Protein AF-A0A150GUZ5-F1 (afdb_monomer_lite)

Radius of gyration: 27.15 Å; chains: 1; bounding box: 63×67×81 Å

Structu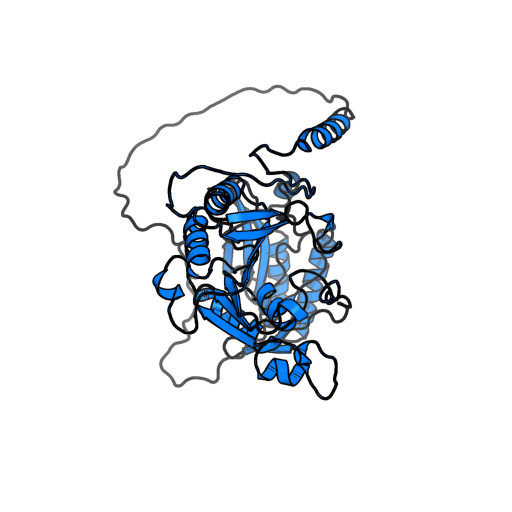re (mmCIF, N/CA/C/O backbone):
data_AF-A0A150GUZ5-F1
#
_entry.id   AF-A0A150GUZ5-F1
#
loop_
_atom_site.group_PDB
_atom_site.id
_atom_site.type_symbol
_atom_site.label_atom_id
_atom_site.label_alt_id
_atom_site.label_comp_id
_atom_site.label_asym_id
_atom_site.label_entity_id
_atom_site.label_seq_id
_atom_site.pdbx_PDB_ins_code
_atom_site.Cartn_x
_atom_site.Cartn_y
_atom_site.Cartn_z
_atom_site.occupancy
_atom_site.B_iso_or_equiv
_atom_site.auth_seq_id
_atom_site.auth_comp_id
_atom_site.auth_asym_id
_atom_site.auth_atom_id
_atom_site.pdbx_PDB_model_num
ATOM 1 N N . MET A 1 1 ? 10.601 -18.760 1.936 1.00 28.28 1 MET A N 1
ATOM 2 C CA . MET A 1 1 ? 10.039 -19.150 0.628 1.00 28.28 1 MET A CA 1
ATOM 3 C C . MET A 1 1 ? 8.544 -19.251 0.821 1.00 28.28 1 MET A C 1
ATOM 5 O O . MET A 1 1 ? 8.117 -20.077 1.618 1.00 28.28 1 MET A O 1
ATOM 9 N N . VAL A 1 2 ? 7.787 -18.348 0.206 1.00 25.48 2 VAL A N 1
ATOM 10 C CA . VAL A 1 2 ? 6.323 -18.377 0.243 1.00 25.48 2 VAL A CA 1
ATOM 11 C C . VAL A 1 2 ? 5.868 -18.626 -1.185 1.00 25.48 2 VAL A C 1
ATOM 13 O O . VAL A 1 2 ? 6.259 -17.900 -2.100 1.00 25.48 2 VAL A O 1
ATOM 16 N N . GLU A 1 3 ? 5.131 -19.712 -1.374 1.00 27.91 3 GLU A N 1
ATOM 17 C CA . GLU A 1 3 ? 4.505 -20.040 -2.648 1.00 27.91 3 GLU A CA 1
ATOM 18 C C . GLU A 1 3 ? 3.138 -19.379 -2.660 1.00 27.91 3 GLU A C 1
ATOM 20 O O . GLU A 1 3 ? 2.329 -19.624 -1.764 1.00 27.91 3 GLU A O 1
ATOM 25 N N . GLN A 1 4 ? 2.893 -18.525 -3.650 1.00 31.05 4 GLN A N 1
ATOM 26 C CA . GLN A 1 4 ? 1.595 -17.895 -3.791 1.00 31.05 4 GLN A CA 1
ATOM 27 C C . GLN A 1 4 ? 1.084 -18.013 -5.213 1.00 31.05 4 GLN A C 1
ATOM 29 O O . GLN A 1 4 ? 1.735 -17.606 -6.170 1.00 31.05 4 GLN A O 1
ATOM 34 N N . GLU A 1 5 ? -0.110 -18.573 -5.336 1.00 30.38 5 GLU A N 1
ATOM 35 C CA . GLU A 1 5 ? -0.827 -18.640 -6.595 1.00 30.38 5 GLU A CA 1
ATOM 36 C C . GLU A 1 5 ? -1.491 -17.291 -6.891 1.00 30.38 5 GLU A C 1
ATOM 38 O O . GLU A 1 5 ? -2.249 -16.765 -6.076 1.00 30.38 5 GLU A O 1
ATOM 43 N N . VAL A 1 6 ? -1.211 -16.735 -8.069 1.00 26.92 6 VAL A N 1
ATOM 44 C CA . VAL A 1 6 ? -1.850 -15.524 -8.585 1.00 26.92 6 VAL A CA 1
ATOM 45 C C . VAL A 1 6 ? -2.330 -15.823 -10.004 1.00 26.92 6 VAL A C 1
ATOM 47 O O . VAL A 1 6 ? -1.536 -16.168 -10.876 1.00 26.92 6 VAL A O 1
ATOM 50 N N . PHE A 1 7 ? -3.647 -15.749 -10.223 1.00 24.66 7 PHE A N 1
ATOM 51 C CA . PHE A 1 7 ? -4.310 -16.048 -11.504 1.00 24.66 7 PHE A CA 1
ATOM 52 C C . PHE A 1 7 ? -3.964 -17.431 -12.103 1.00 24.66 7 PHE A C 1
ATOM 54 O O . PHE A 1 7 ? -3.706 -17.546 -13.300 1.00 24.66 7 PHE A O 1
ATOM 61 N N . GLY A 1 8 ? -3.930 -18.493 -11.287 1.00 25.77 8 GLY A N 1
ATOM 62 C CA . GLY A 1 8 ? -3.620 -19.852 -11.760 1.00 25.77 8 GLY A CA 1
ATOM 63 C C . GLY A 1 8 ? -2.132 -20.130 -11.994 1.00 25.77 8 GLY A C 1
ATOM 64 O O . GLY A 1 8 ? -1.779 -21.201 -12.485 1.00 25.77 8 GLY A O 1
ATOM 65 N N . THR A 1 9 ? -1.251 -19.187 -11.649 1.00 27.88 9 THR A N 1
ATOM 66 C CA . THR A 1 9 ? 0.207 -19.314 -11.762 1.00 27.88 9 THR A CA 1
ATOM 67 C C . THR A 1 9 ? 0.839 -19.271 -10.376 1.00 27.88 9 THR A C 1
ATOM 69 O O . THR A 1 9 ? 0.601 -18.340 -9.610 1.00 27.88 9 THR A O 1
ATOM 72 N N . VAL A 1 10 ? 1.674 -20.261 -10.049 1.00 31.59 10 VAL A N 1
ATOM 73 C CA . VAL A 1 10 ? 2.436 -20.284 -8.791 1.00 31.59 10 VAL A CA 1
ATOM 74 C C . VAL A 1 10 ? 3.617 -19.322 -8.907 1.00 31.59 10 VAL A C 1
ATOM 76 O O . VAL A 1 10 ? 4.621 -19.625 -9.554 1.00 31.59 10 VAL A O 1
ATOM 79 N N . LEU A 1 11 ? 3.502 -18.158 -8.274 1.00 29.16 11 LEU A N 1
ATOM 80 C CA . LEU A 1 11 ? 4.593 -17.208 -8.115 1.00 29.16 11 LEU A CA 1
ATOM 81 C C . LEU A 1 11 ? 5.471 -17.631 -6.932 1.00 29.16 11 LEU A C 1
ATOM 83 O O . LEU A 1 11 ? 4.994 -17.922 -5.831 1.00 29.16 11 LEU A O 1
ATOM 87 N N . ARG A 1 12 ? 6.784 -17.673 -7.174 1.00 31.45 12 ARG A N 1
ATOM 88 C CA . ARG A 1 12 ? 7.801 -17.961 -6.159 1.00 31.45 12 ARG A CA 1
ATOM 89 C C . ARG A 1 12 ? 8.418 -16.651 -5.698 1.00 31.45 12 ARG A C 1
ATOM 91 O O . ARG A 1 12 ? 9.258 -16.089 -6.395 1.00 31.45 12 ARG A O 1
ATOM 98 N N . PHE A 1 13 ? 8.041 -16.190 -4.512 1.00 29.33 13 PHE A N 1
ATOM 99 C CA . PHE A 1 13 ? 8.669 -15.018 -3.913 1.00 29.33 13 PHE A CA 1
ATOM 100 C C . PHE A 1 13 ? 9.886 -15.444 -3.083 1.00 29.33 13 PHE A C 1
ATOM 102 O O . PHE A 1 13 ? 9.777 -16.178 -2.090 1.00 29.33 13 PHE A O 1
ATOM 109 N N . VAL A 1 14 ? 11.067 -14.986 -3.508 1.00 24.98 14 VAL A N 1
ATOM 110 C CA . VAL A 1 14 ? 12.305 -15.037 -2.724 1.00 24.98 14 VAL A CA 1
ATOM 111 C C . VAL A 1 14 ? 12.523 -13.643 -2.151 1.00 24.98 14 VAL A C 1
ATOM 113 O O . VAL A 1 14 ? 12.991 -12.744 -2.839 1.00 24.98 14 VAL A O 1
ATOM 116 N N . GLN A 1 15 ? 12.127 -13.463 -0.895 1.00 30.22 15 GLN A N 1
ATOM 117 C CA . GLN A 1 15 ? 12.499 -12.297 -0.103 1.00 30.22 15 GLN A CA 1
ATOM 118 C C . GLN A 1 15 ? 13.901 -12.531 0.471 1.00 30.22 15 GLN A C 1
ATOM 120 O O . GLN A 1 15 ? 14.211 -13.655 0.877 1.00 30.22 15 GLN A O 1
ATOM 125 N N . ASP A 1 16 ? 14.735 -11.491 0.464 1.00 28.30 16 ASP A N 1
ATOM 126 C CA . ASP A 1 16 ? 16.104 -11.507 0.983 1.00 28.30 16 ASP A CA 1
ATOM 127 C C . ASP A 1 16 ? 16.156 -12.136 2.396 1.00 28.30 16 ASP A C 1
ATOM 129 O O . ASP A 1 16 ? 15.540 -11.609 3.328 1.00 28.30 16 ASP A O 1
ATOM 133 N N . PRO A 1 17 ? 16.864 -13.268 2.580 1.00 30.55 17 PRO A N 1
ATOM 134 C CA . PRO A 1 17 ? 16.972 -13.948 3.868 1.00 30.55 17 PRO A CA 1
ATOM 135 C C . PRO A 1 17 ? 17.802 -13.181 4.915 1.00 30.55 17 PRO A C 1
ATOM 137 O O . PRO A 1 17 ? 17.941 -13.678 6.029 1.00 30.55 17 PRO A O 1
ATOM 140 N N . SER A 1 18 ? 18.344 -11.998 4.594 1.00 28.28 18 SER A N 1
ATOM 141 C CA . SER A 1 18 ? 19.150 -11.172 5.507 1.00 28.28 18 SER A CA 1
ATOM 142 C C . SER A 1 18 ? 18.377 -10.092 6.285 1.00 28.28 18 SER A C 1
ATOM 144 O O . SER A 1 18 ? 18.977 -9.335 7.048 1.00 28.28 18 SER A O 1
ATOM 146 N N . SER A 1 19 ? 17.045 -10.023 6.172 1.00 32.25 19 SER A N 1
ATOM 147 C CA . SER A 1 19 ? 16.241 -9.104 6.993 1.00 32.25 19 SER A CA 1
ATOM 148 C C . SER A 1 19 ? 16.113 -9.610 8.442 1.00 32.25 19 SER A C 1
ATOM 150 O O . SER A 1 19 ? 15.153 -10.281 8.811 1.00 32.25 19 SER A O 1
ATOM 152 N N . GLU A 1 20 ? 17.095 -9.295 9.291 1.00 28.70 20 GLU A N 1
ATOM 153 C CA . GLU A 1 20 ? 17.092 -9.649 10.724 1.00 28.70 20 GLU A CA 1
ATOM 154 C C . GLU A 1 20 ? 16.217 -8.721 11.601 1.00 28.70 20 GLU A C 1
ATOM 156 O O . GLU A 1 20 ? 16.169 -8.886 12.817 1.00 28.70 20 GLU A O 1
ATOM 161 N N . HIS A 1 21 ? 15.512 -7.741 11.023 1.00 32.00 21 HIS A N 1
ATOM 162 C CA . HIS A 1 21 ? 14.820 -6.682 11.777 1.00 32.00 21 HIS A CA 1
ATOM 163 C C . HIS A 1 21 ? 13.318 -6.609 11.459 1.00 32.00 21 HIS A C 1
ATOM 165 O O . HIS A 1 21 ? 12.811 -5.594 10.983 1.00 32.00 21 HIS A O 1
ATOM 171 N N . LEU A 1 22 ? 12.567 -7.671 11.770 1.00 34.22 22 LEU A N 1
ATOM 172 C CA . LEU A 1 22 ? 11.118 -7.537 11.956 1.00 34.22 22 LEU A CA 1
ATOM 173 C C . LEU A 1 22 ? 10.878 -6.758 13.259 1.00 34.22 22 LEU A C 1
ATOM 175 O O . LEU A 1 22 ? 11.145 -7.269 14.344 1.00 34.22 22 LEU A O 1
ATOM 179 N N . GLY A 1 23 ? 10.418 -5.509 13.135 1.00 33.41 23 GLY A N 1
ATOM 180 C CA . GLY A 1 23 ? 10.244 -4.535 14.218 1.00 33.41 23 GLY A CA 1
ATOM 181 C C . GLY A 1 23 ? 9.616 -5.103 15.496 1.00 33.41 23 GLY A C 1
ATOM 182 O O . GLY A 1 23 ? 8.405 -5.285 15.602 1.00 33.41 23 GLY A O 1
ATOM 183 N N . THR A 1 24 ? 10.454 -5.359 16.503 1.00 29.09 24 THR A N 1
ATOM 184 C CA . THR A 1 24 ? 10.050 -5.817 17.847 1.00 29.09 24 THR A CA 1
ATOM 185 C C . THR A 1 24 ? 9.850 -4.682 18.856 1.00 29.09 24 THR A C 1
ATOM 187 O O . THR A 1 24 ? 9.596 -4.924 20.041 1.00 29.09 24 THR A O 1
ATOM 190 N N . THR A 1 25 ? 9.969 -3.429 18.438 1.00 34.75 25 THR A N 1
ATOM 191 C CA . THR A 1 25 ? 10.050 -2.282 19.341 1.00 34.75 25 THR A CA 1
ATOM 192 C C . THR A 1 25 ? 8.653 -1.720 19.652 1.00 34.75 25 THR A C 1
ATOM 194 O O . THR A 1 25 ? 7.980 -1.155 18.805 1.00 34.75 25 THR A O 1
ATOM 197 N N . ASN A 1 26 ? 8.221 -1.876 20.914 1.00 41.25 26 ASN A N 1
ATOM 198 C CA . ASN A 1 26 ? 7.087 -1.205 21.589 1.00 41.25 26 ASN A CA 1
ATOM 199 C C . ASN A 1 26 ? 5.664 -1.812 21.640 1.00 41.25 26 ASN A C 1
ATOM 201 O O . ASN A 1 26 ? 4.745 -1.152 22.116 1.00 41.25 26 ASN A O 1
ATOM 205 N N . ILE A 1 27 ? 5.451 -3.109 21.393 1.00 49.72 27 ILE A N 1
ATOM 206 C CA . ILE A 1 27 ? 4.113 -3.736 21.612 1.00 49.72 27 ILE A CA 1
ATOM 207 C C . ILE A 1 27 ? 3.746 -3.889 23.119 1.00 49.72 27 ILE A C 1
ATOM 209 O O . ILE A 1 27 ? 2.623 -4.252 23.486 1.00 49.72 27 ILE A O 1
ATOM 213 N N . ARG A 1 28 ? 4.686 -3.612 24.037 1.00 42.12 28 ARG A N 1
ATOM 214 C CA . ARG A 1 28 ? 4.551 -3.902 25.481 1.00 42.12 28 ARG A CA 1
ATOM 215 C C . ARG A 1 28 ? 3.936 -2.773 26.324 1.00 42.12 28 ARG A C 1
ATOM 217 O O . ARG A 1 28 ? 3.439 -3.066 27.410 1.00 42.12 28 ARG A O 1
ATOM 224 N N . LYS A 1 29 ? 3.973 -1.509 25.882 1.00 52.75 29 LYS A N 1
ATOM 225 C CA . LYS A 1 29 ? 3.485 -0.330 26.637 1.00 52.75 29 LYS A CA 1
ATOM 226 C C . LYS A 1 29 ? 2.878 0.709 25.681 1.00 52.75 29 LYS A C 1
ATOM 228 O O . LYS A 1 29 ? 3.258 0.759 24.523 1.00 52.75 29 LYS A O 1
ATOM 233 N N . GLY A 1 30 ? 1.942 1.532 26.162 1.00 68.81 30 GLY A N 1
ATOM 234 C CA . GLY A 1 30 ? 1.260 2.564 25.357 1.00 68.81 30 GLY A CA 1
ATOM 235 C C . GLY A 1 30 ? -0.209 2.247 25.064 1.00 68.81 30 GLY A C 1
ATOM 236 O O . GLY A 1 30 ? -0.743 1.262 25.568 1.00 68.81 30 GLY A O 1
ATOM 237 N N . ASP A 1 31 ? -0.896 3.111 24.313 1.00 72.94 31 ASP A N 1
ATOM 238 C CA . ASP A 1 31 ? -2.334 2.976 23.993 1.00 72.94 31 ASP A CA 1
ATOM 239 C C . ASP A 1 31 ? -2.649 1.909 22.937 1.00 72.94 31 ASP A C 1
ATOM 241 O O . ASP A 1 31 ? -3.785 1.442 22.857 1.00 72.94 31 ASP A O 1
ATOM 245 N N . PHE A 1 32 ? -1.622 1.461 22.215 1.00 79.75 32 PHE A N 1
ATOM 246 C CA . PHE A 1 32 ? -1.685 0.399 21.207 1.00 79.75 32 PHE A CA 1
ATOM 247 C C . PHE A 1 32 ? -0.999 -0.899 21.664 1.00 79.75 32 PHE A C 1
ATOM 249 O O . PHE A 1 32 ? -0.771 -1.806 20.869 1.00 79.75 32 PHE A O 1
ATOM 256 N N . ALA A 1 33 ? -0.664 -1.007 22.955 1.00 77.44 33 ALA A N 1
ATOM 257 C CA . ALA A 1 33 ? -0.077 -2.221 23.511 1.00 77.44 33 ALA A CA 1
ATOM 258 C C . ALA A 1 33 ? -1.040 -3.411 23.391 1.00 77.44 33 ALA A C 1
ATOM 260 O O . ALA A 1 33 ? -2.256 -3.246 23.527 1.00 77.44 33 ALA A O 1
ATOM 261 N N . ARG A 1 34 ? -0.490 -4.627 23.256 1.00 77.81 34 ARG A N 1
ATOM 262 C CA . ARG A 1 34 ? -1.270 -5.874 23.106 1.00 77.81 34 ARG A CA 1
ATOM 263 C C . ARG A 1 34 ? -2.402 -6.006 24.133 1.00 77.81 34 ARG A C 1
ATOM 265 O O . ARG A 1 34 ? -3.511 -6.384 23.781 1.00 77.81 34 ARG A O 1
ATOM 272 N N . SER A 1 35 ? -2.160 -5.662 25.399 1.00 81.62 35 SER A N 1
ATOM 273 C CA . SER A 1 35 ? -3.175 -5.749 26.462 1.00 81.62 35 SER A CA 1
ATOM 274 C C . SER A 1 35 ? -4.379 -4.818 26.270 1.00 81.62 35 SER A C 1
ATOM 276 O O . SER A 1 35 ? -5.449 -5.119 26.791 1.00 81.62 35 SER A O 1
ATOM 278 N N . LYS A 1 36 ? -4.226 -3.710 25.536 1.00 85.38 36 LYS A N 1
ATOM 279 C CA . LYS A 1 36 ? -5.296 -2.738 25.265 1.00 85.38 36 LYS A CA 1
ATOM 280 C C . LYS A 1 36 ? -6.043 -3.017 23.963 1.00 85.38 36 LYS A C 1
ATOM 282 O O . LYS A 1 36 ? -7.240 -2.753 23.893 1.00 85.38 36 LYS A O 1
ATOM 287 N N . VAL A 1 37 ? -5.342 -3.539 22.955 1.00 88.19 37 VAL A N 1
ATOM 288 C CA . VAL A 1 37 ? -5.887 -3.774 21.603 1.00 88.19 37 VAL A CA 1
ATOM 289 C C . VAL A 1 37 ? -6.476 -5.171 21.421 1.00 88.19 37 VAL A C 1
ATOM 291 O O . VAL A 1 37 ? -7.260 -5.389 20.503 1.00 88.19 37 VAL A O 1
ATOM 294 N N . ARG A 1 38 ? -6.132 -6.133 22.287 1.00 91.56 38 ARG A N 1
ATOM 295 C CA . ARG A 1 38 ? -6.627 -7.507 22.168 1.00 91.56 38 ARG A CA 1
ATOM 296 C C . ARG A 1 38 ? -8.158 -7.563 22.183 1.00 91.56 38 ARG A C 1
ATOM 298 O O . ARG A 1 38 ? -8.784 -7.098 23.134 1.00 91.56 38 ARG A O 1
ATOM 305 N N . GLY A 1 39 ? -8.742 -8.170 21.148 1.00 93.19 39 GLY A N 1
ATOM 306 C CA . GLY A 1 39 ? -10.193 -8.299 20.962 1.00 93.19 39 GLY A CA 1
ATOM 307 C C . GLY A 1 39 ? -10.908 -6.986 20.626 1.00 93.19 39 GLY A C 1
ATOM 308 O O . GLY A 1 39 ? -12.136 -6.926 20.667 1.00 93.19 39 GLY A O 1
ATOM 309 N N . LYS A 1 40 ? -10.161 -5.911 20.343 1.00 97.00 40 LYS A N 1
ATOM 310 C CA . LYS A 1 40 ? -10.719 -4.651 19.852 1.00 97.00 40 LYS A CA 1
ATOM 311 C C . LYS A 1 40 ? -10.988 -4.748 18.368 1.00 97.00 40 LYS A C 1
ATOM 313 O O . LYS A 1 40 ? -10.195 -5.319 17.625 1.00 97.00 40 LYS A O 1
ATOM 318 N N . ARG A 1 41 ? -12.099 -4.157 17.939 1.00 97.88 41 ARG A N 1
ATOM 319 C CA . ARG A 1 41 ? -12.514 -4.176 16.539 1.00 97.88 41 ARG A CA 1
ATOM 320 C C . ARG A 1 41 ? -11.850 -3.025 15.806 1.00 97.88 41 ARG A C 1
ATOM 322 O O . ARG A 1 41 ? -12.005 -1.876 16.217 1.00 97.88 41 ARG A O 1
ATOM 329 N N . ALA A 1 42 ? -11.157 -3.321 14.719 1.00 98.19 42 ALA A N 1
ATOM 330 C CA . ALA A 1 42 ? -10.518 -2.318 13.886 1.00 98.19 42 ALA A CA 1
ATOM 331 C C . ALA A 1 42 ? -10.958 -2.432 12.427 1.00 98.19 42 ALA A C 1
ATOM 333 O O . ALA A 1 42 ? -11.341 -3.504 11.956 1.00 98.19 42 ALA A O 1
ATOM 334 N N . ILE A 1 43 ? -10.885 -1.315 11.721 1.00 98.62 43 ILE A N 1
ATOM 335 C CA . ILE A 1 43 ? -11.023 -1.249 10.271 1.00 98.62 43 ILE A CA 1
ATOM 336 C C . ILE A 1 43 ? -9.828 -0.483 9.711 1.00 98.62 43 ILE A C 1
ATOM 338 O O . ILE A 1 43 ? -9.446 0.547 10.264 1.00 98.62 43 ILE A O 1
ATOM 342 N N . GLU A 1 44 ? -9.224 -0.998 8.647 1.00 98.38 44 GLU A N 1
ATOM 343 C CA . GLU A 1 44 ? -8.227 -0.277 7.859 1.00 98.38 44 GLU A CA 1
ATOM 344 C C . GLU A 1 44 ? -8.889 0.226 6.576 1.00 98.38 44 GLU A C 1
ATOM 346 O O . GLU A 1 44 ? -9.485 -0.565 5.843 1.00 98.38 44 GLU A O 1
ATOM 351 N N . LEU A 1 45 ? -8.825 1.535 6.340 1.00 97.88 45 LEU A N 1
ATOM 352 C CA . LEU A 1 45 ? -9.383 2.205 5.168 1.00 97.88 45 LEU A CA 1
ATOM 353 C C . LEU A 1 45 ? -8.279 2.408 4.128 1.00 97.88 45 LEU A C 1
ATOM 355 O O . LEU A 1 45 ? -7.267 3.028 4.448 1.00 97.88 45 LEU A O 1
ATOM 359 N N . GLY A 1 46 ? -8.498 1.940 2.895 1.00 95.25 46 GLY A N 1
ATOM 360 C CA . GLY A 1 46 ? -7.497 2.049 1.828 1.00 95.25 46 GLY A CA 1
ATOM 361 C C . GLY A 1 46 ? -6.264 1.214 2.160 1.00 95.25 46 GLY A C 1
ATOM 362 O O . GLY A 1 46 ? -5.155 1.731 2.244 1.00 95.25 46 GLY A O 1
ATOM 363 N N . ALA A 1 47 ? -6.484 -0.064 2.464 1.00 92.00 47 ALA A N 1
ATOM 364 C CA . ALA A 1 47 ? -5.461 -0.950 2.997 1.00 92.00 47 ALA A CA 1
ATOM 365 C C . ALA A 1 47 ? -4.319 -1.223 2.003 1.00 92.00 47 ALA A C 1
ATOM 367 O O . ALA A 1 47 ? -3.212 -1.560 2.430 1.00 92.00 47 ALA A O 1
ATOM 368 N N . GLY A 1 48 ? -4.564 -1.127 0.691 1.00 87.19 48 GLY A N 1
ATOM 369 C CA . GLY A 1 48 ? -3.590 -1.463 -0.342 1.00 87.19 48 GLY A CA 1
ATOM 370 C C . GLY A 1 48 ? -3.106 -2.906 -0.190 1.00 87.19 48 GLY A C 1
ATOM 371 O O . GLY A 1 48 ? -3.815 -3.864 -0.488 1.00 87.19 48 GLY A O 1
ATOM 372 N N . MET A 1 49 ? -1.887 -3.067 0.329 1.00 81.31 49 MET A N 1
ATOM 373 C CA . MET A 1 49 ? -1.307 -4.377 0.641 1.00 81.31 49 MET A CA 1
ATOM 374 C C . MET A 1 49 ? -1.762 -4.971 1.987 1.00 81.31 49 MET A C 1
ATOM 376 O O . MET A 1 49 ? -1.546 -6.161 2.214 1.00 81.31 49 MET A O 1
ATOM 380 N N . GLY A 1 50 ? -2.359 -4.172 2.877 1.00 81.94 50 GLY A N 1
ATOM 381 C CA . GLY A 1 50 ? -2.885 -4.585 4.184 1.00 81.94 50 GLY A CA 1
ATOM 382 C C . GLY A 1 50 ? -1.869 -4.604 5.325 1.00 81.94 50 GLY A C 1
ATOM 383 O O . GLY A 1 50 ? -2.104 -5.256 6.341 1.00 81.94 50 GLY A O 1
ATOM 384 N N . LEU A 1 51 ? -0.714 -3.949 5.172 1.00 83.94 51 LEU A N 1
ATOM 385 C CA . LEU A 1 51 ? 0.390 -4.064 6.128 1.00 83.94 51 LEU A CA 1
ATOM 386 C C . LEU A 1 51 ? 0.017 -3.556 7.529 1.00 83.94 51 LEU A C 1
ATOM 388 O O . LEU A 1 51 ? 0.244 -4.271 8.508 1.00 83.94 51 LEU A O 1
ATOM 392 N N . ALA A 1 52 ? -0.557 -2.353 7.646 1.00 85.69 52 ALA A N 1
ATOM 393 C CA . ALA A 1 52 ? -0.823 -1.765 8.958 1.00 85.69 52 ALA A CA 1
ATOM 394 C C . ALA A 1 52 ? -1.963 -2.498 9.679 1.00 85.69 52 ALA A C 1
ATOM 396 O O . ALA A 1 52 ? -1.840 -2.806 10.868 1.00 85.69 52 ALA A O 1
ATOM 397 N N . GLY A 1 53 ? -3.031 -2.868 8.970 1.00 91.25 53 GLY A N 1
ATOM 398 C CA . GLY A 1 53 ? -4.119 -3.664 9.529 1.00 91.25 53 GLY A CA 1
ATOM 399 C C . GLY A 1 53 ? -3.689 -5.075 9.928 1.00 91.25 53 GLY A C 1
ATOM 400 O O . GLY A 1 53 ? -4.038 -5.528 11.020 1.00 91.25 53 GLY A O 1
ATOM 401 N N . MET A 1 54 ? -2.881 -5.767 9.117 1.00 88.75 54 MET A N 1
ATOM 402 C CA . MET A 1 54 ? -2.348 -7.082 9.496 1.00 88.75 54 MET A CA 1
ATOM 403 C C . MET A 1 54 ? -1.405 -6.984 10.700 1.00 88.75 54 MET A C 1
ATOM 405 O O . MET A 1 54 ? -1.541 -7.777 11.632 1.00 88.75 54 MET A O 1
ATOM 409 N N . ALA A 1 55 ? -0.522 -5.981 10.758 1.00 84.56 55 ALA A N 1
ATOM 410 C CA . ALA A 1 55 ? 0.311 -5.732 11.937 1.00 84.56 55 ALA A CA 1
ATOM 411 C C . ALA A 1 55 ? -0.545 -5.483 13.194 1.00 84.56 55 ALA A C 1
ATOM 413 O O . ALA A 1 55 ? -0.257 -6.011 14.273 1.00 84.56 55 ALA A O 1
ATOM 414 N N . PHE A 1 56 ? -1.654 -4.752 13.055 1.00 88.31 56 PHE A N 1
ATOM 415 C CA . PHE A 1 56 ? -2.591 -4.522 14.152 1.00 88.31 56 PHE A CA 1
ATOM 416 C C . PHE A 1 56 ? -3.323 -5.805 14.588 1.00 88.31 56 PHE A C 1
ATOM 418 O O . PHE A 1 56 ? -3.551 -6.040 15.779 1.00 88.31 56 PHE A O 1
ATOM 425 N N . ALA A 1 57 ? -3.623 -6.698 13.646 1.00 89.25 57 ALA A N 1
ATOM 426 C CA . ALA A 1 57 ? -4.167 -8.015 13.952 1.00 89.25 57 ALA A CA 1
ATOM 427 C C . ALA A 1 57 ? -3.145 -8.901 14.690 1.00 89.25 57 ALA A C 1
ATOM 429 O O . ALA A 1 57 ? -3.507 -9.573 15.657 1.00 89.25 57 ALA A O 1
ATOM 430 N N . MET A 1 58 ? -1.856 -8.859 14.330 1.00 84.62 58 MET A N 1
ATOM 431 C CA . MET A 1 58 ? -0.790 -9.615 15.017 1.00 84.62 58 MET A CA 1
ATOM 432 C C . MET A 1 58 ? -0.663 -9.247 16.506 1.00 84.62 58 MET A C 1
ATOM 434 O O . MET A 1 58 ? -0.358 -10.100 17.350 1.00 84.62 58 MET A O 1
ATOM 438 N N . VAL A 1 59 ? -0.959 -7.993 16.864 1.00 81.62 59 VAL A N 1
ATOM 439 C CA . VAL A 1 59 ? -0.970 -7.544 18.266 1.00 81.62 59 VAL A CA 1
ATOM 440 C C . VAL A 1 59 ? -2.270 -7.863 19.010 1.00 81.62 59 VAL A C 1
ATOM 442 O O . VAL A 1 59 ? -2.320 -7.673 20.225 1.00 81.62 59 VAL A O 1
ATOM 445 N N . GLY A 1 60 ? -3.276 -8.433 18.340 1.00 86.38 60 GLY A N 1
ATOM 446 C CA . GLY A 1 60 ? -4.457 -9.028 18.973 1.00 86.38 60 GLY A CA 1
ATOM 447 C C . GLY A 1 60 ? -5.805 -8.435 18.566 1.00 86.38 60 GLY A C 1
ATOM 448 O O . GLY A 1 60 ? -6.817 -8.866 19.123 1.00 86.38 60 GLY A O 1
ATOM 449 N N . ALA A 1 61 ? -5.840 -7.444 17.673 1.00 93.19 61 ALA A N 1
ATOM 450 C CA . ALA A 1 61 ? -7.085 -6.821 17.227 1.00 93.19 61 ALA A CA 1
ATOM 451 C C . ALA A 1 61 ? -7.847 -7.695 16.215 1.00 93.19 61 ALA A C 1
ATOM 453 O O . ALA A 1 61 ? -7.254 -8.508 15.509 1.00 93.19 61 ALA A O 1
ATOM 454 N N . ASP A 1 62 ? -9.160 -7.489 16.129 1.00 97.38 62 ASP A N 1
ATOM 455 C CA . ASP A 1 62 ? -10.033 -8.077 15.114 1.00 97.38 62 ASP A CA 1
ATOM 456 C C . ASP A 1 62 ? -10.237 -7.065 13.986 1.00 97.38 62 ASP A C 1
ATOM 458 O O . ASP A 1 62 ? -10.989 -6.096 14.135 1.00 97.38 62 ASP A O 1
ATOM 462 N N . VAL A 1 63 ? -9.524 -7.262 12.879 1.00 97.44 63 VAL A N 1
ATOM 463 C CA . VAL A 1 63 ? -9.333 -6.246 11.838 1.00 97.44 63 VAL A CA 1
ATOM 464 C C . VAL A 1 63 ? -10.117 -6.576 10.573 1.00 97.44 63 VAL A C 1
ATOM 466 O O . VAL A 1 63 ? -10.113 -7.707 10.090 1.00 97.44 63 VAL A O 1
ATOM 469 N N . VAL A 1 64 ? -10.757 -5.562 9.997 1.00 98.44 64 VAL A N 1
ATOM 470 C CA . VAL A 1 64 ? -11.301 -5.612 8.638 1.00 98.44 64 VAL A CA 1
ATOM 471 C C . VAL A 1 64 ? -10.416 -4.771 7.727 1.00 98.44 64 VAL A C 1
ATOM 473 O O . VAL A 1 64 ? -10.358 -3.556 7.893 1.00 98.44 64 VAL A O 1
ATOM 476 N N . LEU A 1 65 ? -9.721 -5.415 6.793 1.00 98.12 65 LEU A N 1
ATOM 477 C CA . LEU A 1 65 ? -8.937 -4.748 5.756 1.00 98.12 65 LEU A CA 1
ATOM 478 C C . LEU A 1 65 ? -9.889 -4.341 4.635 1.00 98.12 65 LEU A C 1
ATOM 480 O O . LEU A 1 65 ? -10.614 -5.202 4.122 1.00 98.12 65 LEU A O 1
ATOM 484 N N . THR A 1 66 ? -9.913 -3.057 4.275 1.00 98.50 66 THR A N 1
ATOM 485 C CA . THR A 1 66 ? -10.832 -2.560 3.248 1.00 98.50 66 THR A CA 1
ATOM 486 C C . THR A 1 66 ? -10.146 -1.763 2.160 1.00 98.50 66 THR A C 1
ATOM 488 O O . THR A 1 66 ? -9.243 -0.974 2.431 1.00 98.50 66 THR A O 1
ATOM 491 N N . ASP A 1 67 ? -10.600 -1.978 0.929 1.00 96.12 67 ASP A N 1
ATOM 492 C CA . ASP A 1 67 ? -10.175 -1.226 -0.247 1.00 96.12 67 ASP A CA 1
ATOM 493 C C . ASP A 1 67 ? -11.243 -1.305 -1.355 1.00 96.12 67 ASP A C 1
ATOM 495 O O . ASP A 1 67 ? -12.270 -1.980 -1.214 1.00 96.12 67 ASP A O 1
ATOM 499 N N . THR A 1 68 ? -10.991 -0.620 -2.462 1.00 92.62 68 THR A N 1
ATOM 500 C CA . THR A 1 68 ? -11.759 -0.684 -3.708 1.00 92.62 68 THR A CA 1
ATOM 501 C C . THR A 1 68 ? -11.677 -2.067 -4.359 1.00 92.62 68 THR A C 1
ATOM 503 O O . THR A 1 68 ? -10.730 -2.826 -4.138 1.00 92.62 68 THR A O 1
ATOM 506 N N . ALA A 1 69 ? -12.674 -2.400 -5.187 1.00 89.50 69 ALA A N 1
ATOM 507 C CA . ALA A 1 69 ? -12.804 -3.714 -5.825 1.00 89.50 69 ALA A CA 1
ATOM 508 C C . ALA A 1 69 ? -11.537 -4.152 -6.587 1.00 89.50 69 ALA A C 1
ATOM 510 O O . ALA A 1 69 ? -11.149 -5.320 -6.505 1.00 89.50 69 ALA A O 1
ATOM 511 N N . ASP A 1 70 ? -10.869 -3.208 -7.255 1.00 80.25 70 ASP A N 1
ATOM 512 C CA . ASP A 1 70 ? -9.682 -3.459 -8.079 1.00 80.25 70 ASP A CA 1
ATOM 513 C C . ASP A 1 70 ? -8.461 -3.896 -7.250 1.00 80.25 70 ASP A C 1
ATOM 515 O O . ASP A 1 70 ? -7.621 -4.663 -7.721 1.00 80.25 70 ASP A O 1
ATOM 519 N N . VAL A 1 71 ? -8.383 -3.474 -5.985 1.00 81.75 71 VAL A N 1
ATOM 520 C CA . VAL A 1 71 ? -7.272 -3.797 -5.074 1.00 81.75 71 VAL A CA 1
ATOM 521 C C . VAL A 1 71 ? -7.506 -5.114 -4.325 1.00 81.75 71 VAL A C 1
ATOM 523 O O . VAL A 1 71 ? -6.553 -5.774 -3.896 1.00 81.75 71 VAL A O 1
ATOM 526 N N . LEU A 1 72 ? -8.762 -5.565 -4.201 1.00 82.38 72 LEU A N 1
ATOM 527 C CA . LEU A 1 72 ? -9.118 -6.725 -3.371 1.00 82.38 72 LEU A CA 1
ATOM 528 C C . LEU A 1 72 ? -8.402 -8.016 -3.764 1.00 82.38 72 LEU A C 1
ATOM 530 O O . LEU A 1 72 ? -8.168 -8.854 -2.894 1.00 82.38 72 LEU A O 1
ATOM 534 N N . GLY A 1 73 ? -8.068 -8.200 -5.044 1.00 73.62 73 GLY A N 1
ATOM 535 C CA . GLY A 1 73 ? -7.302 -9.362 -5.496 1.00 73.62 73 GLY A CA 1
ATOM 536 C C . GLY A 1 73 ? -5.945 -9.452 -4.793 1.00 73.62 73 GLY A C 1
ATOM 537 O O . GLY A 1 73 ? -5.650 -10.457 -4.146 1.00 73.62 73 GLY A O 1
ATOM 538 N N . LEU A 1 74 ? -5.163 -8.369 -4.849 1.00 77.00 74 LEU A N 1
ATOM 539 C CA . LEU A 1 74 ? -3.847 -8.267 -4.211 1.00 77.00 74 LEU A CA 1
ATOM 540 C C . LEU A 1 74 ? -3.946 -8.322 -2.681 1.00 77.00 74 LEU A C 1
ATOM 542 O O . LEU A 1 74 ? -3.169 -9.013 -2.022 1.00 77.00 74 LEU A O 1
ATOM 546 N N . LEU A 1 75 ? -4.927 -7.627 -2.107 1.00 82.25 75 LEU A N 1
ATOM 547 C CA . LEU A 1 75 ? -5.126 -7.609 -0.661 1.00 82.25 75 LEU A CA 1
ATOM 548 C C . LEU A 1 75 ? -5.474 -9.002 -0.110 1.00 82.25 75 LEU A C 1
ATOM 550 O O . LEU A 1 75 ? -4.948 -9.398 0.930 1.00 82.25 75 LEU A O 1
ATOM 554 N N . ARG A 1 76 ? -6.320 -9.773 -0.812 1.00 88.50 76 ARG A N 1
ATOM 555 C CA . ARG A 1 76 ? -6.666 -11.158 -0.431 1.00 88.50 76 ARG A CA 1
ATOM 556 C C . ARG A 1 76 ? -5.467 -12.089 -0.497 1.00 88.50 76 ARG A C 1
ATOM 558 O O . ARG A 1 76 ? -5.275 -12.868 0.422 1.00 88.50 76 ARG A O 1
ATOM 565 N N . ILE A 1 77 ? -4.641 -11.952 -1.525 1.00 78.12 77 ILE A N 1
ATOM 566 C CA . ILE A 1 77 ? -3.361 -12.650 -1.666 1.00 78.12 77 ILE A CA 1
ATOM 567 C C . ILE A 1 77 ? -2.486 -12.399 -0.421 1.00 78.12 77 ILE A C 1
ATOM 569 O O . ILE A 1 77 ? -2.103 -13.337 0.284 1.00 78.12 77 ILE A O 1
ATOM 573 N N . ASN A 1 78 ? -2.245 -11.140 -0.057 1.00 75.69 78 ASN A N 1
ATOM 574 C CA . ASN A 1 78 ? -1.439 -10.827 1.127 1.00 75.69 78 ASN A CA 1
ATOM 575 C C . ASN A 1 78 ? -2.072 -11.344 2.425 1.00 75.69 78 ASN A C 1
ATOM 577 O O . ASN A 1 78 ? -1.377 -11.905 3.275 1.00 75.69 78 ASN A O 1
ATOM 581 N N . TYR A 1 79 ? -3.389 -11.215 2.561 1.00 87.88 79 TYR A N 1
ATOM 582 C CA . TYR A 1 79 ? -4.136 -11.791 3.672 1.00 87.88 79 TYR A CA 1
ATOM 583 C C . TYR A 1 79 ? -3.970 -13.316 3.754 1.00 87.88 79 TYR A C 1
ATOM 585 O O . TYR A 1 79 ? -3.673 -13.839 4.829 1.00 87.88 79 TYR A O 1
ATOM 593 N N . ASP A 1 80 ? -4.116 -14.035 2.641 1.00 83.25 80 ASP A N 1
ATOM 594 C CA . ASP A 1 80 ? -4.114 -15.495 2.614 1.00 83.25 80 ASP A CA 1
ATOM 595 C C . ASP A 1 80 ? -2.776 -16.076 3.066 1.00 83.25 80 ASP A C 1
ATOM 597 O O . ASP A 1 80 ? -2.755 -17.048 3.827 1.00 83.25 80 ASP A O 1
ATOM 601 N N . ASN A 1 81 ? -1.680 -15.412 2.697 1.00 78.50 81 ASN A N 1
ATOM 602 C CA . ASN A 1 81 ? -0.327 -15.787 3.094 1.00 78.50 81 ASN A CA 1
ATOM 603 C C . ASN A 1 81 ? 0.010 -15.501 4.555 1.00 78.50 81 ASN A C 1
ATOM 605 O O . ASN A 1 81 ? 0.837 -16.204 5.133 1.00 78.50 81 ASN A O 1
ATOM 609 N N . ASN A 1 82 ? -0.566 -14.448 5.135 1.00 77.25 82 ASN A N 1
ATOM 610 C CA . ASN A 1 82 ? -0.077 -13.907 6.403 1.00 77.25 82 ASN A CA 1
ATOM 611 C C . ASN A 1 82 ? -1.078 -14.071 7.547 1.00 77.25 82 ASN A C 1
ATOM 613 O O . ASN A 1 82 ? -0.683 -14.372 8.669 1.00 77.25 82 ASN A O 1
ATOM 617 N N . MET A 1 83 ? -2.370 -13.886 7.281 1.00 85.75 83 MET A N 1
ATOM 618 C CA . MET A 1 83 ? -3.396 -13.718 8.313 1.00 85.75 83 MET A CA 1
ATOM 619 C C . MET A 1 83 ? -4.634 -14.603 8.131 1.00 85.75 83 MET A C 1
ATOM 621 O O . MET A 1 83 ? -5.520 -14.577 8.992 1.00 85.75 83 MET A O 1
ATOM 625 N N . SER A 1 84 ? -4.703 -15.429 7.081 1.00 89.12 84 SER A N 1
ATOM 626 C CA . SER A 1 84 ? -5.756 -16.444 6.977 1.00 89.12 84 SER A CA 1
ATOM 627 C C . SER A 1 84 ? -5.717 -17.415 8.161 1.00 89.12 84 SER A C 1
ATOM 629 O O . SER A 1 84 ? -4.654 -17.670 8.740 1.00 89.12 84 SER A O 1
ATOM 631 N N . PRO A 1 85 ? -6.848 -18.062 8.505 1.00 90.38 85 PRO A N 1
ATOM 632 C CA . PRO A 1 85 ? -6.851 -19.102 9.526 1.00 90.38 85 PRO A CA 1
ATOM 633 C C . PRO A 1 85 ? -5.824 -20.213 9.262 1.00 90.38 85 PRO A C 1
ATOM 635 O O . PRO A 1 85 ? -5.324 -20.812 10.211 1.00 90.38 85 PRO A O 1
ATOM 638 N N . ALA A 1 86 ? -5.511 -20.508 7.996 1.00 84.38 86 ALA A N 1
ATOM 639 C CA . ALA A 1 86 ? -4.484 -21.478 7.628 1.00 84.38 86 ALA A CA 1
ATOM 640 C C . ALA A 1 86 ? -3.067 -20.938 7.872 1.00 84.38 86 ALA A C 1
ATOM 642 O O . ALA A 1 86 ? -2.289 -21.617 8.544 1.00 84.38 86 ALA A O 1
ATOM 643 N N . ALA A 1 87 ? -2.763 -19.718 7.419 1.00 79.06 87 ALA A N 1
ATOM 644 C CA . ALA A 1 87 ? -1.471 -19.068 7.636 1.00 79.06 87 ALA A CA 1
ATOM 645 C C . ALA A 1 87 ? -1.154 -18.899 9.126 1.00 79.06 87 ALA A C 1
ATOM 647 O O . ALA A 1 87 ? -0.084 -19.297 9.581 1.00 79.06 87 ALA A O 1
ATOM 648 N N . VAL A 1 88 ? -2.116 -18.422 9.922 1.00 81.06 88 VAL A N 1
ATOM 649 C CA . VAL A 1 88 ? -1.948 -18.273 11.377 1.00 81.06 88 VAL A CA 1
ATOM 650 C C . VAL A 1 88 ? -1.714 -19.631 12.049 1.00 81.06 88 VAL A C 1
ATOM 652 O O . VAL A 1 88 ? -0.879 -19.735 12.945 1.00 81.06 88 VAL A O 1
ATOM 655 N N . ARG A 1 89 ? -2.405 -20.703 11.624 1.00 84.81 89 ARG A N 1
ATOM 656 C CA . ARG A 1 89 ? -2.146 -22.063 12.138 1.00 84.81 89 ARG A CA 1
ATOM 657 C C . ARG A 1 89 ? -0.749 -22.562 11.771 1.00 84.81 89 ARG A C 1
ATOM 659 O O . ARG A 1 89 ? -0.097 -23.162 12.619 1.00 84.81 89 ARG A O 1
ATOM 666 N N . LEU A 1 90 ? -0.293 -22.310 10.545 1.00 76.69 90 LEU A N 1
ATOM 667 C CA . LEU A 1 90 ? 1.048 -22.688 10.102 1.00 76.69 90 LEU A CA 1
ATOM 668 C C . LEU A 1 90 ? 2.127 -21.924 10.883 1.00 76.69 90 LEU A C 1
ATOM 670 O O . LEU A 1 90 ? 3.088 -22.533 11.343 1.00 76.69 90 LEU A O 1
ATOM 674 N N . ALA A 1 91 ? 1.922 -20.623 11.105 1.00 72.56 91 ALA A N 1
ATOM 675 C CA . ALA A 1 91 ? 2.827 -19.762 11.861 1.00 72.56 91 ALA A CA 1
ATOM 676 C C . ALA A 1 91 ? 2.930 -20.142 13.348 1.00 72.56 91 ALA A C 1
ATOM 678 O O . ALA A 1 91 ? 3.992 -19.976 13.943 1.00 72.56 91 ALA A O 1
ATOM 679 N N . LYS A 1 92 ? 1.861 -20.689 13.950 1.00 72.00 92 LYS A N 1
ATOM 680 C CA . LYS A 1 92 ? 1.928 -21.278 15.301 1.00 72.00 92 LYS A CA 1
ATOM 681 C C . LYS A 1 92 ? 2.864 -22.486 15.352 1.00 72.00 92 LYS A C 1
ATOM 683 O O . LYS A 1 92 ? 3.559 -22.684 16.344 1.00 72.00 92 LYS A O 1
ATOM 688 N N . GLY A 1 93 ? 2.893 -23.293 14.289 1.00 68.12 93 GLY A N 1
ATOM 689 C CA . GLY A 1 93 ? 3.677 -24.526 14.243 1.00 68.12 93 GLY A CA 1
ATOM 690 C C . GLY A 1 93 ? 3.445 -25.414 15.476 1.00 68.12 93 GLY A C 1
ATOM 691 O O . GLY A 1 93 ? 2.327 -25.523 15.978 1.00 68.12 93 GLY A O 1
ATOM 692 N N . HIS A 1 94 ? 4.523 -26.031 15.971 1.00 56.44 94 HIS A N 1
ATOM 693 C CA . HIS A 1 94 ? 4.552 -26.775 17.244 1.00 56.44 94 HIS A CA 1
ATOM 694 C C . HIS A 1 94 ? 5.242 -25.991 18.380 1.00 56.44 94 HIS A C 1
ATOM 696 O O . HIS A 1 94 ? 5.432 -26.530 19.469 1.00 56.44 94 HIS A O 1
ATOM 702 N N . ALA A 1 95 ? 5.667 -24.748 18.130 1.00 55.19 95 ALA A N 1
ATOM 703 C CA . ALA A 1 95 ? 6.461 -23.952 19.061 1.00 55.19 95 ALA A CA 1
ATOM 704 C C . ALA A 1 95 ? 5.602 -22.858 19.709 1.00 55.19 95 ALA A C 1
ATOM 706 O O . ALA A 1 95 ? 4.940 -22.084 19.026 1.00 55.19 95 ALA A O 1
ATOM 707 N N . HIS A 1 96 ? 5.641 -22.773 21.037 1.00 58.91 96 HIS A N 1
ATOM 708 C CA . HIS A 1 96 ? 4.970 -21.712 21.787 1.00 58.91 96 HIS A CA 1
ATOM 709 C C . HIS A 1 96 ? 5.773 -20.403 21.766 1.00 58.91 96 HIS A C 1
ATOM 711 O O . HIS A 1 96 ? 7.002 -20.419 21.763 1.00 58.91 96 HIS A O 1
ATOM 717 N N . GLY A 1 97 ? 5.073 -19.269 21.833 1.00 60.81 97 GLY A N 1
ATOM 718 C CA . GLY A 1 97 ? 5.650 -17.928 21.955 1.00 60.81 97 GLY A CA 1
ATOM 719 C C . GLY A 1 97 ? 5.723 -17.133 20.649 1.00 60.81 97 GLY A C 1
ATOM 720 O O . GLY A 1 97 ? 6.383 -16.095 20.619 1.00 60.81 97 GLY A O 1
ATOM 721 N N . THR A 1 98 ? 5.060 -17.579 19.580 1.00 68.06 98 THR A N 1
ATOM 722 C CA . THR A 1 98 ? 5.036 -16.850 18.300 1.00 68.06 98 THR A CA 1
ATOM 723 C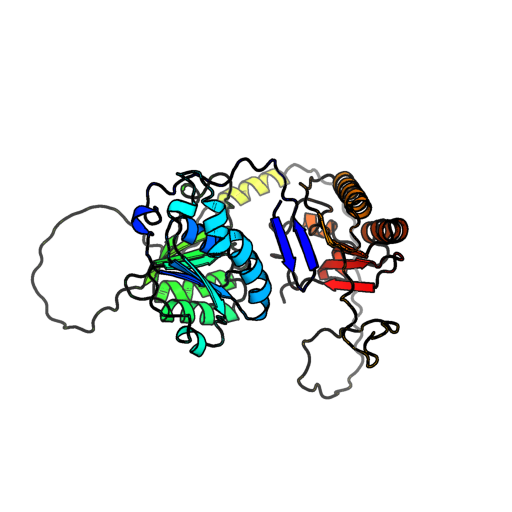 C . THR A 1 98 ? 4.039 -15.687 18.342 1.00 68.06 98 THR A C 1
ATOM 725 O O . THR A 1 98 ? 3.147 -15.627 19.194 1.00 68.06 98 THR A O 1
ATOM 728 N N . TRP A 1 99 ? 4.145 -14.742 17.400 1.00 69.38 99 TRP A N 1
ATOM 729 C CA . TRP A 1 99 ? 3.153 -13.666 17.259 1.00 69.38 99 TRP A CA 1
ATOM 730 C C . TRP A 1 99 ? 1.732 -14.234 17.083 1.00 69.38 99 TRP A C 1
ATOM 732 O O . TRP A 1 99 ? 0.778 -13.705 17.662 1.00 69.38 99 TRP A O 1
ATOM 742 N N . ALA A 1 100 ? 1.623 -15.368 16.380 1.00 75.06 100 ALA A N 1
ATOM 743 C CA . ALA A 1 100 ? 0.381 -16.043 16.028 1.00 75.06 100 ALA A CA 1
ATOM 744 C C . ALA A 1 100 ? -0.394 -16.576 17.246 1.00 75.06 100 ALA A C 1
ATOM 746 O O . ALA A 1 100 ? -1.619 -16.701 17.189 1.00 75.06 100 ALA A O 1
ATOM 747 N N . ASP A 1 101 ? 0.274 -16.835 18.376 1.00 72.81 101 ASP A N 1
ATOM 748 C CA . ASP A 1 101 ? -0.375 -17.299 19.612 1.00 72.81 101 ASP A CA 1
ATOM 749 C C . ASP A 1 101 ? -1.337 -16.277 20.211 1.00 72.81 101 ASP A C 1
ATOM 751 O O . ASP A 1 101 ? -2.245 -16.628 20.966 1.00 72.81 101 ASP A O 1
ATOM 755 N N . SER A 1 102 ? -1.142 -14.997 19.908 1.00 77.25 102 SER A N 1
ATOM 756 C CA . SER A 1 102 ? -2.049 -13.951 20.383 1.00 77.25 102 SER A CA 1
ATOM 757 C C . SER A 1 102 ? -2.380 -12.906 19.324 1.00 77.25 102 SER A C 1
ATOM 759 O O . SER A 1 102 ? -2.737 -11.777 19.663 1.00 77.25 102 SER A O 1
ATOM 761 N N . ALA A 1 103 ? -2.286 -13.305 18.056 1.00 83.94 103 ALA A N 1
ATOM 762 C CA . ALA A 1 103 ? -2.947 -12.607 16.968 1.00 83.94 103 ALA A CA 1
ATOM 763 C C . ALA A 1 103 ? -4.469 -12.643 17.187 1.00 83.94 103 ALA A C 1
ATOM 765 O O . ALA A 1 103 ? -5.008 -13.613 17.730 1.00 83.94 103 ALA A O 1
ATOM 766 N N . GLY A 1 104 ? -5.146 -11.566 16.800 1.00 90.88 104 GLY A N 1
ATOM 767 C CA . GLY A 1 104 ? -6.598 -11.531 16.700 1.00 90.88 104 GLY A CA 1
ATOM 768 C C . GLY A 1 104 ? -7.048 -12.137 15.375 1.00 90.88 104 GLY A C 1
ATOM 769 O O . GLY A 1 104 ? -6.405 -13.045 14.841 1.00 90.88 104 GLY A O 1
ATOM 770 N N . SER A 1 105 ? -8.159 -11.644 14.844 1.00 94.38 105 SER A N 1
ATOM 771 C CA . SER A 1 105 ? -8.672 -12.055 13.539 1.00 94.38 105 SER A CA 1
ATOM 772 C C . SER A 1 105 ? -8.460 -10.991 12.467 1.00 94.38 105 SER A C 1
ATOM 774 O O . SER A 1 105 ? -8.250 -9.812 12.745 1.00 94.38 105 SER A O 1
ATOM 776 N N . CYS A 1 106 ? -8.512 -11.425 11.213 1.00 93.25 106 CYS A N 1
ATOM 777 C CA . CYS A 1 106 ? -8.442 -10.542 10.067 1.00 93.25 106 CYS A CA 1
ATOM 778 C C . CYS A 1 106 ? -9.410 -11.041 8.986 1.00 93.25 106 CYS A C 1
ATOM 780 O O . CYS A 1 106 ? -9.588 -12.253 8.814 1.00 93.25 106 CYS A O 1
ATOM 782 N N . GLN A 1 107 ? -10.052 -10.115 8.283 1.00 96.56 107 GLN A N 1
ATOM 783 C CA . GLN A 1 107 ? -10.905 -10.391 7.130 1.00 96.56 107 GLN A CA 1
ATOM 784 C C . GLN A 1 107 ? -10.766 -9.267 6.101 1.00 96.56 107 GLN A C 1
ATOM 786 O O . GLN A 1 107 ? -10.457 -8.134 6.465 1.00 96.56 107 GLN A O 1
ATOM 791 N N . VAL A 1 108 ? -11.037 -9.573 4.833 1.00 97.56 108 VAL A N 1
ATOM 792 C CA . VAL A 1 108 ? -10.971 -8.612 3.723 1.00 97.56 108 VAL A CA 1
ATOM 793 C C . VAL A 1 108 ? -12.381 -8.272 3.247 1.00 97.56 108 VAL A C 1
ATOM 795 O O . VAL A 1 108 ? -13.206 -9.174 3.077 1.00 97.56 108 VAL A O 1
ATOM 798 N N . ALA A 1 109 ? -12.660 -6.992 3.010 1.00 98.00 109 ALA A N 1
ATOM 799 C CA . ALA A 1 109 ? -13.942 -6.520 2.494 1.00 98.00 109 ALA A CA 1
ATOM 800 C C . ALA A 1 109 ? -13.766 -5.370 1.496 1.00 98.00 109 ALA A C 1
ATOM 802 O O . ALA A 1 109 ? -12.804 -4.616 1.574 1.00 98.00 109 ALA A O 1
ATOM 803 N N . GLU A 1 110 ? -14.717 -5.231 0.576 1.00 97.62 110 GLU A N 1
ATOM 804 C CA . GLU A 1 110 ? -14.806 -4.045 -0.277 1.00 97.62 110 GLU A CA 1
ATOM 805 C C . GLU A 1 110 ? -15.297 -2.851 0.544 1.00 97.62 110 GLU A C 1
ATOM 807 O O . GLU A 1 110 ? -16.259 -2.982 1.307 1.00 97.62 110 GLU A O 1
ATOM 812 N N . LEU A 1 111 ? -14.655 -1.698 0.375 1.00 97.75 111 LEU A N 1
ATOM 813 C CA . LEU A 1 111 ? -15.196 -0.415 0.799 1.00 97.75 111 LEU A CA 1
ATOM 814 C C . LEU A 1 111 ? -14.660 0.696 -0.099 1.00 97.75 111 LEU A C 1
ATOM 816 O O . LEU A 1 111 ? -13.512 1.117 0.011 1.00 97.75 111 LEU A O 1
ATOM 820 N N . ASP A 1 112 ? -15.535 1.200 -0.950 1.00 95.62 112 ASP A N 1
ATOM 821 C CA . ASP A 1 112 ? -15.315 2.389 -1.751 1.00 95.62 112 ASP A CA 1
ATOM 822 C C . ASP A 1 112 ? -15.989 3.579 -1.069 1.00 95.62 112 ASP A C 1
ATOM 824 O O . ASP A 1 112 ? -17.212 3.637 -0.927 1.00 95.62 112 ASP A O 1
ATOM 828 N N . TRP A 1 113 ? -15.189 4.550 -0.634 1.00 95.69 113 TRP A N 1
ATOM 829 C CA . TRP A 1 113 ? -15.676 5.691 0.142 1.00 95.69 113 TRP A CA 1
ATOM 830 C C . TRP A 1 113 ? -16.662 6.571 -0.631 1.00 95.69 113 TRP A C 1
ATOM 832 O O . TRP A 1 113 ? -17.436 7.313 -0.016 1.00 95.69 113 TRP A O 1
ATOM 842 N N . THR A 1 114 ? -16.661 6.497 -1.966 1.00 94.50 114 THR A N 1
ATOM 843 C CA . THR A 1 114 ? -17.616 7.217 -2.818 1.00 94.50 114 THR A CA 1
ATOM 844 C C . THR A 1 114 ? -19.024 6.611 -2.752 1.00 94.50 114 THR A C 1
ATOM 846 O O . THR A 1 114 ? -19.994 7.314 -3.038 1.00 94.50 114 THR A O 1
ATOM 849 N N . ARG A 1 115 ? -19.145 5.363 -2.275 1.00 95.31 115 ARG A N 1
ATOM 850 C CA . ARG A 1 115 ? -20.378 4.573 -2.134 1.00 95.31 115 ARG A CA 1
ATOM 851 C C . ARG A 1 115 ? -20.764 4.380 -0.656 1.00 95.31 115 ARG A C 1
ATOM 853 O O . ARG A 1 115 ? -20.511 3.322 -0.072 1.00 95.31 115 ARG A O 1
ATOM 860 N N . PRO A 1 116 ? -21.359 5.397 0.002 1.00 92.88 116 PRO A N 1
ATOM 861 C CA . PRO A 1 116 ? -21.615 5.389 1.448 1.00 92.88 116 PRO A CA 1
ATOM 862 C C . PRO A 1 116 ? -22.521 4.243 1.921 1.00 92.88 116 PRO A C 1
ATOM 864 O O . PRO A 1 116 ? -22.421 3.806 3.066 1.00 92.88 116 PRO A O 1
ATOM 867 N N . GLU A 1 117 ? -23.377 3.707 1.053 1.00 92.81 117 GLU A N 1
ATOM 868 C CA . GLU A 1 117 ? -24.228 2.555 1.344 1.00 92.81 117 GLU A CA 1
ATOM 869 C C . GLU A 1 117 ? -23.438 1.288 1.712 1.00 92.81 117 GLU A C 1
ATOM 871 O O . GLU A 1 117 ? -23.960 0.425 2.423 1.00 92.81 117 GLU A O 1
ATOM 876 N N . GLN A 1 118 ? -22.173 1.180 1.287 1.00 94.56 118 GLN A N 1
ATOM 877 C CA . GLN A 1 118 ? -21.328 0.023 1.581 1.00 94.56 118 GLN A CA 1
ATOM 878 C C . GLN A 1 118 ? -20.923 -0.065 3.054 1.00 94.56 118 GLN A C 1
ATOM 880 O O . GLN A 1 118 ? -20.749 -1.169 3.561 1.00 94.56 118 GLN A O 1
ATOM 885 N N . VAL A 1 119 ? -20.835 1.060 3.775 1.00 94.62 119 VAL A N 1
ATOM 886 C CA . VAL A 1 119 ? -20.344 1.118 5.169 1.00 94.62 119 VAL A CA 1
ATOM 887 C C . VAL A 1 119 ? -21.150 0.222 6.125 1.00 94.62 119 VAL A C 1
ATOM 889 O O . VAL A 1 119 ? -20.624 -0.280 7.123 1.00 94.62 119 VAL A O 1
ATOM 892 N N . HIS A 1 120 ? -22.426 -0.007 5.816 1.00 91.38 120 HIS A N 1
ATOM 893 C CA . HIS A 1 120 ? -23.331 -0.841 6.610 1.00 91.38 120 HIS A CA 1
ATOM 894 C C . HIS A 1 120 ? -23.603 -2.219 5.989 1.00 91.38 120 HIS A C 1
ATOM 896 O O . HIS A 1 120 ? -24.355 -3.012 6.563 1.00 91.38 120 HIS A O 1
ATOM 902 N N . ALA A 1 121 ? -23.005 -2.519 4.835 1.00 91.06 121 ALA A N 1
ATOM 903 C CA . ALA A 1 121 ? -23.148 -3.804 4.173 1.00 91.06 121 ALA A CA 1
ATOM 904 C C . ALA A 1 121 ? -22.239 -4.862 4.830 1.00 91.06 121 ALA A C 1
ATOM 906 O O . ALA A 1 121 ? -21.082 -4.581 5.152 1.00 91.06 121 ALA A O 1
ATOM 907 N N . PRO A 1 122 ? -22.709 -6.110 5.018 1.00 92.06 122 PRO A N 1
ATOM 908 C CA . PRO A 1 122 ? -21.847 -7.192 5.478 1.00 92.06 122 PRO A CA 1
ATOM 909 C C . PRO A 1 122 ? -20.615 -7.372 4.565 1.00 92.06 122 PRO A C 1
ATOM 911 O O . PRO A 1 122 ? -20.761 -7.314 3.347 1.00 92.06 122 PRO A O 1
ATOM 914 N N . PRO A 1 123 ? -19.420 -7.649 5.122 1.00 92.06 123 PRO A N 1
ATOM 915 C CA . PRO A 1 123 ? -19.161 -7.990 6.520 1.00 92.06 123 PRO A CA 1
ATOM 916 C C . PRO A 1 123 ? -18.871 -6.778 7.428 1.00 92.06 123 PRO A C 1
ATOM 918 O O . PRO A 1 123 ? -18.513 -6.985 8.593 1.00 92.06 123 PRO A O 1
ATOM 921 N N . LEU A 1 124 ? -19.019 -5.541 6.939 1.00 96.50 124 LEU A N 1
ATOM 922 C CA . LEU A 1 124 ? -18.807 -4.331 7.731 1.00 96.50 124 LEU A CA 1
ATOM 923 C C . LEU A 1 124 ? -19.896 -4.189 8.795 1.00 96.50 124 LEU A C 1
ATOM 925 O O . LEU A 1 124 ? -21.076 -4.452 8.565 1.00 96.50 124 LEU A O 1
ATOM 929 N N . ARG A 1 125 ? -19.480 -3.841 10.015 1.00 93.81 125 ARG A N 1
ATOM 930 C CA . ARG A 1 125 ? -20.374 -3.741 11.179 1.00 93.81 125 ARG A CA 1
ATOM 931 C C . ARG A 1 125 ? -19.903 -2.616 12.097 1.00 93.81 125 ARG A C 1
ATOM 933 O O . ARG A 1 125 ? -19.377 -2.914 13.175 1.00 93.81 125 ARG A O 1
ATOM 940 N N . PRO A 1 126 ? -20.003 -1.347 11.686 1.00 95.81 126 PRO A N 1
ATOM 941 C CA . PRO A 1 126 ? -19.638 -0.238 12.558 1.00 95.81 126 PRO A CA 1
ATOM 942 C C . PRO A 1 126 ? -20.490 -0.231 13.848 1.00 95.81 126 PRO A C 1
ATOM 944 O O . PRO A 1 126 ? -21.573 -0.823 13.874 1.00 95.81 126 PRO A O 1
ATOM 947 N N . PRO A 1 127 ? -20.023 0.404 14.938 1.00 97.38 127 PRO A N 1
ATOM 948 C CA . PRO A 1 127 ? -18.774 1.158 15.039 1.00 97.38 127 PRO A CA 1
ATOM 949 C C . PRO A 1 127 ? -17.550 0.269 15.320 1.00 97.38 127 PRO A C 1
ATOM 951 O O . PRO A 1 127 ? -17.673 -0.835 15.860 1.00 97.38 127 PRO A O 1
ATOM 954 N N . TYR A 1 128 ? -16.367 0.789 14.997 1.00 98.12 128 TYR A N 1
ATOM 955 C CA . TYR A 1 128 ? -15.069 0.173 15.288 1.00 98.12 128 TYR A CA 1
ATOM 956 C C . TYR A 1 128 ? -14.362 0.897 16.442 1.00 98.12 128 TYR A C 1
ATOM 958 O O . TYR A 1 128 ? -14.474 2.114 16.584 1.00 98.12 128 TYR A O 1
ATOM 966 N N . ASP A 1 129 ? -13.631 0.162 17.284 1.00 97.81 129 ASP A N 1
ATOM 967 C CA . ASP A 1 129 ? -12.810 0.747 18.352 1.00 97.81 129 ASP A CA 1
ATOM 968 C C . ASP A 1 129 ? -11.619 1.526 17.769 1.00 97.81 129 ASP A C 1
ATOM 970 O O . ASP A 1 129 ? -11.224 2.555 18.323 1.00 97.81 129 ASP A O 1
ATOM 974 N N . TYR A 1 130 ? -11.070 1.043 16.650 1.00 98.31 130 TYR A N 1
ATOM 975 C CA . TYR A 1 130 ? -9.956 1.659 15.934 1.00 98.31 130 TYR A CA 1
ATOM 976 C C . TYR A 1 130 ? -10.252 1.804 14.440 1.00 98.31 130 TYR A C 1
ATOM 978 O O . TYR A 1 130 ? -10.822 0.908 13.820 1.00 98.31 130 TYR A O 1
ATOM 986 N N . VAL A 1 131 ? -9.820 2.918 13.861 1.00 98.38 131 VAL A N 1
ATOM 987 C CA . VAL A 1 131 ? -9.744 3.122 12.411 1.00 98.38 131 VAL A CA 1
ATOM 988 C C . VAL A 1 131 ? -8.291 3.402 12.070 1.00 98.38 131 VAL A C 1
ATOM 990 O O . VAL A 1 131 ? -7.682 4.263 12.702 1.00 98.38 131 VAL A O 1
ATOM 993 N N . LEU A 1 132 ? -7.746 2.669 11.109 1.00 97.75 132 LEU A N 1
ATOM 994 C CA . LEU A 1 132 ? -6.389 2.836 10.600 1.00 97.75 132 LEU A CA 1
ATOM 995 C C . LEU A 1 132 ? -6.462 3.326 9.156 1.00 97.75 132 LEU A C 1
ATOM 997 O O . LEU A 1 132 ? -7.319 2.873 8.399 1.00 97.75 132 LEU A O 1
ATOM 1001 N N . ALA A 1 133 ? -5.569 4.230 8.777 1.00 96.50 133 ALA A N 1
ATOM 1002 C CA . ALA A 1 133 ? -5.398 4.633 7.390 1.00 96.50 133 ALA A CA 1
ATOM 1003 C C . ALA A 1 133 ? -3.940 5.052 7.163 1.00 96.50 133 ALA A C 1
ATOM 1005 O O . ALA A 1 133 ? -3.405 5.844 7.944 1.00 96.50 133 ALA A O 1
ATOM 1006 N N . ALA A 1 134 ? -3.294 4.497 6.139 1.00 91.12 134 ALA A N 1
ATOM 1007 C CA . ALA A 1 134 ? -1.886 4.744 5.838 1.00 91.12 134 ALA A CA 1
ATOM 1008 C C . ALA A 1 134 ? -1.733 5.164 4.369 1.00 91.12 134 ALA A C 1
ATOM 1010 O O . ALA A 1 134 ? -2.155 4.425 3.488 1.00 91.12 134 ALA A O 1
ATOM 1011 N N . ASP A 1 135 ? -1.171 6.348 4.130 1.00 85.56 135 ASP A N 1
ATOM 1012 C CA . ASP A 1 135 ? -0.948 6.964 2.809 1.00 85.56 135 ASP A CA 1
ATOM 1013 C C . ASP A 1 135 ? -2.179 6.936 1.884 1.00 85.56 135 ASP A C 1
ATOM 1015 O O . ASP A 1 135 ? -2.126 6.615 0.700 1.00 85.56 135 ASP A O 1
ATOM 1019 N N . CYS A 1 136 ? -3.339 7.249 2.458 1.00 85.06 136 CYS A N 1
ATOM 1020 C CA . CYS A 1 136 ? -4.637 7.070 1.808 1.00 85.06 136 CYS A CA 1
ATOM 1021 C C . CYS A 1 136 ? -5.277 8.400 1.359 1.00 85.06 136 CYS A C 1
ATOM 1023 O O . CYS A 1 136 ? -6.349 8.415 0.753 1.00 85.06 136 CYS A O 1
ATOM 1025 N N . ILE A 1 137 ? -4.621 9.530 1.659 1.00 78.56 137 ILE A N 1
ATOM 1026 C CA . ILE A 1 137 ? -5.116 10.888 1.397 1.00 78.56 137 ILE A CA 1
ATOM 1027 C C . ILE A 1 137 ? -4.148 11.608 0.456 1.00 78.56 137 ILE A C 1
ATOM 1029 O O . ILE A 1 137 ? -3.268 12.345 0.890 1.00 78.56 137 ILE A O 1
ATOM 1033 N N . TYR A 1 138 ? -4.328 11.394 -0.845 1.00 78.50 138 TYR A N 1
ATOM 1034 C CA . TYR A 1 138 ? -3.477 11.974 -1.894 1.00 78.50 138 TYR A CA 1
ATOM 1035 C C . TYR A 1 138 ? -4.261 12.774 -2.946 1.00 78.50 138 TYR A C 1
ATOM 1037 O O . TYR A 1 138 ? -3.656 13.477 -3.751 1.00 78.50 138 TYR A O 1
ATOM 1045 N N . HIS A 1 139 ? -5.598 12.712 -2.933 1.00 77.75 139 HIS A N 1
ATOM 1046 C CA . HIS A 1 139 ? -6.455 13.417 -3.886 1.00 77.75 139 HIS A CA 1
ATOM 1047 C C . HIS A 1 139 ? -7.550 14.215 -3.170 1.00 77.75 139 HIS A C 1
ATOM 1049 O O . HIS A 1 139 ? -8.292 13.672 -2.352 1.00 77.75 139 HIS A O 1
ATOM 1055 N N . GLU A 1 140 ? -7.686 15.499 -3.505 1.00 76.38 140 GLU A N 1
ATOM 1056 C CA . GLU A 1 140 ? -8.555 16.443 -2.785 1.00 76.38 140 GLU A CA 1
ATOM 1057 C C . GLU A 1 140 ? -10.036 16.025 -2.787 1.00 76.38 140 GLU A C 1
ATOM 1059 O O . GLU A 1 140 ? -10.718 16.140 -1.769 1.00 76.38 140 GLU A O 1
ATOM 1064 N N . THR A 1 141 ? -10.519 15.450 -3.894 1.00 82.00 141 THR A N 1
ATOM 1065 C CA . THR A 1 141 ? -11.914 14.983 -4.016 1.00 82.00 141 THR A CA 1
ATOM 1066 C C . THR A 1 141 ? -12.238 13.778 -3.130 1.00 82.00 141 THR A C 1
ATOM 1068 O O . THR A 1 141 ? -13.402 13.550 -2.809 1.00 82.00 141 THR A O 1
ATOM 1071 N N . LEU A 1 142 ? -11.233 13.003 -2.708 1.00 87.31 142 LEU A N 1
ATOM 1072 C CA . LEU A 1 142 ? -11.438 11.838 -1.847 1.00 87.31 142 LEU A CA 1
ATOM 1073 C C . LEU A 1 142 ? -11.488 12.217 -0.365 1.00 87.31 142 LEU A C 1
ATOM 1075 O O . LEU A 1 142 ? -12.061 11.471 0.428 1.00 87.31 142 LEU A O 1
ATOM 1079 N N . THR A 1 143 ? -10.954 13.379 0.021 1.00 91.00 143 THR A N 1
ATOM 1080 C CA . THR A 1 143 ? -10.840 13.794 1.427 1.00 91.00 143 THR A CA 1
ATOM 1081 C C . THR A 1 143 ? -12.202 13.893 2.127 1.00 91.00 143 THR A C 1
ATOM 1083 O O . THR A 1 143 ? -12.339 13.474 3.277 1.00 91.00 143 THR A O 1
ATOM 1086 N N . GLU A 1 144 ? -13.238 14.384 1.440 1.00 93.81 144 GLU A N 1
ATOM 1087 C CA . GLU A 1 144 ? -14.602 14.453 1.989 1.00 93.81 144 GLU A CA 1
ATOM 1088 C C . GLU A 1 144 ? -15.244 13.071 2.141 1.00 93.81 144 GLU A C 1
ATOM 1090 O O . GLU A 1 144 ? -15.876 12.774 3.158 1.00 93.81 144 GLU A O 1
ATOM 1095 N N . HIS A 1 145 ? -15.063 12.203 1.143 1.00 96.06 145 HIS A N 1
ATOM 1096 C CA . HIS A 1 145 ? -15.549 10.826 1.182 1.00 96.06 145 HIS A CA 1
ATOM 1097 C C . HIS A 1 145 ? -14.873 10.026 2.298 1.00 96.06 145 HIS A C 1
ATOM 1099 O O . HIS A 1 145 ? -15.547 9.299 3.036 1.00 96.06 145 HIS A O 1
ATOM 1105 N N . PHE A 1 146 ? -13.565 10.218 2.473 1.00 96.38 146 PHE A N 1
ATOM 1106 C CA . PHE A 1 146 ? -12.791 9.653 3.568 1.00 96.38 146 PHE A CA 1
ATOM 1107 C C . PHE A 1 146 ? -13.301 10.149 4.927 1.00 96.38 146 PHE A C 1
ATOM 1109 O O . PHE A 1 146 ? -13.625 9.339 5.796 1.00 96.38 146 PHE A O 1
ATOM 1116 N N . HIS A 1 147 ? -13.455 11.467 5.104 1.00 96.94 147 HIS A N 1
ATOM 1117 C CA . HIS A 1 147 ? -13.971 12.060 6.343 1.00 96.94 147 HIS A CA 1
ATOM 1118 C C . HIS A 1 147 ? -15.354 11.519 6.720 1.00 96.94 147 HIS A C 1
ATOM 1120 O O . HIS A 1 147 ? -15.548 11.069 7.853 1.00 96.94 147 HIS A O 1
ATOM 1126 N N . ARG A 1 148 ? -16.293 11.490 5.767 1.00 96.75 148 ARG A N 1
ATOM 1127 C CA . ARG A 1 148 ? -17.628 10.906 5.962 1.00 96.75 148 ARG A CA 1
ATOM 1128 C C . ARG A 1 148 ? -17.537 9.445 6.395 1.00 96.75 148 ARG A C 1
ATOM 1130 O O . ARG A 1 148 ? -18.137 9.073 7.397 1.00 96.75 148 ARG A O 1
ATOM 1137 N N . THR A 1 149 ? -16.736 8.647 5.691 1.00 98.06 149 THR A N 1
ATOM 1138 C CA . THR A 1 149 ? -16.541 7.227 6.014 1.00 98.06 149 THR A CA 1
ATOM 1139 C C . THR A 1 149 ? -16.023 7.056 7.440 1.00 98.06 149 THR A C 1
ATOM 1141 O O . THR A 1 149 ? -16.586 6.268 8.195 1.00 98.06 149 THR A O 1
ATOM 1144 N N . VAL A 1 150 ? -15.019 7.839 7.858 1.00 97.75 150 VAL A N 1
ATOM 1145 C CA . VAL A 1 150 ? -14.516 7.830 9.242 1.00 97.75 150 VAL A CA 1
ATOM 1146 C C . VAL A 1 150 ? -15.629 8.166 10.239 1.00 97.75 150 VAL A C 1
ATOM 1148 O O . VAL A 1 150 ? -15.756 7.500 11.268 1.00 97.75 150 VAL A O 1
ATOM 1151 N N . MET A 1 151 ? -16.466 9.162 9.951 1.00 97.19 151 MET A N 1
ATOM 1152 C CA . MET A 1 151 ? -17.584 9.537 10.821 1.00 97.19 151 MET A CA 1
ATOM 1153 C C . MET A 1 151 ? -18.644 8.435 10.947 1.00 97.19 151 MET A C 1
ATOM 1155 O O . MET A 1 151 ? -19.189 8.266 12.041 1.00 97.19 151 MET A O 1
ATOM 1159 N N . ASP A 1 152 ? -18.895 7.682 9.874 1.00 97.31 152 ASP A N 1
ATOM 1160 C CA . ASP A 1 152 ? -19.888 6.601 9.823 1.00 97.31 152 ASP A CA 1
ATOM 1161 C C . ASP A 1 152 ? -19.388 5.307 10.486 1.00 97.31 152 ASP A C 1
ATOM 1163 O O . ASP A 1 152 ? -20.172 4.555 11.075 1.00 97.31 152 ASP A O 1
ATOM 1167 N N . VAL A 1 153 ? -18.074 5.048 10.449 1.00 97.81 153 VAL A N 1
ATOM 1168 C CA . VAL A 1 153 ? -17.480 3.846 11.059 1.00 97.81 153 VAL A CA 1
ATOM 1169 C C . VAL A 1 153 ? -17.089 4.019 12.530 1.00 97.81 153 VAL A C 1
ATOM 1171 O O . VAL A 1 153 ? -16.732 3.037 13.190 1.00 97.81 153 VAL A O 1
ATOM 1174 N N . THR A 1 154 ? -17.171 5.235 13.077 1.00 97.44 154 THR A N 1
ATOM 1175 C CA . THR A 1 154 ? -16.746 5.553 14.451 1.00 97.44 154 THR A CA 1
ATOM 1176 C C . THR A 1 154 ? -17.884 5.929 15.398 1.00 97.44 154 THR A C 1
ATOM 1178 O O . THR A 1 154 ? -18.981 6.330 15.017 1.00 97.44 154 THR A O 1
ATOM 1181 N N . ASN A 1 155 ? -17.600 5.825 16.695 1.00 95.50 155 ASN A N 1
ATOM 1182 C CA . ASN A 1 155 ? -18.389 6.401 17.777 1.00 95.50 155 ASN A CA 1
ATOM 1183 C C . ASN A 1 155 ? -17.500 7.276 18.683 1.00 95.50 155 ASN A C 1
ATOM 1185 O O . ASN A 1 155 ? -16.303 7.430 18.452 1.00 95.50 155 ASN A O 1
ATOM 1189 N N . ASP A 1 156 ? -18.074 7.817 19.757 1.00 95.31 156 ASP A N 1
ATOM 1190 C CA . ASP A 1 156 ? -17.385 8.737 20.676 1.00 95.31 156 ASP A CA 1
ATOM 1191 C C . ASP A 1 156 ? -16.218 8.098 21.461 1.00 95.31 156 ASP A C 1
ATOM 1193 O O . ASP A 1 156 ? -15.455 8.798 22.126 1.00 95.31 156 ASP A O 1
ATOM 1197 N N . LYS A 1 157 ? -16.070 6.767 21.415 1.00 95.31 157 LYS A N 1
ATOM 1198 C CA . LYS A 1 157 ? -14.969 6.025 22.049 1.00 95.31 157 LYS A CA 1
ATOM 1199 C C . LYS A 1 157 ? -13.886 5.603 21.056 1.00 95.31 157 LYS A C 1
ATOM 1201 O O . LYS A 1 157 ? -12.774 5.294 21.496 1.00 95.31 157 LYS A O 1
ATOM 1206 N N . SER A 1 158 ? -14.180 5.606 19.756 1.00 97.31 158 SER A N 1
ATOM 1207 C CA . SER A 1 158 ? -13.258 5.182 18.702 1.00 97.31 158 SER A CA 1
ATOM 1208 C C . SER A 1 158 ? -11.957 5.983 18.715 1.00 97.31 158 SER A C 1
ATOM 1210 O O . SER A 1 158 ? -11.916 7.138 19.140 1.00 97.31 158 SER A O 1
ATOM 1212 N N . THR A 1 159 ? -10.867 5.362 18.283 1.00 97.62 159 THR A N 1
ATOM 1213 C CA . THR A 1 159 ? -9.577 6.013 18.017 1.00 97.62 159 THR A CA 1
ATOM 1214 C C . THR A 1 159 ? -9.315 5.947 16.524 1.00 97.62 159 THR A C 1
ATOM 1216 O O . THR A 1 159 ? -9.321 4.857 15.965 1.00 97.62 159 THR A O 1
ATOM 1219 N N . VAL A 1 160 ? -9.059 7.079 15.882 1.00 98.00 160 VAL A N 1
ATOM 1220 C CA . VAL A 1 160 ? -8.657 7.099 14.471 1.00 98.00 160 VAL A CA 1
ATOM 1221 C C . VAL A 1 160 ? -7.162 7.376 14.411 1.00 98.00 160 VAL A C 1
ATOM 1223 O O . VAL A 1 160 ? -6.686 8.288 15.086 1.00 98.00 160 VAL A O 1
ATOM 1226 N N . VAL A 1 161 ? -6.427 6.579 13.646 1.00 96.75 161 VAL A N 1
ATOM 1227 C CA . VAL A 1 161 ? -4.991 6.735 13.418 1.00 96.75 161 VAL A CA 1
ATOM 1228 C C . VAL A 1 161 ? -4.770 6.890 11.925 1.00 96.75 161 VAL A C 1
ATOM 1230 O O . VAL A 1 161 ? -5.083 5.981 11.159 1.00 96.75 161 VAL A O 1
ATOM 1233 N N . VAL A 1 162 ? -4.246 8.043 11.527 1.00 95.88 162 VAL A N 1
ATOM 1234 C CA . VAL A 1 162 ? -3.912 8.338 10.132 1.00 95.88 162 VAL A CA 1
ATOM 1235 C C . VAL A 1 162 ? -2.420 8.597 10.047 1.00 95.88 162 VAL A C 1
ATOM 1237 O O . VAL A 1 162 ? -1.915 9.464 10.754 1.00 95.88 162 VAL A O 1
ATOM 1240 N N . CYS A 1 163 ? -1.728 7.842 9.204 1.00 92.62 163 CYS A N 1
ATOM 1241 C CA . CYS A 1 163 ? -0.332 8.067 8.851 1.00 92.62 163 CYS A CA 1
ATOM 1242 C C . CYS A 1 163 ? -0.285 8.508 7.390 1.00 92.62 163 CYS A C 1
ATOM 1244 O O . CYS A 1 163 ? -0.741 7.753 6.540 1.00 92.62 163 CYS A O 1
ATOM 1246 N N . ASN A 1 164 ? 0.228 9.696 7.084 1.00 86.50 164 ASN A N 1
ATOM 1247 C CA . ASN A 1 164 ? 0.350 10.163 5.701 1.00 86.50 164 ASN A CA 1
ATOM 1248 C C . ASN A 1 164 ? 1.672 10.891 5.490 1.00 86.50 164 ASN A C 1
ATOM 1250 O O . ASN A 1 164 ? 2.175 11.567 6.390 1.00 86.50 164 ASN A O 1
ATOM 1254 N N . GLU A 1 165 ? 2.178 10.796 4.266 1.00 83.31 165 GLU A N 1
ATOM 1255 C CA . GLU A 1 165 ? 3.246 11.651 3.774 1.00 83.31 165 GLU A CA 1
ATOM 1256 C C . GLU A 1 165 ? 2.664 12.987 3.285 1.00 83.31 165 GLU A C 1
ATOM 1258 O O . GLU A 1 165 ? 1.645 13.032 2.590 1.00 83.31 165 GLU A O 1
ATOM 1263 N N . LEU A 1 166 ? 3.297 14.099 3.651 1.00 80.56 166 LEU A N 1
ATOM 1264 C CA . LEU A 1 166 ? 2.971 15.416 3.124 1.00 80.56 166 LEU A CA 1
AT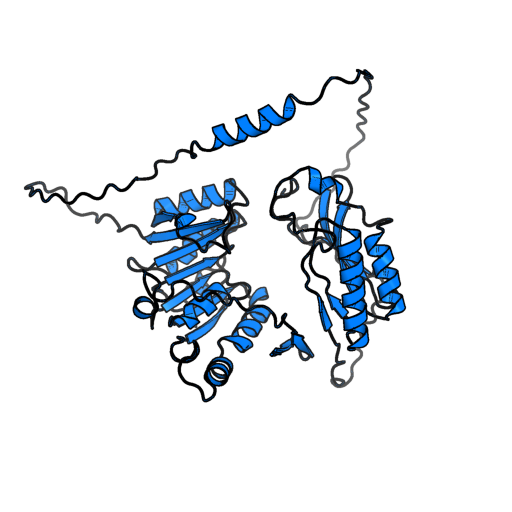OM 1265 C C . LEU A 1 166 ? 3.458 15.526 1.676 1.00 80.56 166 LEU A C 1
ATOM 1267 O O . LEU A 1 166 ? 4.620 15.829 1.428 1.00 80.56 166 LEU A O 1
ATOM 1271 N N . ARG A 1 167 ? 2.533 15.307 0.738 1.00 73.44 167 ARG A N 1
ATOM 1272 C CA . ARG A 1 167 ? 2.749 15.469 -0.714 1.00 73.44 167 ARG A CA 1
ATOM 1273 C C . ARG A 1 167 ? 2.136 16.756 -1.272 1.00 73.44 167 ARG A C 1
ATOM 1275 O O . ARG A 1 167 ? 2.625 17.368 -2.213 1.00 73.44 167 ARG A O 1
ATOM 1282 N N . SER A 1 168 ? 1.020 17.194 -0.688 1.00 79.06 168 SER A N 1
ATOM 1283 C CA . SER A 1 168 ? 0.308 18.393 -1.131 1.00 79.06 168 SER A CA 1
ATOM 1284 C C . SER A 1 168 ? -0.253 19.183 0.041 1.00 79.06 168 SER A C 1
ATOM 1286 O O . SER A 1 168 ? -1.069 18.685 0.821 1.00 79.06 168 SER A O 1
ATOM 1288 N N . HIS A 1 169 ? 0.132 20.457 0.100 1.00 81.50 169 HIS A N 1
ATOM 1289 C CA . HIS A 1 169 ? -0.378 21.410 1.078 1.00 81.50 169 HIS A CA 1
ATOM 1290 C C . HIS A 1 169 ? -1.890 21.635 0.936 1.00 81.50 169 HIS A C 1
ATOM 1292 O O . HIS A 1 169 ? -2.564 21.817 1.947 1.00 81.50 169 HIS A O 1
ATOM 1298 N N . SER A 1 170 ? -2.455 21.584 -0.281 1.00 80.06 170 SER A N 1
ATOM 1299 C CA . SER A 1 170 ? -3.905 21.753 -0.471 1.00 80.06 170 SER A CA 1
ATOM 1300 C C . SER A 1 170 ? -4.683 20.556 0.073 1.00 80.06 170 SER A C 1
ATOM 1302 O O . SER A 1 170 ? -5.643 20.727 0.825 1.00 80.06 170 SER A O 1
ATOM 1304 N N . VAL A 1 171 ? -4.218 19.338 -0.223 1.00 83.94 171 VAL A N 1
ATOM 1305 C CA . VAL A 1 171 ? -4.828 18.095 0.269 1.00 83.94 171 VAL A CA 1
ATOM 1306 C C . VAL A 1 171 ? -4.733 18.020 1.793 1.00 83.94 171 VAL A C 1
ATOM 1308 O O . VAL A 1 171 ? -5.734 17.743 2.459 1.00 83.94 171 VAL A O 1
ATOM 1311 N N . GLN A 1 172 ? -3.563 18.332 2.364 1.00 87.50 172 GLN A N 1
ATOM 1312 C CA . GLN A 1 172 ? -3.388 18.369 3.816 1.00 87.50 172 GLN A CA 1
ATOM 1313 C C . GLN A 1 172 ? -4.236 19.472 4.464 1.00 87.50 172 GLN A C 1
ATOM 1315 O O . GLN A 1 172 ? -4.863 19.230 5.495 1.00 87.50 172 GLN A O 1
ATOM 1320 N N . GLY A 1 173 ? -4.318 20.655 3.850 1.00 88.88 173 GLY A N 1
ATOM 1321 C CA . GLY A 1 173 ? -5.169 21.752 4.308 1.00 88.88 173 GLY A CA 1
ATOM 1322 C C . GLY A 1 173 ? -6.640 21.344 4.381 1.00 88.88 173 GLY A C 1
ATOM 1323 O O . GLY A 1 173 ? -7.269 21.501 5.430 1.00 88.88 173 GLY A O 1
ATOM 1324 N N . ARG A 1 174 ? -7.166 20.723 3.315 1.00 91.00 174 ARG A N 1
ATOM 1325 C CA . ARG A 1 174 ? -8.550 20.226 3.280 1.00 91.00 174 ARG A CA 1
ATOM 1326 C C . ARG A 1 174 ? -8.801 19.134 4.321 1.00 91.00 174 ARG A C 1
ATOM 1328 O O . ARG A 1 174 ? -9.848 19.128 4.971 1.00 91.00 174 ARG A O 1
ATOM 1335 N N . PHE A 1 175 ? -7.843 18.226 4.513 1.00 93.31 175 PHE A N 1
ATOM 1336 C CA . PHE A 1 175 ? -7.907 17.209 5.564 1.00 93.31 175 PHE A CA 1
ATOM 1337 C C . PHE A 1 175 ? -8.001 17.850 6.954 1.00 93.31 175 PHE A C 1
ATOM 1339 O O . PHE A 1 175 ? -8.904 17.523 7.729 1.00 93.31 175 PHE A O 1
ATOM 1346 N N . MET A 1 176 ? -7.113 18.799 7.258 1.00 93.81 176 MET A N 1
ATOM 1347 C CA . MET A 1 176 ? -7.090 19.471 8.555 1.00 93.81 176 MET A CA 1
ATOM 1348 C C . MET A 1 176 ? -8.370 20.270 8.804 1.00 93.81 176 MET A C 1
ATOM 1350 O O . MET A 1 176 ? -8.922 20.191 9.901 1.00 93.81 176 MET A O 1
ATOM 1354 N N . GLU A 1 177 ? -8.898 20.974 7.803 1.00 93.75 177 GLU A N 1
ATOM 1355 C CA . GLU A 1 177 ? -10.163 21.711 7.904 1.00 93.75 177 GLU A CA 1
ATOM 1356 C C . GLU A 1 177 ? -11.326 20.794 8.336 1.00 93.75 177 GLU A C 1
ATOM 1358 O O . GLU A 1 177 ? -12.003 21.053 9.335 1.00 93.75 177 GLU A O 1
ATOM 1363 N N . LEU A 1 178 ? -11.521 19.671 7.637 1.00 94.81 178 LEU A N 1
ATOM 1364 C CA . LEU A 1 178 ? -12.611 18.728 7.909 1.00 94.81 178 LEU A CA 1
ATOM 1365 C C . LEU A 1 178 ? -12.465 18.029 9.269 1.00 94.81 178 LEU A C 1
ATOM 1367 O O . LEU A 1 178 ? -13.426 17.907 10.046 1.00 94.81 178 LEU A O 1
ATOM 1371 N N . PHE A 1 179 ? -11.259 17.552 9.582 1.00 95.69 179 PHE A N 1
ATOM 1372 C CA . PHE A 1 179 ? -11.038 16.766 10.790 1.00 95.69 179 PHE A CA 1
ATOM 1373 C C . PHE A 1 179 ? -10.958 17.633 12.046 1.00 95.69 179 PHE A C 1
ATOM 1375 O O . PHE A 1 179 ? -11.504 17.224 13.067 1.00 95.69 179 PHE A O 1
ATOM 1382 N N . THR A 1 180 ? -10.405 18.849 12.006 1.00 96.38 180 THR A N 1
ATOM 1383 C CA . THR A 1 180 ? -10.399 19.739 13.187 1.00 96.38 180 THR A CA 1
ATOM 1384 C C . THR A 1 180 ? -11.802 20.215 13.564 1.00 96.38 180 THR A C 1
ATOM 1386 O O . THR A 1 180 ? -12.089 20.405 14.750 1.00 96.38 180 THR A O 1
ATOM 1389 N N . ALA A 1 181 ? -12.724 20.327 12.602 1.00 96.00 181 ALA A N 1
ATOM 1390 C CA . ALA A 1 181 ? -14.125 20.646 12.877 1.00 96.00 181 ALA A CA 1
ATOM 1391 C C . ALA A 1 181 ? -14.837 19.556 13.706 1.00 96.00 181 ALA A C 1
ATOM 1393 O O . ALA A 1 181 ? -15.746 19.847 14.483 1.00 96.00 181 ALA A O 1
ATOM 1394 N N . THR A 1 182 ? -14.412 18.296 13.582 1.00 96.62 182 THR A N 1
ATOM 1395 C CA . THR A 1 182 ? -15.144 17.125 14.104 1.00 96.62 182 THR A CA 1
ATOM 1396 C C . THR A 1 182 ? -14.371 16.308 15.142 1.00 96.62 182 THR A C 1
ATOM 1398 O O . THR A 1 182 ? -14.979 15.584 15.934 1.00 96.62 182 THR A O 1
ATOM 1401 N N . HIS A 1 183 ? -13.049 16.450 15.190 1.00 97.62 183 HIS A N 1
ATOM 1402 C CA . HIS A 1 183 ? -12.140 15.676 16.022 1.00 97.62 183 HIS A CA 1
ATOM 1403 C C . HIS A 1 183 ? -11.170 16.584 16.782 1.00 97.62 183 HIS A C 1
ATOM 1405 O O . HIS A 1 183 ? -10.796 17.665 16.333 1.00 97.62 183 HIS A O 1
ATOM 1411 N N . THR A 1 184 ? -10.736 16.130 17.953 1.00 97.06 184 THR A N 1
ATOM 1412 C CA . THR A 1 184 ? -9.465 16.561 18.532 1.00 97.06 184 THR A CA 1
ATOM 1413 C C . THR A 1 184 ? -8.358 15.772 17.845 1.00 97.06 184 THR A C 1
ATOM 1415 O O . THR A 1 184 ? -8.414 14.537 17.836 1.00 97.06 184 THR A O 1
ATOM 1418 N N . ILE A 1 185 ? -7.374 16.468 17.283 1.00 96.06 185 ILE A N 1
ATOM 1419 C CA . ILE A 1 185 ? -6.252 15.873 16.554 1.00 96.06 185 ILE A CA 1
ATOM 1420 C C . ILE A 1 185 ? -4.994 16.021 17.402 1.00 96.06 185 ILE A C 1
ATOM 1422 O O . ILE A 1 185 ? -4.689 17.111 17.878 1.00 96.06 185 ILE A O 1
ATOM 1426 N N . LYS A 1 186 ? -4.257 14.926 17.578 1.00 95.12 186 LYS A N 1
ATOM 1427 C CA . LYS A 1 186 ? -2.940 14.917 18.209 1.00 95.12 186 LYS A CA 1
ATOM 1428 C C . LYS A 1 186 ? -1.914 14.378 17.221 1.00 95.12 186 LYS A C 1
ATOM 1430 O O . LYS A 1 186 ? -2.007 13.216 16.833 1.00 95.12 186 LYS A O 1
ATOM 1435 N N . SER A 1 187 ? -0.931 15.198 16.859 1.00 93.69 187 SER A N 1
ATOM 1436 C CA . SER A 1 187 ? 0.239 14.733 16.108 1.00 93.69 187 SER A CA 1
ATOM 1437 C C . SER A 1 187 ? 1.162 13.918 17.020 1.00 93.69 187 SER A C 1
ATOM 1439 O O . SER A 1 187 ? 1.360 14.262 18.191 1.00 93.69 187 SER A O 1
ATOM 1441 N N . VAL A 1 188 ? 1.697 12.812 16.511 1.00 90.25 188 VAL A N 1
ATOM 1442 C CA . VAL A 1 188 ? 2.750 12.038 17.172 1.00 90.25 188 VAL A CA 1
ATOM 1443 C C . VAL A 1 188 ? 4.093 12.678 16.810 1.00 90.25 188 VAL A C 1
ATOM 1445 O O . VAL A 1 188 ? 4.419 12.733 15.629 1.00 90.25 188 VAL A O 1
ATOM 1448 N N . PRO A 1 189 ? 4.885 13.153 17.788 1.00 89.38 189 PRO A N 1
ATOM 1449 C CA . PRO A 1 189 ? 6.211 13.705 17.513 1.00 89.38 189 PRO A CA 1
ATOM 1450 C C . PRO A 1 189 ? 7.141 12.665 16.877 1.00 89.38 189 PRO A C 1
ATOM 1452 O O . PRO A 1 189 ? 7.096 11.503 17.284 1.00 89.38 189 PRO A O 1
ATOM 1455 N N . HIS A 1 190 ? 8.041 13.089 15.980 1.00 85.44 190 HIS A N 1
ATOM 1456 C CA . HIS A 1 190 ? 9.072 12.218 15.388 1.00 85.44 190 HIS A CA 1
ATOM 1457 C C . HIS A 1 190 ? 9.899 11.479 16.445 1.00 85.44 190 HIS A C 1
ATOM 1459 O O . HIS A 1 190 ? 10.126 10.285 16.329 1.00 85.44 190 HIS A O 1
ATOM 1465 N N . SER A 1 191 ? 10.206 12.125 17.574 1.00 86.25 191 SER A N 1
ATOM 1466 C CA . SER A 1 191 ? 10.898 11.494 18.712 1.00 86.25 191 SER A CA 1
ATOM 1467 C C . SER A 1 191 ? 10.149 10.325 19.372 1.00 86.25 191 SER A C 1
ATOM 1469 O O . SER A 1 191 ? 10.682 9.675 20.270 1.00 86.25 191 SER A O 1
ATOM 1471 N N . LYS A 1 192 ? 8.890 10.079 18.991 1.00 82.56 192 LYS A N 1
ATOM 1472 C CA . LYS A 1 192 ? 8.083 8.927 19.418 1.00 82.56 192 LYS A CA 1
ATOM 1473 C C . LYS A 1 192 ? 7.808 7.933 18.286 1.00 82.56 192 LYS A C 1
ATOM 1475 O O . LYS A 1 192 ? 7.112 6.947 18.535 1.00 82.56 192 LYS A O 1
ATOM 1480 N N . MET A 1 193 ? 8.288 8.209 17.076 1.00 82.06 193 MET A N 1
ATOM 1481 C CA . MET A 1 193 ? 8.264 7.279 15.951 1.00 82.06 193 MET A CA 1
ATOM 1482 C C . MET A 1 193 ? 9.449 6.310 16.052 1.00 82.06 193 MET A C 1
ATOM 1484 O O . MET A 1 193 ? 10.272 6.415 16.959 1.00 82.06 193 MET A O 1
ATOM 1488 N N . ASP A 1 194 ? 9.490 5.311 15.173 1.00 79.00 194 ASP A N 1
ATOM 1489 C CA . ASP A 1 194 ? 10.639 4.411 15.105 1.00 79.00 194 ASP A CA 1
ATOM 1490 C C . ASP A 1 194 ? 11.841 5.161 14.514 1.00 79.00 194 ASP A C 1
ATOM 1492 O O . ASP A 1 194 ? 11.716 5.799 13.470 1.00 79.00 194 ASP A O 1
ATOM 1496 N N . ASP A 1 195 ? 12.999 5.075 15.175 1.00 75.88 195 ASP A N 1
ATOM 1497 C CA . ASP A 1 195 ? 14.196 5.830 14.789 1.00 75.88 195 ASP A CA 1
ATOM 1498 C C . ASP A 1 195 ? 14.691 5.488 13.374 1.00 75.88 195 ASP A C 1
ATOM 1500 O O . ASP A 1 195 ? 15.332 6.320 12.732 1.00 75.88 195 ASP A O 1
ATOM 1504 N N . THR A 1 196 ? 14.383 4.280 12.886 1.00 70.94 196 THR A N 1
ATOM 1505 C CA . THR A 1 196 ? 14.760 3.802 11.547 1.00 70.94 196 THR A CA 1
ATOM 1506 C C . THR A 1 196 ? 13.677 4.101 10.514 1.00 70.94 196 THR A C 1
ATOM 1508 O O . THR A 1 196 ? 13.985 4.472 9.384 1.00 70.94 196 THR A O 1
ATOM 1511 N N . TYR A 1 197 ? 12.406 3.936 10.885 1.00 71.62 197 TYR A N 1
ATOM 1512 C CA . TYR A 1 197 ? 11.265 4.039 9.969 1.00 71.62 197 TYR A CA 1
ATOM 1513 C C . TYR A 1 197 ? 10.486 5.343 10.174 1.00 71.62 197 TYR A C 1
ATOM 1515 O O . TYR A 1 197 ? 9.308 5.336 10.539 1.00 71.62 197 TYR A O 1
ATOM 1523 N N . GLN A 1 198 ? 11.154 6.467 9.920 1.00 76.88 198 GLN A N 1
ATOM 1524 C CA . GLN A 1 198 ? 10.568 7.805 9.973 1.00 76.88 198 GLN A CA 1
ATOM 1525 C C . GLN A 1 198 ? 11.123 8.704 8.866 1.00 76.88 198 GLN A C 1
ATOM 1527 O O . GLN A 1 198 ? 12.218 8.486 8.353 1.00 76.88 198 GLN A O 1
ATOM 1532 N N . HIS A 1 199 ? 10.369 9.743 8.521 1.00 80.44 199 HIS A N 1
ATOM 1533 C CA . HIS A 1 199 ? 10.777 10.772 7.571 1.00 80.44 199 HIS A CA 1
ATOM 1534 C C . HIS A 1 199 ? 10.149 12.109 7.990 1.00 80.44 199 HIS A C 1
ATOM 1536 O O . HIS A 1 199 ? 9.005 12.072 8.444 1.00 80.44 199 HIS A O 1
ATOM 1542 N N . PRO A 1 200 ? 10.816 13.271 7.828 1.00 82.75 200 PRO A N 1
ATOM 1543 C CA . PRO A 1 200 ? 10.271 14.573 8.241 1.00 82.75 200 PRO A CA 1
ATOM 1544 C C . PRO A 1 200 ? 8.905 14.919 7.633 1.00 82.75 200 PRO A C 1
ATOM 1546 O O . PRO A 1 200 ? 8.120 15.637 8.240 1.00 82.75 200 PRO A O 1
ATOM 1549 N N . ASN A 1 201 ? 8.598 14.371 6.454 1.00 84.38 201 ASN A N 1
ATOM 1550 C CA . ASN A 1 201 ? 7.308 14.586 5.791 1.00 84.38 201 ASN A CA 1
ATOM 1551 C C . ASN A 1 201 ? 6.248 13.537 6.157 1.00 84.38 201 ASN A C 1
ATOM 1553 O O . ASN A 1 201 ? 5.124 13.639 5.679 1.00 84.38 201 ASN A O 1
ATOM 1557 N N . ILE A 1 202 ? 6.565 12.519 6.963 1.00 85.56 202 ILE A N 1
ATOM 1558 C CA . ILE A 1 202 ? 5.594 11.504 7.392 1.00 85.56 202 ILE A CA 1
ATOM 1559 C C . ILE A 1 202 ? 5.019 11.900 8.748 1.00 85.56 202 ILE A C 1
ATOM 1561 O O . ILE A 1 202 ? 5.718 11.927 9.759 1.00 85.56 202 ILE A O 1
ATOM 1565 N N . PHE A 1 203 ? 3.711 12.132 8.781 1.00 90.38 203 PHE A N 1
ATOM 1566 C CA . PHE A 1 203 ? 2.988 12.515 9.986 1.00 90.38 203 PHE A CA 1
ATOM 1567 C C . PHE A 1 203 ? 2.042 11.406 10.430 1.00 90.38 203 PHE A C 1
ATOM 1569 O O . PHE A 1 203 ? 1.310 10.835 9.621 1.00 90.38 203 PHE A O 1
ATOM 1576 N N . ILE A 1 204 ? 2.003 11.149 11.740 1.00 92.44 204 ILE A N 1
ATOM 1577 C CA . ILE A 1 204 ? 1.019 10.259 12.363 1.00 92.44 204 ILE A CA 1
ATOM 1578 C C . ILE A 1 204 ? 0.086 11.099 13.233 1.00 92.44 204 ILE A C 1
ATOM 1580 O O . ILE A 1 204 ? 0.514 11.736 14.195 1.00 92.44 204 ILE A O 1
ATOM 1584 N N . TYR A 1 205 ? -1.207 11.047 12.936 1.00 94.75 205 TYR A N 1
ATOM 1585 C CA . TYR A 1 205 ? -2.259 11.718 13.687 1.00 94.75 205 TYR A CA 1
ATOM 1586 C C . TYR A 1 205 ? -3.108 10.706 14.447 1.00 94.75 205 TYR A C 1
ATOM 1588 O O . TYR A 1 205 ? -3.654 9.768 13.869 1.00 94.75 205 TYR A O 1
ATOM 1596 N N . ILE A 1 206 ? -3.277 10.936 15.748 1.00 95.94 206 ILE A N 1
ATOM 1597 C CA . ILE A 1 206 ? -4.250 10.238 16.588 1.00 95.94 206 ILE A CA 1
ATOM 1598 C C . ILE A 1 206 ? -5.427 11.180 16.808 1.00 95.94 206 ILE A C 1
ATOM 1600 O O . ILE A 1 206 ? -5.271 12.270 17.360 1.00 95.94 206 ILE A O 1
ATOM 1604 N N . MET A 1 207 ? -6.616 10.755 16.397 1.00 96.88 207 MET A N 1
ATOM 1605 C CA . MET A 1 207 ? -7.815 11.584 16.406 1.00 96.88 207 MET A CA 1
ATOM 1606 C C . MET A 1 207 ? -8.930 10.952 17.239 1.00 96.88 207 MET A C 1
ATOM 1608 O O . MET A 1 207 ? -9.139 9.734 17.245 1.00 96.88 207 MET A O 1
ATOM 1612 N N . LYS A 1 208 ? -9.659 11.810 17.956 1.00 96.88 208 LYS A N 1
ATOM 1613 C CA . LYS A 1 208 ? -10.825 11.459 18.777 1.00 96.88 208 LYS A CA 1
ATOM 1614 C C . LYS A 1 208 ? -11.986 12.375 18.432 1.00 96.88 208 LYS A C 1
ATOM 1616 O O . LYS A 1 208 ? -11.802 13.584 18.342 1.00 96.88 208 LYS A O 1
ATOM 1621 N N . LYS A 1 209 ? -13.181 11.815 18.249 1.00 96.06 209 LYS A N 1
ATOM 1622 C CA . LYS A 1 209 ? -14.388 12.590 17.941 1.00 96.06 209 LYS A CA 1
ATOM 1623 C C . LYS A 1 209 ? -14.683 13.581 19.072 1.00 96.06 209 LYS A C 1
ATOM 1625 O O . LYS A 1 209 ? -14.654 13.210 20.247 1.00 96.06 209 LYS A O 1
ATOM 1630 N N . LYS A 1 210 ? -14.965 14.841 18.731 1.00 94.94 210 LYS A N 1
ATOM 1631 C CA . LYS A 1 210 ? -15.377 15.855 19.712 1.00 94.94 210 LYS A CA 1
ATOM 1632 C C . LYS A 1 210 ? -16.736 15.466 20.296 1.00 94.94 210 LYS A C 1
ATOM 1634 O O . LYS A 1 210 ? -17.649 15.086 19.562 1.00 94.94 210 LYS A O 1
ATOM 1639 N N . LYS A 1 211 ? -16.896 15.587 21.618 1.00 88.06 211 LYS A N 1
ATOM 1640 C CA . LYS A 1 211 ? -18.210 15.422 22.257 1.00 88.06 211 LYS A CA 1
ATOM 1641 C C . LYS A 1 211 ? -19.145 16.502 21.717 1.00 88.06 211 LYS A C 1
ATOM 1643 O O . LYS A 1 211 ? -18.782 17.677 21.716 1.00 88.06 211 LYS A O 1
ATOM 1648 N N . LYS A 1 212 ? -20.353 16.127 21.284 1.00 74.62 212 LYS A N 1
ATOM 1649 C CA . LYS A 1 212 ? -21.393 17.122 20.993 1.00 74.62 212 LYS A CA 1
ATOM 1650 C C . LYS A 1 212 ? -21.650 17.915 22.274 1.00 74.62 212 LYS A C 1
ATOM 1652 O O . LYS A 1 212 ? -22.035 17.326 23.283 1.00 74.62 212 LYS A O 1
ATOM 1657 N N . MET A 1 213 ? -21.437 19.230 22.234 1.00 57.97 213 MET A N 1
ATOM 1658 C CA . MET A 1 213 ? -21.937 20.137 23.267 1.00 57.97 213 MET A CA 1
ATOM 1659 C C . MET A 1 213 ? -23.450 19.924 23.334 1.00 57.97 213 MET A C 1
ATOM 1661 O O . MET A 1 213 ? -24.158 20.183 22.361 1.00 57.97 213 MET A O 1
ATOM 1665 N N . GLY A 1 214 ? -23.937 19.344 24.430 1.00 44.19 214 GLY A N 1
ATOM 1666 C CA . GLY A 1 214 ? -25.366 19.153 24.618 1.00 44.19 214 GLY A CA 1
ATOM 1667 C C . GLY A 1 214 ? -26.058 20.511 24.569 1.00 44.19 214 GLY A C 1
ATOM 1668 O O . GLY A 1 214 ? -25.653 21.435 25.270 1.00 44.19 214 GLY A O 1
ATOM 1669 N N . ALA A 1 215 ? -27.102 20.640 23.752 1.00 46.53 215 ALA A N 1
ATOM 1670 C CA . ALA A 1 215 ? -28.042 21.744 23.880 1.00 46.53 215 ALA A CA 1
ATOM 1671 C C . ALA A 1 215 ? -28.774 21.566 25.221 1.00 46.53 215 ALA A C 1
ATOM 1673 O O . ALA A 1 215 ? -29.746 20.820 25.313 1.00 46.53 215 ALA A O 1
ATOM 1674 N N . GLY A 1 216 ? -28.242 22.172 26.282 1.00 38.97 216 GLY A N 1
ATOM 1675 C CA . GLY A 1 216 ? -28.706 21.966 27.647 1.00 38.97 216 GLY A CA 1
ATOM 1676 C C . GLY A 1 216 ? -28.425 23.169 28.537 1.00 38.97 216 GLY A C 1
ATOM 1677 O O . GLY A 1 216 ? -27.345 23.283 29.095 1.00 38.97 216 GLY A O 1
ATOM 1678 N N . ALA A 1 217 ? -29.453 24.010 28.657 1.00 34.56 217 ALA A N 1
ATOM 1679 C CA . ALA A 1 217 ? -29.758 24.928 29.753 1.00 34.56 217 ALA A CA 1
ATOM 1680 C C . ALA A 1 217 ? -28.693 25.964 30.167 1.00 34.56 217 ALA A C 1
ATOM 1682 O O . ALA A 1 217 ? -27.787 25.706 30.954 1.00 34.56 217 ALA A O 1
ATOM 1683 N N . ALA A 1 218 ? -28.947 27.215 29.773 1.00 40.25 218 ALA A N 1
ATOM 1684 C CA . ALA A 1 218 ? -28.563 28.367 30.574 1.00 40.25 218 ALA A CA 1
ATOM 1685 C C . ALA A 1 218 ? -29.188 28.230 31.977 1.00 40.25 218 ALA A C 1
ATOM 1687 O O . ALA A 1 218 ? -30.393 28.397 32.158 1.00 40.25 218 ALA A O 1
ATOM 1688 N N . GLY A 1 219 ? -28.361 27.894 32.961 1.00 33.53 219 GLY A N 1
ATOM 1689 C CA . GLY A 1 219 ? -28.730 27.812 34.368 1.00 33.53 219 GLY A CA 1
ATOM 1690 C C . GLY A 1 219 ? -27.469 27.913 35.209 1.00 33.53 219 GLY A C 1
ATOM 1691 O O . GLY A 1 219 ? -26.802 26.917 35.457 1.00 33.53 219 GLY A O 1
ATOM 1692 N N . GLY A 1 220 ? -27.098 29.135 35.589 1.00 34.06 220 GLY A N 1
ATOM 1693 C CA . GLY A 1 220 ? -25.932 29.369 36.432 1.00 34.06 220 GLY A CA 1
ATOM 1694 C C . GLY A 1 220 ? -26.145 28.897 37.870 1.00 34.06 220 GLY A C 1
ATOM 1695 O O . GLY A 1 220 ? -27.220 29.106 38.429 1.00 34.06 220 GLY A O 1
ATOM 1696 N N . LYS A 1 221 ? -25.092 28.333 38.474 1.00 32.44 221 LYS A N 1
ATOM 1697 C CA . LYS A 1 221 ? -24.459 28.775 39.735 1.00 32.44 221 LYS A CA 1
ATOM 1698 C C . LYS A 1 221 ? -23.530 27.693 40.293 1.00 32.44 221 LYS A C 1
ATOM 1700 O O . LYS A 1 221 ? -23.911 26.532 40.340 1.00 32.44 221 LYS A O 1
ATOM 1705 N N . GLY A 1 222 ? -22.421 28.158 40.870 1.00 29.27 222 GLY A N 1
ATOM 1706 C CA . GLY A 1 222 ? -21.712 27.493 41.967 1.00 29.27 222 GLY A CA 1
ATOM 1707 C C . GLY A 1 222 ? -20.490 26.706 41.524 1.00 29.27 222 GLY A C 1
ATOM 1708 O O . GLY A 1 222 ? -20.636 25.654 40.917 1.00 29.27 222 GLY A O 1
ATOM 1709 N N . GLY A 1 223 ? -19.311 27.256 41.810 1.00 31.81 223 GLY A N 1
ATOM 1710 C CA . GLY A 1 223 ? -18.029 26.618 41.549 1.00 31.81 223 GLY A CA 1
ATOM 1711 C C . GLY A 1 223 ? -17.688 25.507 42.536 1.00 31.81 223 GLY A C 1
ATOM 1712 O O . GLY A 1 223 ? -18.336 25.364 43.567 1.00 31.81 223 GLY A O 1
ATOM 1713 N N . ASP A 1 224 ? -16.647 24.770 42.181 1.00 29.81 224 ASP A N 1
ATOM 1714 C CA . ASP A 1 224 ? -15.558 24.410 43.080 1.00 29.81 224 ASP A CA 1
ATOM 1715 C C . ASP A 1 224 ? -14.305 24.237 42.213 1.00 29.81 224 ASP A C 1
ATOM 1717 O O . ASP A 1 224 ? -14.350 23.647 41.129 1.00 29.81 224 ASP A O 1
ATOM 1721 N N . GLU A 1 225 ? -13.225 24.863 42.666 1.00 33.03 225 GLU A N 1
ATOM 1722 C CA . GLU A 1 225 ? -11.875 24.749 42.131 1.00 33.03 225 GLU A CA 1
ATOM 1723 C C . GLU A 1 225 ? -11.314 23.375 42.520 1.00 33.03 225 GLU A C 1
ATOM 1725 O O . GLU A 1 225 ? -11.401 22.980 43.681 1.00 33.03 225 GLU A O 1
ATOM 1730 N N . ASP A 1 226 ? -10.710 22.663 41.569 1.00 27.41 226 ASP A N 1
ATOM 1731 C CA . ASP A 1 226 ? -9.643 21.719 41.895 1.00 27.41 226 ASP A CA 1
ATOM 1732 C C . ASP A 1 226 ? -8.584 21.782 40.790 1.00 27.41 226 ASP A C 1
ATOM 1734 O O . ASP A 1 226 ? -8.862 21.582 39.601 1.00 27.41 226 ASP A O 1
ATOM 1738 N N . GLU A 1 227 ? -7.385 22.176 41.203 1.00 30.86 227 GLU A N 1
ATOM 1739 C CA . GLU A 1 227 ? -6.211 22.413 40.377 1.00 30.86 227 GLU A CA 1
ATOM 1740 C C . GLU A 1 227 ? -5.541 21.085 40.000 1.00 30.86 227 GLU A C 1
ATOM 1742 O O . GLU A 1 227 ? -5.365 20.182 40.817 1.00 30.86 227 GLU A O 1
ATOM 1747 N N . GLY A 1 228 ? -5.110 20.974 38.745 1.00 27.41 228 GLY A N 1
ATOM 1748 C CA . GLY A 1 228 ? -4.347 19.834 38.247 1.00 27.41 228 GLY A CA 1
ATOM 1749 C C . GLY A 1 228 ? -3.650 20.186 36.943 1.00 27.41 228 GLY A C 1
ATOM 1750 O O . GLY A 1 228 ? -4.174 19.935 35.860 1.00 27.41 228 GLY A O 1
ATOM 1751 N N . GLU A 1 229 ? -2.483 20.815 37.072 1.00 28.89 229 GLU A N 1
ATOM 1752 C CA . GLU A 1 229 ? -1.610 21.267 35.992 1.00 28.89 229 GLU A CA 1
ATOM 1753 C C . GLU A 1 229 ? -1.170 20.143 35.040 1.00 28.89 229 GLU A C 1
ATOM 1755 O O . GLU A 1 229 ? -0.775 19.045 35.434 1.00 28.89 229 GLU A O 1
ATOM 1760 N N . GLY A 1 230 ? -1.165 20.483 33.753 1.00 25.48 230 GLY A N 1
ATOM 1761 C CA . GLY A 1 230 ? -0.587 19.712 32.662 1.00 25.48 230 GLY A CA 1
ATOM 1762 C C . GLY A 1 230 ? -0.828 20.464 31.361 1.00 25.48 230 GLY A C 1
ATOM 1763 O O . GLY A 1 230 ? -1.738 20.116 30.614 1.00 25.48 230 GLY A O 1
ATOM 1764 N N . ALA A 1 231 ? -0.076 21.549 31.152 1.00 26.95 231 ALA A N 1
ATOM 1765 C CA . ALA A 1 231 ? -0.229 22.473 30.031 1.00 26.95 231 ALA A CA 1
ATOM 1766 C C . ALA A 1 231 ? -0.263 21.730 28.683 1.00 26.95 231 ALA A C 1
ATOM 1768 O O . ALA A 1 231 ? 0.705 21.087 28.274 1.00 26.95 231 ALA A O 1
ATOM 1769 N N . ALA A 1 232 ? -1.411 21.810 28.015 1.00 29.61 232 ALA A N 1
ATOM 1770 C CA . ALA A 1 232 ? -1.611 21.389 26.642 1.00 29.61 232 ALA A CA 1
ATOM 1771 C C . ALA A 1 232 ? -1.450 22.623 25.750 1.00 29.61 232 ALA A C 1
ATOM 1773 O O . ALA A 1 232 ? -2.166 23.604 25.936 1.00 29.61 232 ALA A O 1
ATOM 1774 N N . GLU A 1 233 ? -0.531 22.580 24.787 1.00 31.34 233 GLU A N 1
ATOM 1775 C CA . GLU A 1 233 ? -0.538 23.554 23.697 1.00 31.34 233 GLU A CA 1
ATOM 1776 C C . GLU A 1 233 ? -1.686 23.215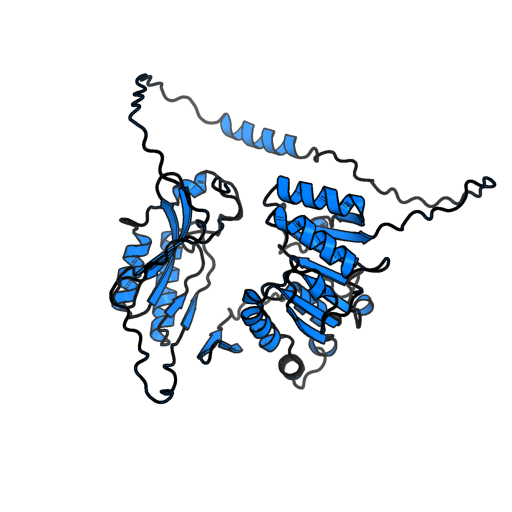 22.743 1.00 31.34 233 GLU A C 1
ATOM 1778 O O . GLU A 1 233 ? -1.693 22.198 22.045 1.00 31.34 233 GLU A O 1
ATOM 1783 N N . GLU A 1 234 ? -2.700 24.071 22.767 1.00 27.70 234 GLU A N 1
ATOM 1784 C CA . GLU A 1 234 ? -3.757 24.137 21.774 1.00 27.70 234 GLU A CA 1
ATOM 1785 C C . GLU A 1 234 ? -3.163 24.776 20.508 1.00 27.70 234 GLU A C 1
ATOM 1787 O O . GLU A 1 234 ? -2.803 25.951 20.500 1.00 27.70 234 GLU A O 1
ATOM 1792 N N . LEU A 1 235 ? -2.998 23.986 19.443 1.00 33.53 235 LEU A N 1
ATOM 1793 C CA . LEU A 1 235 ? -2.490 24.473 18.158 1.00 33.53 235 LEU A CA 1
ATOM 1794 C C . LEU A 1 235 ? -3.518 25.415 17.513 1.00 33.53 235 LEU A C 1
ATOM 1796 O O . LEU A 1 235 ? -4.465 24.976 16.857 1.00 33.53 235 LEU A O 1
ATOM 1800 N N . THR A 1 236 ? -3.314 26.721 17.679 1.00 28.11 236 THR A N 1
ATOM 1801 C CA . THR A 1 236 ? -3.840 27.735 16.761 1.00 28.11 236 THR A CA 1
ATOM 1802 C C . THR A 1 236 ? -3.078 27.640 15.444 1.00 28.11 236 THR A C 1
ATOM 1804 O O . THR A 1 236 ? -1.858 27.502 15.457 1.00 28.11 236 THR A O 1
ATOM 1807 N N . ALA A 1 237 ? -3.787 27.718 14.318 1.00 31.86 237 ALA A N 1
ATOM 1808 C CA . ALA A 1 237 ? -3.207 27.689 12.979 1.00 31.86 237 ALA A CA 1
ATOM 1809 C C . ALA A 1 237 ? -2.129 28.777 12.800 1.00 31.86 237 ALA A C 1
ATOM 1811 O O . ALA A 1 237 ? -2.437 29.931 12.516 1.00 31.86 237 ALA A O 1
ATOM 1812 N N . ALA A 1 238 ? -0.867 28.392 12.962 1.00 27.45 238 ALA A N 1
ATOM 1813 C CA . ALA A 1 238 ? 0.304 29.136 12.535 1.00 27.45 238 ALA A CA 1
ATOM 1814 C C . ALA A 1 238 ? 1.356 28.109 12.097 1.00 27.45 238 ALA A C 1
ATOM 1816 O O . ALA A 1 238 ? 1.611 27.139 12.812 1.00 27.45 238 ALA A O 1
ATOM 1817 N N . ALA A 1 239 ? 1.900 28.289 10.893 1.00 29.05 239 ALA A N 1
ATOM 1818 C CA . ALA A 1 239 ? 2.997 27.480 10.371 1.00 29.05 239 ALA A CA 1
ATOM 1819 C C . ALA A 1 239 ? 4.209 27.539 11.329 1.00 29.05 239 ALA A C 1
ATOM 1821 O O . ALA A 1 239 ? 4.436 28.589 11.940 1.00 29.05 239 ALA A O 1
ATOM 1822 N N . PRO A 1 240 ? 4.962 26.440 11.519 1.00 33.12 240 PRO A N 1
ATOM 1823 C CA . PRO A 1 240 ? 6.058 26.413 12.479 1.00 33.12 240 PRO A CA 1
ATOM 1824 C C . PRO A 1 240 ? 7.257 27.239 11.994 1.00 33.12 240 PRO A C 1
ATOM 1826 O O . PRO A 1 240 ? 7.667 27.169 10.841 1.00 33.12 240 PRO A O 1
ATOM 1829 N N . ALA A 1 241 ? 7.846 27.995 12.921 1.00 31.66 241 ALA A N 1
ATOM 1830 C CA . ALA A 1 241 ? 8.960 28.924 12.726 1.00 31.66 241 ALA A CA 1
ATOM 1831 C C . ALA A 1 241 ? 10.336 28.266 12.446 1.00 31.66 241 ALA A C 1
ATOM 1833 O O . ALA A 1 241 ? 11.361 28.927 12.588 1.00 31.66 241 ALA A O 1
ATOM 1834 N N . GLU A 1 242 ? 10.383 26.992 12.043 1.00 33.19 242 GLU A N 1
ATOM 1835 C CA . GLU A 1 242 ? 11.631 26.294 11.669 1.00 33.19 242 GLU A CA 1
ATOM 1836 C C . GLU A 1 242 ? 12.125 26.657 10.252 1.00 33.19 242 GLU A C 1
ATOM 1838 O O . GLU A 1 242 ? 13.248 26.326 9.878 1.00 33.19 242 GLU A O 1
ATOM 1843 N N . GLU A 1 243 ? 11.331 27.396 9.470 1.00 40.22 243 GLU A N 1
ATOM 1844 C CA . GLU A 1 243 ? 11.659 27.792 8.090 1.00 40.22 243 GLU A CA 1
ATOM 1845 C C . GLU A 1 243 ? 12.853 28.767 7.983 1.00 40.22 243 GLU A C 1
ATOM 1847 O O . GLU A 1 243 ? 13.531 28.793 6.957 1.00 40.22 243 GLU A O 1
ATOM 1852 N N . ALA A 1 244 ? 13.169 29.534 9.035 1.00 31.92 244 ALA A N 1
ATOM 1853 C CA . ALA A 1 244 ? 14.205 30.573 8.973 1.00 31.92 244 ALA A CA 1
ATOM 1854 C C . ALA A 1 244 ? 15.648 30.034 9.078 1.00 31.92 244 ALA A C 1
ATOM 1856 O O . ALA A 1 244 ? 16.561 30.604 8.481 1.00 31.92 244 ALA A O 1
ATOM 1857 N N . GLU A 1 245 ? 15.874 28.928 9.793 1.00 30.30 245 GLU A N 1
ATOM 1858 C CA . GLU A 1 245 ? 17.232 28.393 10.006 1.00 30.30 245 GLU A CA 1
ATOM 1859 C C . GLU A 1 245 ? 17.741 27.574 8.805 1.00 30.30 245 GLU A C 1
ATOM 1861 O O . GLU A 1 245 ? 18.947 27.498 8.555 1.00 30.30 245 GLU A O 1
ATOM 1866 N N . VAL A 1 246 ? 16.832 27.012 8.000 1.00 38.72 246 VAL A N 1
ATOM 1867 C CA . VAL A 1 246 ? 17.179 26.248 6.787 1.00 38.72 246 VAL A CA 1
ATOM 1868 C C . VAL A 1 246 ? 17.565 27.180 5.630 1.00 38.72 246 VAL A C 1
ATOM 1870 O O . VAL A 1 246 ? 18.454 26.861 4.834 1.00 38.72 246 VAL A O 1
ATOM 1873 N N . GLU A 1 247 ? 16.954 28.366 5.557 1.00 31.52 247 GLU A N 1
ATOM 1874 C CA . GLU A 1 247 ? 17.228 29.349 4.504 1.00 31.52 247 GLU A CA 1
ATOM 1875 C C . GLU A 1 247 ? 18.597 30.039 4.690 1.00 31.52 247 GLU A C 1
ATOM 1877 O O . GLU A 1 247 ? 19.318 30.280 3.716 1.00 31.52 247 GLU A O 1
ATOM 1882 N N . GLU A 1 248 ? 19.023 30.266 5.939 1.00 31.70 248 GLU A N 1
ATOM 1883 C CA . GLU A 1 248 ? 20.317 30.887 6.262 1.00 31.70 248 GLU A CA 1
ATOM 1884 C C . GLU A 1 248 ? 21.508 29.956 5.946 1.00 31.70 248 GLU A C 1
ATOM 1886 O O . GLU A 1 248 ? 22.533 30.396 5.410 1.00 31.70 248 GLU A O 1
ATOM 1891 N N . ALA A 1 249 ? 21.343 28.642 6.147 1.00 34.53 249 ALA A N 1
ATOM 1892 C CA . ALA A 1 249 ? 22.336 27.636 5.764 1.00 34.53 249 ALA A CA 1
ATOM 1893 C C . ALA A 1 249 ? 22.487 27.504 4.232 1.00 34.53 249 ALA A C 1
ATOM 1895 O O . ALA A 1 249 ? 23.603 27.361 3.721 1.00 34.53 249 ALA A O 1
ATOM 1896 N N . ALA A 1 250 ? 21.384 27.614 3.481 1.00 34.12 250 ALA A N 1
ATOM 1897 C CA . ALA A 1 250 ? 21.394 27.577 2.018 1.00 34.12 250 ALA A CA 1
ATOM 1898 C C . ALA A 1 250 ? 21.976 28.862 1.391 1.00 34.12 250 ALA A C 1
ATOM 1900 O O . ALA A 1 250 ? 22.604 28.808 0.328 1.00 34.12 250 ALA A O 1
ATOM 1901 N N . ALA A 1 251 ? 21.818 30.015 2.049 1.00 35.56 251 ALA A N 1
ATOM 1902 C CA . ALA A 1 251 ? 22.384 31.289 1.607 1.00 35.56 251 ALA A CA 1
ATOM 1903 C C . ALA A 1 251 ? 23.912 31.363 1.791 1.00 35.56 251 ALA A C 1
ATOM 1905 O O . ALA A 1 251 ? 24.609 31.895 0.921 1.00 35.56 251 ALA A O 1
ATOM 1906 N N . ALA A 1 252 ? 24.452 30.773 2.864 1.00 36.16 252 ALA A N 1
ATOM 1907 C CA . ALA A 1 252 ? 25.896 30.714 3.109 1.00 36.16 252 ALA A CA 1
ATOM 1908 C C . ALA A 1 252 ? 26.650 29.882 2.048 1.00 36.16 252 ALA A C 1
ATOM 1910 O O . ALA A 1 252 ? 27.775 30.219 1.678 1.00 36.16 252 ALA A O 1
ATOM 1911 N N . ALA A 1 253 ? 26.009 28.853 1.482 1.00 37.72 253 ALA A N 1
ATOM 1912 C CA . ALA A 1 253 ? 26.585 28.030 0.414 1.00 37.72 253 ALA A CA 1
ATOM 1913 C C . ALA A 1 253 ? 26.679 28.757 -0.946 1.00 37.72 253 ALA A C 1
ATOM 1915 O O . ALA A 1 253 ? 27.501 28.396 -1.789 1.00 37.72 253 ALA A O 1
ATOM 1916 N N . ARG A 1 254 ? 25.880 29.813 -1.168 1.00 38.78 254 ARG A N 1
ATOM 1917 C CA . ARG A 1 254 ? 25.834 30.559 -2.442 1.00 38.78 254 ARG A CA 1
ATOM 1918 C C . ARG A 1 254 ? 26.914 31.637 -2.579 1.00 38.78 254 ARG A C 1
ATOM 1920 O O . ARG A 1 254 ? 27.159 32.102 -3.686 1.00 38.78 254 ARG A O 1
ATOM 1927 N N . GLN A 1 255 ? 27.587 32.019 -1.493 1.00 36.91 255 GLN A N 1
ATOM 1928 C CA . GLN A 1 255 ? 28.610 33.080 -1.509 1.00 36.91 255 GLN A CA 1
ATOM 1929 C C . GLN A 1 255 ? 30.032 32.578 -1.844 1.00 36.91 255 GLN A C 1
ATOM 1931 O O . GLN A 1 255 ? 30.977 33.363 -1.840 1.00 36.91 255 GLN A O 1
ATOM 1936 N N . GLY A 1 256 ? 30.202 31.287 -2.162 1.00 33.66 256 GLY A N 1
ATOM 1937 C CA . GLY A 1 256 ? 31.509 30.665 -2.421 1.00 33.66 256 GLY A CA 1
ATOM 1938 C C . GLY A 1 256 ? 31.985 30.624 -3.881 1.00 33.66 256 GLY A C 1
ATOM 1939 O O . GLY A 1 256 ? 33.099 30.165 -4.124 1.00 33.66 256 GLY A O 1
ATOM 1940 N N . ALA A 1 257 ? 31.194 31.076 -4.859 1.00 35.78 257 ALA A N 1
ATOM 1941 C CA . ALA A 1 257 ? 31.551 30.991 -6.280 1.00 35.78 257 ALA A CA 1
ATOM 1942 C C . ALA A 1 257 ? 31.765 32.387 -6.896 1.00 35.78 257 ALA A C 1
ATOM 1944 O O . ALA A 1 257 ? 30.838 33.187 -6.998 1.00 35.78 257 ALA A O 1
ATOM 1945 N N . GLY A 1 258 ? 33.012 32.683 -7.280 1.00 30.73 258 GLY A N 1
ATOM 1946 C CA . GLY A 1 258 ? 33.412 33.935 -7.937 1.00 30.73 258 GLY A CA 1
ATOM 1947 C C . GLY A 1 258 ? 32.889 34.079 -9.379 1.00 30.73 258 GLY A C 1
ATOM 1948 O O . GLY A 1 258 ? 32.435 33.098 -9.970 1.00 30.73 258 GLY A O 1
ATOM 1949 N N . PRO A 1 259 ? 32.942 35.293 -9.963 1.00 33.28 259 PRO A N 1
ATOM 1950 C CA . PRO A 1 259 ? 32.182 35.625 -11.163 1.00 33.28 259 PRO A CA 1
ATOM 1951 C C . PRO A 1 259 ? 32.906 35.201 -12.449 1.00 33.28 259 PRO A C 1
ATOM 1953 O O . PRO A 1 259 ? 34.090 35.482 -12.629 1.00 33.28 259 PRO A O 1
ATOM 1956 N N . GLY A 1 260 ? 32.161 34.570 -13.358 1.00 29.62 260 GLY A N 1
ATOM 1957 C CA . GLY A 1 260 ? 32.524 34.336 -14.756 1.00 29.62 260 GLY A CA 1
ATOM 1958 C C . GLY A 1 260 ? 31.537 35.050 -15.684 1.00 29.62 260 GLY A C 1
ATOM 1959 O O . GLY A 1 260 ? 30.363 35.192 -15.362 1.00 29.62 260 GLY A O 1
ATOM 1960 N N . GLU A 1 261 ? 32.062 35.560 -16.789 1.00 29.75 261 GLU A N 1
ATOM 1961 C CA . GLU A 1 261 ? 31.589 36.713 -17.555 1.00 29.75 261 GLU A CA 1
ATOM 1962 C C . GLU A 1 261 ? 30.259 36.579 -18.320 1.00 29.75 261 GLU A C 1
ATOM 1964 O O . GLU A 1 261 ? 29.809 35.514 -18.735 1.00 29.75 261 GLU A O 1
ATOM 1969 N N . SER A 1 262 ? 29.677 37.759 -18.537 1.00 28.94 262 SER A N 1
ATOM 1970 C CA . SER A 1 262 ? 28.472 38.108 -19.285 1.00 28.94 262 SER A CA 1
ATOM 1971 C C . SER A 1 262 ? 28.540 37.835 -20.793 1.00 28.94 262 SER A C 1
ATOM 1973 O O . SER A 1 262 ? 29.504 38.225 -21.451 1.00 28.94 262 SER A O 1
ATOM 1975 N N . GLY A 1 263 ? 27.434 37.349 -21.362 1.00 26.95 263 GLY A N 1
ATOM 1976 C CA . GLY A 1 263 ? 27.152 37.391 -22.799 1.00 26.95 263 GLY A CA 1
ATOM 1977 C C . GLY A 1 263 ? 25.673 37.683 -23.055 1.00 26.95 263 GLY A C 1
ATOM 1978 O O . GLY A 1 263 ? 24.830 36.803 -22.929 1.00 26.95 263 GLY A O 1
ATOM 1979 N N . THR A 1 264 ? 25.356 38.936 -23.375 1.00 27.45 264 THR A N 1
ATOM 1980 C CA . THR A 1 264 ? 24.018 39.421 -23.744 1.00 27.45 264 THR A CA 1
ATOM 1981 C C . THR A 1 264 ? 23.661 39.051 -25.185 1.00 27.45 264 THR A C 1
ATOM 1983 O O . THR A 1 264 ? 24.436 39.346 -26.093 1.00 27.45 264 THR A O 1
ATOM 1986 N N . GLY A 1 265 ? 22.458 38.520 -25.405 1.00 26.11 265 GLY A N 1
ATOM 1987 C CA . GLY A 1 265 ? 21.831 38.401 -26.724 1.00 26.11 265 GLY A CA 1
ATOM 1988 C C . GLY A 1 265 ? 20.309 38.438 -26.589 1.00 26.11 265 GLY A C 1
ATOM 1989 O O . GLY A 1 265 ? 19.719 37.519 -26.031 1.00 26.11 265 GLY A O 1
ATOM 1990 N N . GLN A 1 266 ? 19.704 39.542 -27.028 1.00 24.22 266 GLN A N 1
ATOM 1991 C CA . GLN A 1 266 ? 18.257 39.741 -27.153 1.00 24.22 266 GLN A CA 1
ATOM 1992 C C . GLN A 1 266 ? 17.735 39.214 -28.504 1.00 24.22 266 GLN A C 1
ATOM 1994 O O . GLN A 1 266 ? 18.522 38.997 -29.420 1.00 24.22 266 GLN A O 1
ATOM 1999 N N . GLU A 1 267 ? 16.396 39.156 -28.586 1.00 26.36 267 GLU A N 1
ATOM 2000 C CA . GLU A 1 267 ? 15.519 39.036 -29.772 1.00 26.36 267 GLU A CA 1
ATOM 2001 C C . GLU A 1 267 ? 15.265 37.595 -30.269 1.00 26.36 267 GLU A C 1
ATOM 2003 O O . GLU A 1 267 ? 16.167 36.777 -30.343 1.00 26.36 267 GLU A O 1
ATOM 2008 N N . GLU A 1 268 ? 14.037 37.157 -30.576 1.00 23.69 268 GLU A N 1
ATOM 2009 C CA . GLU A 1 268 ? 12.844 37.888 -31.018 1.00 23.69 268 GLU A CA 1
ATOM 2010 C C . GLU A 1 268 ? 11.583 37.007 -30.843 1.00 23.69 268 GLU A C 1
ATOM 2012 O O . GLU A 1 268 ? 11.618 35.790 -31.034 1.00 23.69 268 GLU A O 1
ATOM 2017 N N . ALA A 1 269 ? 10.453 37.620 -30.480 1.00 26.45 269 ALA A N 1
ATOM 2018 C CA . ALA A 1 269 ? 9.155 36.961 -30.355 1.00 26.45 269 ALA A CA 1
ATOM 2019 C C . ALA A 1 269 ? 8.417 36.968 -31.704 1.00 26.45 269 ALA A C 1
ATOM 2021 O O . ALA A 1 269 ? 8.027 38.028 -32.190 1.00 26.45 269 ALA A O 1
ATOM 2022 N N . ALA A 1 270 ? 8.158 35.791 -32.277 1.00 24.11 270 ALA A N 1
ATOM 2023 C CA . ALA A 1 270 ? 7.299 35.639 -33.448 1.00 24.11 270 ALA A CA 1
ATOM 2024 C C . ALA A 1 270 ? 5.948 35.032 -33.042 1.00 24.11 270 ALA A C 1
ATOM 2026 O O . ALA A 1 270 ? 5.812 33.827 -32.828 1.00 24.11 270 ALA A O 1
ATOM 2027 N N . ALA A 1 271 ? 4.937 35.894 -32.939 1.00 26.03 271 ALA A N 1
ATOM 2028 C CA . ALA A 1 271 ? 3.536 35.506 -32.870 1.00 26.03 271 ALA A CA 1
ATOM 2029 C C . ALA A 1 271 ? 3.022 35.188 -34.283 1.00 26.03 271 ALA A C 1
ATOM 2031 O O . ALA A 1 271 ? 3.082 36.036 -35.171 1.00 26.03 271 ALA A O 1
ATOM 2032 N N . ALA A 1 272 ? 2.464 33.993 -34.480 1.00 25.84 272 ALA A N 1
ATOM 2033 C CA . ALA A 1 272 ? 1.700 33.649 -35.675 1.00 25.84 272 ALA A CA 1
ATOM 2034 C C . ALA A 1 272 ? 0.307 33.141 -35.273 1.00 25.84 272 ALA A C 1
ATOM 2036 O O . ALA A 1 272 ? 0.146 32.031 -34.770 1.00 25.84 272 ALA A O 1
ATOM 2037 N N . GLN A 1 273 ? -0.701 33.989 -35.494 1.00 23.78 273 GLN A N 1
ATOM 2038 C CA . GLN A 1 273 ? -2.120 33.635 -35.516 1.00 23.78 273 GLN A CA 1
ATOM 2039 C C . GLN A 1 273 ? -2.500 33.094 -36.898 1.00 23.78 273 GLN A C 1
ATOM 2041 O O . GLN A 1 273 ? -2.403 33.826 -37.877 1.00 23.78 273 GLN A O 1
ATOM 2046 N N . VAL A 1 274 ? -3.036 31.874 -36.954 1.00 25.36 274 VAL A N 1
ATOM 2047 C CA . VAL A 1 274 ? -3.980 31.356 -37.967 1.00 25.36 274 VAL A CA 1
ATOM 2048 C C . VAL A 1 274 ? -4.706 30.204 -37.259 1.00 25.36 274 VAL A C 1
ATOM 2050 O O . VAL A 1 274 ? -4.051 29.409 -36.603 1.00 25.36 274 VAL A O 1
ATOM 2053 N N . GLY A 1 275 ? -6.012 29.978 -37.260 1.00 23.77 275 GLY A N 1
ATOM 2054 C CA . GLY A 1 275 ? -7.185 30.489 -37.957 1.00 23.77 275 GLY A CA 1
ATOM 2055 C C . GLY A 1 275 ? -8.264 29.430 -37.670 1.00 23.77 275 GLY A C 1
ATOM 2056 O O . GLY A 1 275 ? -7.982 28.234 -37.726 1.00 23.77 275 GLY A O 1
ATOM 2057 N N . GLY A 1 276 ? -9.453 29.848 -37.239 1.00 23.66 276 GLY A N 1
ATOM 2058 C CA . GLY A 1 276 ? -10.425 28.966 -36.588 1.00 23.66 276 GLY A CA 1
ATOM 2059 C C . GLY A 1 276 ? -11.029 27.860 -37.460 1.00 23.66 276 GLY A C 1
ATOM 2060 O O . GLY A 1 276 ? -11.265 28.035 -38.653 1.00 23.66 276 GLY A O 1
ATOM 2061 N N . ARG A 1 277 ? -11.387 26.754 -36.799 1.00 24.66 277 ARG A N 1
ATOM 2062 C CA . ARG A 1 277 ? -12.530 25.892 -37.132 1.00 24.66 277 ARG A CA 1
ATOM 2063 C C . ARG A 1 277 ? -13.114 25.349 -35.831 1.00 24.66 277 ARG A C 1
ATOM 2065 O O . ARG A 1 277 ? -12.514 24.518 -35.162 1.00 24.66 277 ARG A O 1
ATOM 2072 N N . THR A 1 278 ? -14.285 25.859 -35.477 1.00 31.17 278 THR A N 1
ATOM 2073 C CA . THR A 1 278 ? -15.152 25.339 -34.421 1.00 31.17 278 THR A CA 1
ATOM 2074 C C . THR A 1 278 ? -15.720 23.994 -34.870 1.00 31.17 278 THR A C 1
ATOM 2076 O O . THR A 1 278 ? -16.576 23.949 -35.755 1.00 31.17 278 THR A O 1
ATOM 2079 N N . GLY A 1 279 ? -15.219 22.909 -34.289 1.00 25.41 279 GLY A N 1
ATOM 2080 C CA . GLY A 1 279 ? -15.825 21.582 -34.343 1.00 25.41 279 GLY A CA 1
ATOM 2081 C C . GLY A 1 279 ? -16.272 21.192 -32.938 1.00 25.41 279 GLY A C 1
ATOM 2082 O O . GLY A 1 279 ? -15.491 21.312 -32.000 1.00 25.41 279 GLY A O 1
ATOM 2083 N N . ASN A 1 280 ? -17.536 20.790 -32.802 1.00 25.97 280 ASN A N 1
ATOM 2084 C CA . ASN A 1 280 ? -18.153 20.322 -31.560 1.00 25.97 280 ASN A CA 1
ATOM 2085 C C . ASN A 1 280 ? -17.266 19.307 -30.824 1.00 25.97 280 ASN A C 1
ATOM 2087 O O . ASN A 1 280 ? -16.945 18.257 -31.378 1.00 25.97 280 ASN A O 1
ATOM 2091 N N . VAL A 1 281 ? -16.937 19.596 -29.565 1.00 25.02 281 VAL A N 1
ATOM 2092 C CA . VAL A 1 281 ? -16.354 18.622 -28.639 1.00 25.02 281 VAL A CA 1
ATOM 2093 C C . VAL A 1 281 ? -17.517 17.892 -27.975 1.00 25.02 281 VAL A C 1
ATOM 2095 O O . VAL A 1 281 ? -18.261 18.482 -27.195 1.00 25.02 281 VAL A O 1
ATOM 2098 N N . SER A 1 282 ? -17.720 16.628 -28.338 1.00 27.92 282 SER A N 1
ATOM 2099 C CA . SER A 1 282 ? -18.585 15.713 -27.597 1.00 27.92 282 SER A CA 1
ATOM 2100 C C . SER A 1 282 ? -17.907 15.315 -26.284 1.00 27.92 282 SER A C 1
ATOM 2102 O O . SER A 1 282 ? -16.724 14.974 -26.275 1.00 27.92 282 SER A O 1
ATOM 2104 N N . GLU A 1 283 ? -18.668 15.339 -25.192 1.00 31.75 283 GLU A N 1
ATOM 2105 C CA . GLU A 1 283 ? -18.292 14.852 -23.863 1.00 31.75 283 GLU A CA 1
ATOM 2106 C C . GLU A 1 283 ? -17.998 13.340 -23.881 1.00 31.75 283 GLU A C 1
ATOM 2108 O O . GLU A 1 283 ? -18.884 12.517 -23.679 1.00 31.75 283 GLU A O 1
ATOM 2113 N N . SER A 1 284 ? -16.746 12.965 -24.139 1.00 33.06 284 SER A N 1
ATOM 2114 C CA . SER A 1 284 ? -16.167 11.661 -23.779 1.00 33.06 284 SER A CA 1
ATOM 2115 C C . SER A 1 284 ? -14.658 11.709 -24.039 1.00 33.06 284 SER A C 1
ATOM 2117 O O . SER A 1 284 ? -14.213 11.487 -25.164 1.00 33.06 284 SER A O 1
ATOM 2119 N N . GLY A 1 285 ? -13.851 12.054 -23.036 1.00 29.28 285 GLY A N 1
ATOM 2120 C CA . GLY A 1 285 ? -12.419 12.259 -23.261 1.00 29.28 285 GLY A CA 1
ATOM 2121 C C . GLY A 1 285 ? -11.580 12.290 -21.993 1.00 29.28 285 GLY A C 1
ATOM 2122 O O . GLY A 1 285 ? -11.016 13.327 -21.674 1.00 29.28 285 GLY A O 1
ATOM 2123 N N . PHE A 1 286 ? -11.486 11.157 -21.291 1.00 25.06 286 PHE A N 1
ATOM 2124 C CA . PHE A 1 286 ? -10.348 10.849 -20.414 1.00 25.06 286 PHE A CA 1
ATOM 2125 C C . PHE A 1 286 ? -10.194 9.326 -20.244 1.00 25.06 286 PHE A C 1
ATOM 2127 O O . PHE A 1 286 ? -10.313 8.771 -19.159 1.00 25.06 286 PHE A O 1
ATOM 2134 N N . MET A 1 287 ? -9.972 8.624 -21.354 1.00 22.64 287 MET A N 1
ATOM 2135 C CA . MET A 1 287 ? -9.331 7.308 -21.338 1.00 22.64 287 MET A CA 1
ATOM 2136 C C . MET A 1 287 ? -8.211 7.349 -22.380 1.00 22.64 287 MET A C 1
ATOM 2138 O O . MET A 1 287 ? -8.496 7.710 -23.524 1.00 22.64 287 MET A O 1
ATOM 2142 N N . PRO A 1 288 ? -6.946 7.070 -22.021 1.00 30.06 288 PRO A N 1
ATOM 2143 C CA . PRO A 1 288 ? -5.878 7.015 -23.009 1.00 30.06 288 PRO A CA 1
ATOM 2144 C C . PRO A 1 288 ? -6.180 5.901 -24.022 1.00 30.06 288 PRO A C 1
ATOM 2146 O O . PRO A 1 288 ? -6.537 4.789 -23.640 1.00 30.06 288 PRO A O 1
ATOM 2149 N N . ASP A 1 289 ? -6.075 6.236 -25.310 1.00 27.12 289 ASP A N 1
ATOM 2150 C CA . ASP A 1 289 ? -6.255 5.346 -26.464 1.00 27.12 289 ASP A CA 1
ATOM 2151 C C . ASP A 1 289 ? -5.222 4.204 -26.391 1.00 27.12 289 ASP A C 1
ATOM 2153 O O . ASP A 1 289 ? -4.053 4.361 -26.748 1.00 27.12 289 ASP A O 1
ATOM 2157 N N . TRP A 1 290 ? -5.638 3.061 -25.849 1.00 28.66 290 TRP A N 1
ATOM 2158 C CA . TRP A 1 290 ? -4.872 1.821 -25.796 1.00 28.66 290 TRP A CA 1
ATOM 2159 C C . TRP A 1 290 ? -4.937 1.161 -27.172 1.00 28.66 290 TRP A C 1
ATOM 2161 O O . TRP A 1 290 ? -5.796 0.330 -27.451 1.00 28.66 290 TRP A O 1
ATOM 2171 N N . ARG A 1 291 ? -4.017 1.520 -28.068 1.00 28.83 291 ARG A N 1
ATOM 2172 C CA . ARG A 1 291 ? -3.842 0.766 -29.313 1.00 28.83 291 ARG A CA 1
ATOM 2173 C C . ARG A 1 291 ? -2.826 -0.339 -29.089 1.00 28.83 291 ARG A C 1
ATOM 2175 O O . ARG A 1 291 ? -1.624 -0.098 -29.111 1.00 28.83 291 ARG A O 1
ATOM 2182 N N . LEU A 1 292 ? -3.325 -1.555 -28.871 1.00 33.34 292 LEU A N 1
ATOM 2183 C CA . LEU A 1 292 ? -2.537 -2.761 -29.111 1.00 33.34 292 LEU A CA 1
ATOM 2184 C C . LEU A 1 292 ? -2.082 -2.726 -30.578 1.00 33.34 292 LEU A C 1
ATOM 2186 O O . LEU A 1 292 ? -2.894 -2.456 -31.462 1.00 33.34 292 LEU A O 1
ATOM 2190 N N . ALA A 1 293 ? -0.791 -2.940 -30.836 1.00 31.23 293 ALA A N 1
ATOM 2191 C CA . ALA A 1 293 ? -0.273 -2.988 -32.199 1.00 31.23 293 ALA A CA 1
ATOM 2192 C C . ALA A 1 293 ? -0.961 -4.106 -33.006 1.00 31.23 293 ALA A C 1
ATOM 2194 O O . ALA A 1 293 ? -1.256 -5.183 -32.476 1.00 31.23 293 ALA A O 1
ATOM 2195 N N . ASP A 1 294 ? -1.189 -3.855 -34.298 1.00 27.83 294 ASP A N 1
ATOM 2196 C CA . ASP A 1 294 ? -1.712 -4.853 -35.231 1.00 27.83 294 ASP A CA 1
ATOM 2197 C C . ASP A 1 294 ? -0.787 -6.083 -35.245 1.00 27.83 294 ASP A C 1
ATOM 2199 O O . ASP A 1 294 ? 0.365 -6.005 -35.669 1.00 27.83 294 ASP A O 1
ATOM 2203 N N . GLY A 1 295 ? -1.282 -7.231 -34.767 1.00 33.69 295 GLY A N 1
ATOM 2204 C CA . GLY A 1 295 ? -0.507 -8.478 -34.723 1.00 33.69 295 GLY A CA 1
ATOM 2205 C C . GLY A 1 295 ? -0.771 -9.385 -33.520 1.00 33.69 295 GLY A C 1
ATOM 2206 O O . GLY A 1 295 ? -0.389 -10.558 -33.564 1.00 33.69 295 GLY A O 1
ATOM 2207 N N . TRP A 1 296 ? -1.459 -8.903 -32.479 1.00 37.03 296 TRP A N 1
ATOM 2208 C CA . TRP A 1 296 ? -1.876 -9.755 -31.363 1.00 37.03 296 TRP A CA 1
ATOM 2209 C C . TRP A 1 296 ? -2.945 -10.750 -31.838 1.00 37.03 296 TRP A C 1
ATOM 2211 O O . TRP A 1 296 ? -4.067 -10.377 -32.180 1.00 37.03 296 TRP A O 1
ATOM 2221 N N . ARG A 1 297 ? -2.581 -12.034 -31.940 1.00 33.47 297 ARG A N 1
ATOM 2222 C CA . ARG A 1 297 ? -3.523 -13.100 -32.294 1.00 33.47 297 ARG A CA 1
ATOM 2223 C C . ARG A 1 297 ? -4.293 -13.495 -31.046 1.00 33.47 297 ARG A C 1
ATOM 2225 O O . ARG A 1 297 ? -3.751 -14.179 -30.183 1.00 33.47 297 ARG A O 1
ATOM 2232 N N . ASP A 1 298 ? -5.555 -13.093 -30.996 1.00 37.28 298 ASP A N 1
ATOM 2233 C CA . ASP A 1 298 ? -6.512 -13.587 -30.016 1.00 37.28 298 ASP A CA 1
ATOM 2234 C C . ASP A 1 298 ? -6.593 -15.118 -30.153 1.00 37.28 298 ASP A C 1
ATOM 2236 O O . ASP A 1 298 ? -7.043 -15.653 -31.169 1.00 37.28 298 ASP A O 1
ATOM 2240 N N . GLY A 1 299 ? -6.090 -15.844 -29.155 1.00 37.97 299 GLY A N 1
ATOM 2241 C CA . GLY A 1 299 ? -6.091 -17.311 -29.123 1.00 37.97 299 GLY A CA 1
ATOM 2242 C C . GLY A 1 299 ? -7.482 -17.924 -28.933 1.00 37.97 299 GLY A C 1
ATOM 2243 O O . GLY A 1 299 ? -7.601 -19.128 -28.729 1.00 37.97 299 GLY A O 1
ATOM 2244 N N . ALA A 1 300 ? -8.546 -17.124 -28.986 1.00 37.53 300 ALA A N 1
ATOM 2245 C CA . ALA A 1 300 ? -9.915 -17.564 -28.783 1.00 37.53 300 ALA A CA 1
ATOM 2246 C C . ALA A 1 300 ? -10.561 -18.022 -30.104 1.00 37.53 300 ALA A C 1
ATOM 2248 O O . ALA A 1 300 ? -11.495 -17.404 -30.610 1.00 37.53 300 ALA A O 1
ATOM 2249 N N . GLN A 1 301 ? -10.091 -19.142 -30.662 1.00 37.47 301 GLN A N 1
ATOM 2250 C CA . GLN A 1 301 ? -10.933 -19.954 -31.543 1.00 37.47 301 GLN A CA 1
ATOM 2251 C C . GLN A 1 301 ? -11.497 -21.134 -30.753 1.00 37.47 301 GLN A C 1
ATOM 2253 O O . GLN A 1 301 ? -10.767 -21.925 -30.168 1.00 37.47 301 GLN A O 1
ATOM 2258 N N . SER A 1 302 ? -12.828 -21.197 -30.742 1.00 45.97 302 SER A N 1
ATOM 2259 C CA . SER A 1 302 ? -13.699 -22.238 -30.192 1.00 45.97 302 SER A CA 1
ATOM 2260 C C . SER A 1 302 ? -13.052 -23.625 -30.049 1.00 45.97 302 SER A C 1
ATOM 2262 O O . SER A 1 302 ? -12.884 -24.350 -31.030 1.00 45.97 302 SER A O 1
ATOM 2264 N N . GLY A 1 303 ? -12.780 -24.020 -28.809 1.00 37.47 303 GLY A N 1
ATOM 2265 C CA . GLY A 1 303 ? -12.269 -25.332 -28.423 1.00 37.47 303 GLY A CA 1
ATOM 2266 C C . GLY A 1 303 ? -12.216 -25.417 -26.899 1.00 37.47 303 GLY A C 1
ATOM 2267 O O . GLY A 1 303 ? -12.226 -24.391 -26.231 1.00 37.47 303 GLY A O 1
ATOM 2268 N N . GLN A 1 304 ? -12.257 -26.621 -26.338 1.00 36.00 304 GLN A N 1
ATOM 2269 C CA . GLN A 1 304 ? -12.257 -26.880 -24.889 1.00 36.00 304 GLN A CA 1
ATOM 2270 C C . GLN A 1 304 ? -11.133 -26.135 -24.137 1.00 36.00 304 GLN A C 1
ATOM 2272 O O . GLN A 1 304 ? -10.132 -25.822 -24.775 1.00 36.00 304 GLN A O 1
ATOM 2277 N N . PRO A 1 305 ? -11.254 -25.863 -22.815 1.00 40.69 305 PRO A N 1
ATOM 2278 C CA . PRO A 1 305 ? -10.205 -25.167 -22.072 1.00 40.69 305 PRO A CA 1
ATOM 2279 C C . PRO A 1 305 ? -8.905 -25.970 -22.164 1.00 40.69 305 PRO A C 1
ATOM 2281 O O . PRO A 1 305 ? -8.760 -27.013 -21.525 1.00 40.69 305 PRO A O 1
ATOM 2284 N N . GLU A 1 306 ? -7.981 -25.512 -23.010 1.00 48.09 306 GLU A N 1
ATOM 2285 C CA . GLU A 1 306 ? -6.628 -26.042 -23.051 1.00 48.09 306 GLU A CA 1
ATOM 2286 C C . GLU A 1 306 ? -6.006 -25.848 -21.667 1.00 48.09 306 GLU A C 1
ATOM 2288 O O . GLU A 1 306 ? -6.235 -24.828 -21.010 1.00 48.09 306 GLU A O 1
ATOM 2293 N N . ALA A 1 307 ? -5.254 -26.848 -21.201 1.00 51.62 307 ALA A N 1
ATOM 2294 C CA . ALA A 1 307 ? -4.486 -26.752 -19.967 1.00 51.62 307 ALA A CA 1
ATOM 2295 C C . ALA A 1 307 ? -3.713 -25.425 -19.975 1.00 51.62 307 ALA A C 1
ATOM 2297 O O . ALA A 1 307 ? -2.897 -25.196 -20.869 1.00 51.62 307 ALA A O 1
ATOM 2298 N N . GLY A 1 308 ? -4.042 -24.534 -19.033 1.00 47.62 308 GLY A N 1
ATOM 2299 C CA . GLY A 1 308 ? -3.567 -23.154 -19.041 1.00 47.62 308 GLY A CA 1
ATOM 2300 C C . GLY A 1 308 ? -2.055 -23.091 -19.231 1.00 47.62 308 GLY A C 1
ATOM 2301 O O . GLY A 1 308 ? -1.300 -23.803 -18.566 1.00 47.62 308 GLY A O 1
ATOM 2302 N N . ARG A 1 309 ? -1.603 -22.259 -20.171 1.00 57.75 309 ARG A N 1
ATOM 2303 C CA . ARG A 1 309 ? -0.177 -22.035 -20.406 1.00 57.75 309 ARG A CA 1
ATOM 2304 C C . ARG A 1 309 ? 0.436 -21.431 -19.141 1.00 57.75 309 ARG A C 1
ATOM 2306 O O . ARG A 1 309 ? 0.184 -20.273 -18.830 1.00 57.75 309 ARG A O 1
ATOM 2313 N N . SER A 1 310 ? 1.244 -22.211 -18.428 1.00 63.06 310 SER A N 1
ATOM 2314 C CA . SER A 1 310 ? 2.007 -21.722 -17.277 1.00 63.06 310 SER A CA 1
ATOM 2315 C C . SER A 1 310 ? 3.081 -20.740 -17.750 1.00 63.06 310 SER A C 1
ATOM 2317 O O . SER A 1 310 ? 3.831 -21.051 -18.678 1.00 63.06 310 SER A O 1
ATOM 2319 N N . VAL A 1 311 ? 3.168 -19.574 -17.107 1.00 70.50 311 VAL A N 1
ATOM 2320 C CA . VAL A 1 311 ? 4.204 -18.560 -17.356 1.00 70.50 311 VAL A CA 1
ATOM 2321 C C . VAL A 1 311 ? 4.961 -18.310 -16.061 1.00 70.50 311 VAL A C 1
ATOM 2323 O O . VAL A 1 311 ? 4.352 -18.011 -15.042 1.00 70.50 311 VAL A O 1
ATOM 2326 N N . VAL A 1 312 ? 6.286 -18.427 -16.073 1.00 69.44 312 VAL A N 1
ATOM 2327 C CA . VAL A 1 312 ? 7.099 -18.137 -14.883 1.00 69.44 312 VAL A CA 1
ATOM 2328 C C . VAL A 1 312 ? 7.451 -16.652 -14.856 1.00 69.44 312 VAL A C 1
ATOM 2330 O O . VAL A 1 312 ? 8.007 -16.127 -15.820 1.00 69.44 312 VAL A O 1
ATOM 2333 N N . VAL A 1 313 ? 7.155 -15.975 -13.748 1.00 79.31 313 VAL A N 1
ATOM 2334 C CA . VAL A 1 313 ? 7.465 -14.553 -13.546 1.00 79.31 313 VAL A CA 1
ATOM 2335 C C . VAL A 1 313 ? 8.478 -14.403 -12.415 1.00 79.31 313 VAL A C 1
ATOM 2337 O O . VAL A 1 313 ? 8.393 -15.112 -11.413 1.00 79.31 313 VAL A O 1
ATOM 2340 N N . ALA A 1 314 ? 9.417 -13.472 -12.560 1.00 73.25 314 ALA A N 1
ATOM 2341 C CA . ALA A 1 314 ? 10.326 -13.062 -11.497 1.00 73.25 314 ALA A CA 1
ATOM 2342 C C . ALA A 1 314 ? 10.206 -11.561 -11.223 1.00 73.25 314 ALA A C 1
ATOM 2344 O O . ALA A 1 314 ? 9.897 -10.776 -12.116 1.00 73.25 314 ALA A O 1
ATOM 2345 N N . THR A 1 315 ? 10.492 -11.163 -9.988 1.00 81.44 315 THR A N 1
ATOM 2346 C CA . THR A 1 315 ? 10.593 -9.762 -9.569 1.00 81.44 315 THR A CA 1
ATOM 2347 C C . THR A 1 315 ? 11.981 -9.535 -8.994 1.00 81.44 315 THR A C 1
ATOM 2349 O O . THR A 1 315 ? 12.436 -10.334 -8.174 1.00 81.44 315 THR A O 1
ATOM 2352 N N . THR A 1 316 ? 12.657 -8.461 -9.386 1.00 81.94 316 THR A N 1
ATOM 2353 C CA . THR A 1 316 ? 13.976 -8.120 -8.837 1.00 81.94 316 THR A CA 1
ATOM 2354 C C . THR A 1 316 ? 13.857 -6.991 -7.823 1.00 81.94 316 THR A C 1
ATOM 2356 O O . THR A 1 316 ? 13.131 -6.032 -8.077 1.00 81.94 316 THR A O 1
ATOM 2359 N N . GLN A 1 317 ? 14.617 -7.062 -6.731 1.00 80.12 317 GLN A N 1
ATOM 2360 C CA . GLN A 1 317 ? 14.809 -5.946 -5.808 1.00 80.12 317 GLN A CA 1
ATOM 2361 C C . GLN A 1 317 ? 16.265 -5.913 -5.327 1.00 80.12 317 GLN A C 1
ATOM 2363 O O . GLN A 1 317 ? 16.856 -6.958 -5.053 1.00 80.12 317 GLN A O 1
ATOM 2368 N N . PHE A 1 318 ? 16.856 -4.725 -5.255 1.00 79.50 318 PHE A N 1
ATOM 2369 C CA . PHE A 1 318 ? 18.214 -4.478 -4.794 1.00 79.50 318 PHE A CA 1
ATOM 2370 C C . PHE A 1 318 ? 18.390 -3.022 -4.343 1.00 79.50 318 PHE A C 1
ATOM 2372 O O . PHE A 1 318 ? 17.683 -2.110 -4.773 1.00 79.50 318 PHE A O 1
ATOM 2379 N N . HIS A 1 319 ? 19.372 -2.805 -3.470 1.00 83.25 319 HIS A N 1
ATOM 2380 C CA . HIS A 1 319 ? 19.739 -1.475 -3.002 1.00 83.25 319 HIS A CA 1
ATOM 2381 C C . HIS A 1 319 ? 20.398 -0.663 -4.129 1.00 83.25 319 HIS A C 1
ATOM 2383 O O . HIS A 1 319 ? 21.498 -0.999 -4.577 1.00 83.25 319 HIS A O 1
ATOM 2389 N N . CYS A 1 320 ? 19.748 0.418 -4.564 1.00 86.50 320 CYS A N 1
ATOM 2390 C CA . CYS A 1 320 ? 20.331 1.369 -5.507 1.00 86.50 320 CYS A CA 1
ATOM 2391 C C . CYS A 1 320 ? 21.313 2.318 -4.817 1.00 86.50 320 CYS A C 1
ATOM 2393 O O . CYS A 1 320 ? 21.091 2.778 -3.702 1.00 86.50 320 CYS A O 1
ATOM 2395 N N . THR A 1 321 ? 22.376 2.676 -5.529 1.00 88.19 321 THR A N 1
ATOM 2396 C CA . THR A 1 321 ? 23.334 3.715 -5.124 1.00 88.19 321 THR A CA 1
ATOM 2397 C C . THR A 1 321 ? 23.276 4.893 -6.095 1.00 88.19 321 THR A C 1
ATOM 2399 O O . THR A 1 321 ? 22.601 4.822 -7.116 1.00 88.19 321 THR A O 1
ATOM 2402 N N . HIS A 1 322 ? 24.030 5.964 -5.853 1.00 87.12 322 HIS A N 1
ATOM 2403 C CA . HIS A 1 322 ? 24.170 7.049 -6.836 1.00 87.12 322 HIS A CA 1
ATOM 2404 C C . HIS A 1 322 ? 24.998 6.659 -8.081 1.00 87.12 322 HIS A C 1
ATOM 2406 O O . HIS A 1 322 ? 25.094 7.442 -9.023 1.00 87.12 322 HIS A O 1
ATOM 2412 N N . ASN A 1 323 ? 25.600 5.461 -8.125 1.00 92.88 323 ASN A N 1
ATOM 2413 C CA . ASN A 1 323 ? 26.323 4.983 -9.303 1.00 92.88 323 ASN A CA 1
ATOM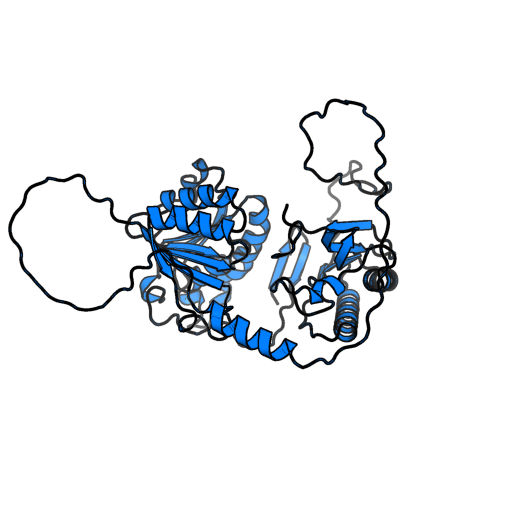 2414 C C . ASN A 1 323 ? 25.366 4.286 -10.285 1.00 92.88 323 ASN A C 1
ATOM 2416 O O . ASN A 1 323 ? 25.090 3.091 -10.158 1.00 92.88 323 ASN A O 1
ATOM 2420 N N . ARG A 1 324 ? 24.903 5.043 -11.288 1.00 92.19 324 ARG A N 1
ATOM 2421 C CA . ARG A 1 324 ? 23.940 4.585 -12.302 1.00 92.19 324 ARG A CA 1
ATOM 2422 C C . ARG A 1 324 ? 24.366 3.307 -13.015 1.00 92.19 324 ARG A C 1
ATOM 2424 O O . ARG A 1 324 ? 23.588 2.362 -13.088 1.00 92.19 324 ARG A O 1
ATOM 2431 N N . GLU A 1 325 ? 25.604 3.245 -13.497 1.00 95.81 325 GLU A N 1
ATOM 2432 C CA . GLU A 1 325 ? 26.089 2.072 -14.233 1.00 95.81 325 GLU A CA 1
ATOM 2433 C C . GLU A 1 325 ? 26.170 0.831 -13.335 1.00 95.81 325 GLU A C 1
ATOM 2435 O O . GLU A 1 325 ? 25.799 -0.259 -13.762 1.00 95.81 325 GLU A O 1
ATOM 2440 N N . ALA A 1 326 ? 26.578 0.987 -12.069 1.00 94.38 326 ALA A N 1
ATOM 2441 C CA . ALA A 1 326 ? 26.594 -0.127 -11.121 1.00 94.38 326 ALA A CA 1
ATOM 2442 C C . ALA A 1 326 ? 25.183 -0.679 -10.860 1.00 94.38 326 ALA A C 1
ATOM 2444 O O . ALA A 1 326 ? 25.001 -1.897 -10.806 1.00 94.38 326 ALA A O 1
ATOM 2445 N N . ASN A 1 327 ? 24.178 0.196 -10.751 1.00 95.31 327 ASN A N 1
ATOM 2446 C CA . ASN A 1 327 ? 22.791 -0.229 -10.580 1.00 95.31 327 ASN A CA 1
ATOM 2447 C C . ASN A 1 327 ? 22.263 -0.959 -11.826 1.00 95.31 327 ASN A C 1
ATOM 2449 O O . ASN A 1 327 ? 21.646 -2.017 -11.710 1.00 95.31 327 ASN A O 1
ATOM 2453 N N . ILE A 1 328 ? 22.547 -0.430 -13.022 1.00 97.12 328 ILE A N 1
ATOM 2454 C CA . ILE A 1 328 ? 22.159 -1.040 -14.301 1.00 97.12 328 ILE A CA 1
ATOM 2455 C C . ILE A 1 328 ? 22.805 -2.422 -14.462 1.00 97.12 328 ILE A C 1
ATOM 2457 O O . ILE A 1 328 ? 22.119 -3.388 -14.798 1.00 97.12 328 ILE A O 1
ATOM 2461 N N . ALA A 1 329 ? 24.106 -2.539 -14.183 1.00 96.75 329 ALA A N 1
ATOM 2462 C CA . ALA A 1 329 ? 24.822 -3.810 -14.235 1.00 96.75 329 ALA A CA 1
ATOM 2463 C C . ALA A 1 329 ? 24.245 -4.830 -13.240 1.00 96.75 329 ALA A C 1
ATOM 2465 O O . ALA A 1 329 ? 24.087 -6.003 -13.579 1.00 96.75 329 ALA A O 1
ATOM 2466 N N . ARG A 1 330 ? 23.869 -4.384 -12.033 1.00 94.69 330 ARG A N 1
ATOM 2467 C CA . ARG A 1 330 ? 23.223 -5.241 -11.033 1.00 94.69 330 ARG A CA 1
ATOM 2468 C C . ARG A 1 330 ? 21.841 -5.719 -11.482 1.00 94.69 330 ARG A C 1
ATOM 2470 O O . ARG A 1 330 ? 21.529 -6.897 -11.317 1.00 94.69 330 ARG A O 1
ATOM 2477 N N . ALA A 1 331 ? 21.031 -4.840 -12.067 1.00 95.44 331 ALA A N 1
ATOM 2478 C CA . ALA A 1 331 ? 19.740 -5.208 -12.643 1.00 95.44 331 ALA A CA 1
ATOM 2479 C C . ALA A 1 331 ? 19.897 -6.242 -13.772 1.00 95.44 331 ALA A C 1
ATOM 2481 O O . ALA A 1 331 ? 19.186 -7.246 -13.785 1.00 95.44 331 ALA A O 1
ATOM 2482 N N . GLU A 1 332 ? 20.863 -6.049 -14.676 1.00 97.88 332 GLU A N 1
ATOM 2483 C CA . GLU A 1 332 ? 21.177 -7.011 -15.739 1.00 97.88 332 GLU A CA 1
ATOM 2484 C C . GLU A 1 332 ? 21.597 -8.379 -15.173 1.00 97.88 332 GLU A C 1
ATOM 2486 O O . GLU A 1 332 ? 21.120 -9.417 -15.637 1.00 97.88 332 GLU A O 1
ATOM 2491 N N . GLU A 1 333 ? 22.442 -8.401 -14.140 1.00 93.88 333 GLU A N 1
ATOM 2492 C CA . GLU A 1 333 ? 22.849 -9.635 -13.461 1.00 93.88 333 GLU A CA 1
ATOM 2493 C C . GLU A 1 333 ? 21.641 -10.389 -12.882 1.00 93.88 333 GLU A C 1
ATOM 2495 O O . GLU A 1 333 ? 21.497 -11.594 -13.100 1.00 93.88 333 GLU A O 1
ATOM 2500 N N . LEU A 1 334 ? 20.742 -9.682 -12.190 1.00 87.94 334 LEU A N 1
ATOM 2501 C CA . LEU A 1 334 ? 19.529 -10.265 -11.612 1.00 87.94 334 LEU A CA 1
ATOM 2502 C C . LEU A 1 334 ? 18.570 -10.785 -12.689 1.00 87.94 334 LEU A C 1
ATOM 2504 O O . LEU A 1 334 ? 17.995 -11.860 -12.522 1.00 87.94 334 LEU A O 1
ATOM 2508 N N . VAL A 1 335 ? 18.437 -10.078 -13.815 1.00 93.56 335 VAL A N 1
ATOM 2509 C CA . VAL A 1 335 ? 17.656 -10.540 -14.972 1.00 93.56 335 VAL A CA 1
ATOM 2510 C C . VAL A 1 335 ? 18.236 -11.835 -15.539 1.00 93.56 335 VAL A C 1
ATOM 2512 O O . VAL A 1 335 ? 17.496 -12.792 -15.763 1.00 93.56 335 VAL A O 1
ATOM 2515 N N . ARG A 1 336 ? 19.561 -11.919 -15.710 1.00 96.31 336 ARG A N 1
ATOM 2516 C CA . ARG A 1 336 ? 20.230 -13.143 -16.185 1.00 96.31 336 ARG A CA 1
ATOM 2517 C C . ARG A 1 336 ? 20.022 -14.314 -15.224 1.00 96.31 336 ARG A C 1
ATOM 2519 O O . ARG A 1 336 ? 19.735 -15.422 -15.673 1.00 96.31 336 ARG A O 1
ATOM 2526 N N . GLN A 1 337 ? 20.118 -14.076 -13.916 1.00 83.38 337 GLN A N 1
ATOM 2527 C CA . GLN A 1 337 ? 19.852 -15.096 -12.894 1.00 83.38 337 GLN A CA 1
ATOM 2528 C C . GLN A 1 337 ? 18.395 -15.576 -12.930 1.00 83.38 337 GLN A C 1
ATOM 2530 O O . GLN A 1 337 ? 18.145 -16.781 -12.910 1.00 83.38 337 GLN A O 1
ATOM 2535 N N . ALA A 1 338 ? 17.437 -14.653 -13.033 1.00 79.12 338 ALA A N 1
ATOM 2536 C CA . ALA A 1 338 ? 16.018 -14.979 -13.122 1.00 79.12 338 ALA A CA 1
ATOM 2537 C C . ALA A 1 338 ? 15.684 -15.769 -14.399 1.00 79.12 338 ALA A C 1
ATOM 2539 O O . ALA A 1 338 ? 14.990 -16.784 -14.328 1.00 79.12 338 ALA A O 1
ATOM 2540 N N . ALA A 1 339 ? 16.230 -15.365 -15.549 1.00 82.19 339 ALA A N 1
ATOM 2541 C CA . ALA A 1 339 ? 16.076 -16.092 -16.808 1.00 82.19 339 ALA A CA 1
ATOM 2542 C C . ALA A 1 339 ? 16.681 -17.506 -16.724 1.00 82.19 339 ALA A C 1
ATOM 2544 O O . ALA A 1 339 ? 16.041 -18.478 -17.121 1.00 82.19 339 ALA A O 1
ATOM 2545 N N . ALA A 1 340 ? 17.871 -17.654 -16.126 1.00 77.19 340 ALA A N 1
ATOM 2546 C CA . ALA A 1 340 ? 18.496 -18.960 -15.893 1.00 77.19 340 ALA A CA 1
ATOM 2547 C C . ALA A 1 340 ? 17.674 -19.859 -14.946 1.00 77.19 340 ALA A C 1
ATOM 2549 O O . ALA A 1 340 ? 17.702 -21.082 -15.077 1.00 77.19 340 ALA A O 1
ATOM 2550 N N . ALA A 1 341 ? 16.908 -19.263 -14.026 1.00 69.94 341 ALA A N 1
ATOM 2551 C CA . ALA A 1 341 ? 15.953 -19.959 -13.165 1.00 69.94 341 ALA A CA 1
ATOM 2552 C C . ALA A 1 341 ? 14.613 -20.288 -13.861 1.00 69.94 341 ALA A C 1
ATOM 2554 O O . ALA A 1 341 ? 13.720 -20.861 -13.233 1.00 69.94 341 ALA A O 1
ATOM 2555 N N . GLY A 1 342 ? 14.473 -19.957 -15.149 1.00 75.44 342 GLY A N 1
ATOM 2556 C CA . GLY A 1 342 ? 13.315 -20.280 -15.979 1.00 75.44 342 GLY A CA 1
ATOM 2557 C C . GLY A 1 342 ? 12.251 -19.186 -16.057 1.00 75.44 342 GLY A C 1
ATOM 2558 O O . GLY A 1 342 ? 11.167 -19.465 -16.565 1.00 75.44 342 GLY A O 1
ATOM 2559 N N . ALA A 1 343 ? 12.518 -17.970 -15.567 1.00 76.69 343 ALA A N 1
ATOM 2560 C CA . ALA A 1 343 ? 11.584 -16.856 -15.703 1.00 76.69 343 ALA A CA 1
ATOM 2561 C C . ALA A 1 343 ? 11.409 -16.446 -17.173 1.00 76.69 343 ALA A C 1
ATOM 2563 O O . ALA A 1 343 ? 12.371 -16.365 -17.931 1.00 76.69 343 ALA A O 1
ATOM 2564 N N . GLN A 1 344 ? 10.167 -16.167 -17.553 1.00 82.81 344 GLN A N 1
ATOM 2565 C CA . GLN A 1 344 ? 9.752 -15.740 -18.891 1.00 82.81 344 GLN A CA 1
ATOM 2566 C C . GLN A 1 344 ? 9.351 -14.263 -18.918 1.00 82.81 344 GLN A C 1
ATOM 2568 O O . GLN A 1 344 ? 9.449 -13.625 -19.962 1.00 82.81 344 GLN A O 1
ATOM 2573 N N . ILE A 1 345 ? 8.911 -13.723 -17.778 1.00 88.62 345 ILE A N 1
ATOM 2574 C CA . ILE A 1 345 ? 8.669 -12.294 -17.563 1.00 88.62 345 ILE A CA 1
ATOM 2575 C C . ILE A 1 345 ? 9.456 -11.882 -16.321 1.00 88.62 345 ILE A C 1
ATOM 2577 O O . ILE A 1 345 ? 9.362 -12.552 -15.291 1.00 88.62 345 ILE A O 1
ATOM 2581 N N . ILE A 1 346 ? 10.239 -10.807 -16.393 1.00 89.56 346 ILE A N 1
ATOM 2582 C CA . ILE A 1 346 ? 11.060 -10.356 -15.262 1.00 89.56 346 ILE A CA 1
ATOM 2583 C C . ILE A 1 346 ? 10.775 -8.883 -14.992 1.00 89.56 346 ILE A C 1
ATOM 2585 O O . ILE A 1 346 ? 11.177 -8.013 -15.758 1.00 89.56 346 ILE A O 1
ATOM 2589 N N . LEU A 1 347 ? 10.072 -8.613 -13.893 1.00 89.44 347 LEU A N 1
ATOM 2590 C CA . LEU A 1 347 ? 9.722 -7.272 -13.447 1.00 89.44 347 LEU A CA 1
ATOM 2591 C C . LEU A 1 347 ? 10.892 -6.644 -12.685 1.00 89.44 347 LEU A C 1
ATOM 2593 O O . LEU A 1 347 ? 11.263 -7.094 -11.595 1.00 89.44 347 LEU A O 1
ATOM 2597 N N . LEU A 1 348 ? 11.446 -5.584 -13.265 1.00 89.94 348 LEU A N 1
ATOM 2598 C CA . LEU A 1 348 ? 12.478 -4.765 -12.643 1.00 89.94 348 LEU A CA 1
ATOM 2599 C C . LEU A 1 348 ? 11.875 -3.815 -11.604 1.00 89.94 348 LEU A C 1
ATOM 2601 O O . LEU A 1 348 ? 10.734 -3.367 -11.748 1.00 89.94 348 LEU A O 1
ATOM 2605 N N . GLN A 1 349 ? 12.650 -3.486 -10.566 1.00 86.81 349 GLN A N 1
ATOM 2606 C CA . GLN A 1 349 ? 12.235 -2.479 -9.589 1.00 86.81 349 GLN A CA 1
ATOM 2607 C C . GLN A 1 349 ? 12.091 -1.104 -10.247 1.00 86.81 349 GLN A C 1
ATOM 2609 O O . GLN A 1 349 ? 12.734 -0.790 -11.248 1.00 86.81 349 GLN A O 1
ATOM 2614 N N . GLU A 1 350 ? 11.245 -0.266 -9.672 1.00 88.88 350 GLU A N 1
ATOM 2615 C CA . GLU A 1 350 ? 10.977 1.069 -10.185 1.00 88.88 350 GLU A CA 1
ATOM 2616 C C . GLU A 1 350 ? 12.202 1.991 -10.095 1.00 88.88 350 GLU A C 1
ATOM 2618 O O . GLU A 1 350 ? 12.897 2.003 -9.082 1.00 88.88 350 GLU A O 1
ATOM 2623 N N . LEU A 1 351 ? 12.458 2.754 -11.169 1.00 88.50 351 LEU A N 1
ATOM 2624 C CA . LEU A 1 351 ? 13.543 3.742 -11.274 1.00 88.50 351 LEU A CA 1
ATOM 2625 C C . LEU A 1 351 ? 14.908 3.222 -10.785 1.00 88.50 351 LEU A C 1
ATOM 2627 O O . LEU A 1 351 ? 15.671 3.930 -10.133 1.00 88.50 351 LEU A O 1
ATOM 2631 N N . PHE A 1 352 ? 15.237 1.980 -11.148 1.00 91.75 352 PHE A N 1
ATOM 2632 C CA . PHE A 1 352 ? 16.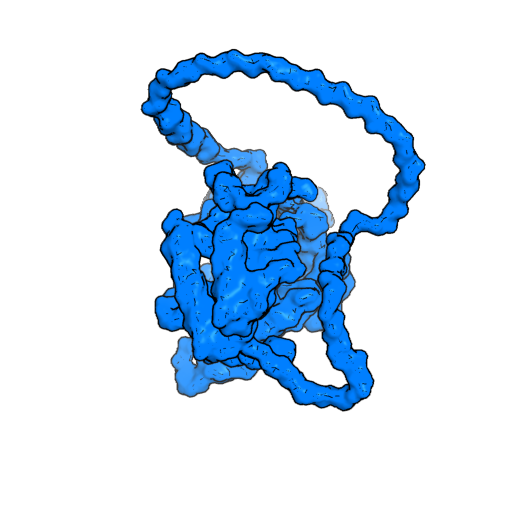427 1.264 -10.681 1.00 91.75 352 PHE A CA 1
ATOM 2633 C C . PHE A 1 352 ? 17.769 1.868 -11.126 1.00 91.75 352 PHE A C 1
ATOM 2635 O O . PHE A 1 352 ? 18.820 1.361 -10.758 1.00 91.75 352 PHE A O 1
ATOM 2642 N N . GLU A 1 353 ? 17.763 2.938 -11.918 1.00 91.62 353 GLU A N 1
ATOM 2643 C CA . GLU A 1 353 ? 18.968 3.644 -12.357 1.00 91.62 353 GLU A CA 1
ATOM 2644 C C . GLU A 1 353 ? 19.624 4.459 -11.233 1.00 91.62 353 GLU A C 1
ATOM 2646 O O . GLU A 1 353 ? 20.805 4.785 -11.327 1.00 91.62 353 GLU A O 1
ATOM 2651 N N . GLY A 1 354 ? 18.910 4.745 -10.143 1.00 87.69 354 GLY A N 1
ATOM 2652 C CA . GLY A 1 354 ? 19.424 5.497 -8.999 1.00 87.69 354 GLY A CA 1
ATOM 2653 C C . GLY A 1 354 ? 18.607 5.258 -7.729 1.00 87.69 354 GLY A C 1
ATOM 2654 O O . GLY A 1 354 ? 17.696 4.427 -7.730 1.00 87.69 354 GLY A O 1
ATOM 2655 N N . PRO A 1 355 ? 18.927 5.953 -6.623 1.00 84.38 355 PRO A N 1
ATOM 2656 C CA . PRO A 1 355 ? 18.067 5.977 -5.447 1.00 84.38 355 PRO A CA 1
ATOM 2657 C C . PRO A 1 355 ? 16.681 6.502 -5.829 1.00 84.38 355 PRO A C 1
ATOM 2659 O O . PRO A 1 355 ? 16.554 7.314 -6.750 1.00 84.38 355 PRO A O 1
ATOM 2662 N N . TYR A 1 356 ? 15.647 6.036 -5.130 1.00 76.06 356 TYR A N 1
ATOM 2663 C CA . TYR A 1 356 ? 14.269 6.428 -5.412 1.00 76.06 356 TYR A CA 1
ATOM 2664 C C . TYR A 1 356 ? 14.042 7.893 -5.009 1.00 76.06 356 TYR A C 1
ATOM 2666 O O . TYR A 1 356 ? 13.698 8.207 -3.875 1.00 76.06 356 TYR A O 1
ATOM 2674 N N . TRP A 1 357 ? 14.300 8.798 -5.952 1.00 69.94 357 TRP A N 1
ATOM 2675 C CA . TRP A 1 357 ? 14.336 10.241 -5.727 1.00 69.94 357 TRP A CA 1
ATOM 2676 C C . TRP A 1 357 ? 12.949 10.892 -5.709 1.00 69.94 357 TRP A C 1
ATOM 2678 O O . TRP A 1 357 ? 12.838 12.038 -5.290 1.00 69.94 357 TRP A O 1
ATOM 2688 N N . CYS A 1 358 ? 11.876 10.176 -6.069 1.00 61.75 358 CYS A N 1
ATOM 2689 C CA . CYS A 1 358 ? 10.493 10.679 -5.996 1.00 61.75 358 CYS A CA 1
ATOM 2690 C C . CYS A 1 358 ? 9.977 10.886 -4.551 1.00 61.75 358 CYS A C 1
ATOM 2692 O O . CYS A 1 358 ? 8.776 10.949 -4.325 1.00 61.75 358 CYS A O 1
ATOM 2694 N N . GLN A 1 359 ? 10.888 10.937 -3.577 1.00 53.28 359 GLN A N 1
ATOM 2695 C CA . GLN A 1 359 ? 10.678 11.348 -2.187 1.00 53.28 359 GLN A CA 1
ATOM 2696 C C . GLN A 1 359 ? 11.090 12.815 -1.954 1.00 53.28 359 GLN A C 1
ATOM 2698 O O . GLN A 1 359 ? 10.829 13.368 -0.888 1.00 53.28 359 GLN A O 1
ATOM 2703 N N . VAL A 1 360 ? 11.783 13.446 -2.914 1.00 57.47 360 VAL A N 1
ATOM 2704 C CA . VAL A 1 360 ? 12.342 14.799 -2.782 1.00 57.47 360 VAL A CA 1
ATOM 2705 C C . VAL A 1 360 ? 12.103 15.635 -4.045 1.00 57.47 360 VAL A C 1
ATOM 2707 O O . VAL A 1 360 ? 12.330 15.187 -5.167 1.00 57.47 360 VAL A O 1
ATOM 2710 N N . GLN A 1 361 ? 11.683 16.893 -3.877 1.00 56.00 361 GLN A N 1
ATOM 2711 C CA . GLN A 1 361 ? 11.470 17.841 -4.982 1.00 56.00 361 GLN A CA 1
ATOM 2712 C C . GLN A 1 361 ? 12.760 18.586 -5.359 1.00 56.00 361 GLN A C 1
ATOM 2714 O O . GLN A 1 361 ? 12.836 19.811 -5.270 1.00 56.00 361 GLN A O 1
ATOM 2719 N N . THR A 1 362 ? 13.811 17.868 -5.760 1.00 63.56 362 THR A N 1
ATOM 2720 C CA . THR A 1 362 ? 15.084 18.502 -6.150 1.00 63.56 362 THR A CA 1
ATOM 2721 C C . THR A 1 362 ? 15.195 18.611 -7.668 1.00 63.56 362 THR A C 1
ATOM 2723 O O . THR A 1 362 ? 15.093 17.614 -8.382 1.00 63.56 362 THR A O 1
ATOM 2726 N N . GLN A 1 363 ? 15.443 19.828 -8.169 1.00 64.88 363 GLN A N 1
ATOM 2727 C CA . GLN A 1 363 ? 15.543 20.113 -9.607 1.00 64.88 363 GLN A CA 1
ATOM 2728 C C . GLN A 1 363 ? 16.631 19.277 -10.310 1.00 64.88 363 GLN A C 1
ATOM 2730 O O . GLN A 1 363 ? 16.479 18.920 -11.474 1.00 64.88 363 GLN A O 1
ATOM 2735 N N . GLU A 1 364 ? 17.683 18.904 -9.583 1.00 72.44 364 GLU A N 1
ATOM 2736 C CA . GLU A 1 364 ? 18.810 18.100 -10.074 1.00 72.44 364 GLU A CA 1
ATOM 2737 C C . GLU A 1 364 ? 18.393 16.715 -10.600 1.00 72.44 364 GLU A C 1
ATOM 2739 O O . GLU A 1 364 ? 19.036 16.178 -11.500 1.00 72.44 364 GLU A O 1
ATOM 2744 N N . TYR A 1 365 ? 17.295 16.136 -10.098 1.00 76.19 365 TYR A N 1
ATOM 2745 C CA . TYR A 1 365 ? 16.831 14.828 -10.570 1.00 76.19 365 TYR A CA 1
ATOM 2746 C C . TYR A 1 365 ? 16.115 14.897 -11.921 1.00 76.19 365 TYR A C 1
ATOM 2748 O O . TYR A 1 365 ? 16.073 13.893 -12.627 1.00 76.19 365 TYR A O 1
ATOM 2756 N N . TYR A 1 366 ? 15.614 16.065 -12.344 1.00 78.50 366 TYR A N 1
ATOM 2757 C CA . TYR A 1 366 ? 14.984 16.233 -13.666 1.00 78.50 366 TYR A CA 1
ATOM 2758 C C . TYR A 1 366 ? 15.976 16.025 -14.809 1.00 78.50 366 TYR A C 1
ATOM 2760 O O . TYR A 1 366 ? 15.585 15.551 -15.878 1.00 78.50 366 TYR A O 1
ATOM 2768 N N . ASP A 1 367 ? 17.261 16.283 -14.562 1.00 83.56 367 ASP A N 1
ATOM 2769 C CA . ASP A 1 367 ? 18.340 16.009 -15.512 1.00 83.56 367 ASP A CA 1
ATOM 2770 C C . ASP A 1 367 ? 18.555 14.504 -15.739 1.00 83.56 367 ASP A C 1
ATOM 2772 O O . ASP A 1 367 ? 19.202 14.105 -16.709 1.00 83.56 367 ASP A O 1
ATOM 2776 N N . TRP A 1 368 ? 17.998 13.642 -14.880 1.00 86.00 368 TRP A N 1
ATOM 2777 C CA . TRP A 1 368 ? 18.068 12.191 -15.057 1.00 86.00 368 TRP A CA 1
ATOM 2778 C C . TRP A 1 368 ? 17.045 11.682 -16.074 1.00 86.00 368 TRP A C 1
ATOM 2780 O O . TRP A 1 368 ? 17.197 10.565 -16.577 1.00 86.00 368 TRP A O 1
ATOM 2790 N N . ALA A 1 369 ? 16.022 12.482 -16.390 1.00 88.69 369 ALA A N 1
ATOM 2791 C CA . ALA A 1 369 ? 14.986 12.100 -17.331 1.00 88.69 369 ALA A CA 1
ATOM 2792 C C . ALA A 1 369 ? 15.525 12.052 -18.764 1.00 88.69 369 ALA A C 1
ATOM 2794 O O . ALA A 1 369 ? 16.140 13.000 -19.260 1.00 88.69 369 ALA A O 1
ATOM 2795 N N . ALA A 1 370 ? 15.222 10.970 -19.471 1.00 90.88 370 ALA A N 1
ATOM 2796 C CA . ALA A 1 370 ? 15.598 10.788 -20.867 1.00 90.88 370 ALA A CA 1
ATOM 2797 C C . ALA A 1 370 ? 14.354 10.523 -21.728 1.00 90.88 370 ALA A C 1
ATOM 2799 O O . ALA A 1 370 ? 13.387 9.935 -21.242 1.00 90.88 370 ALA A O 1
ATOM 2800 N N . PRO A 1 371 ? 14.329 10.945 -23.004 1.00 94.38 371 PRO A N 1
ATOM 2801 C CA . PRO A 1 371 ? 13.266 10.530 -23.917 1.00 94.38 371 PRO A CA 1
ATOM 2802 C C . PRO A 1 371 ? 13.262 9.007 -24.089 1.00 94.38 371 PRO A C 1
ATOM 2804 O O . PRO A 1 371 ? 14.264 8.351 -23.812 1.00 94.38 371 PRO A O 1
ATOM 2807 N N . LEU A 1 372 ? 12.140 8.448 -24.551 1.00 93.50 372 LEU A N 1
ATOM 2808 C CA . LEU A 1 372 ? 12.081 7.048 -24.989 1.00 93.50 372 LEU A CA 1
ATOM 2809 C C . LEU A 1 372 ? 12.957 6.819 -26.231 1.00 93.50 372 LEU A C 1
ATOM 2811 O O . LEU A 1 372 ? 13.698 5.841 -26.299 1.00 93.50 372 LEU A O 1
ATOM 2815 N N . GLU A 1 373 ? 12.866 7.727 -27.205 1.00 93.00 373 GLU A N 1
ATOM 2816 C CA . GLU A 1 373 ? 13.629 7.659 -28.453 1.00 93.00 373 GLU A CA 1
ATOM 2817 C C . GLU A 1 373 ? 15.132 7.776 -28.156 1.00 93.00 373 GLU A C 1
ATOM 2819 O O . GLU A 1 373 ? 15.578 8.771 -27.580 1.00 93.00 373 GLU A O 1
ATOM 2824 N N . GLY A 1 374 ? 15.913 6.759 -28.532 1.00 93.00 374 GLY A N 1
ATOM 2825 C CA . GLY A 1 374 ? 17.357 6.705 -28.268 1.00 93.00 374 GLY A CA 1
ATOM 2826 C C . GLY A 1 374 ? 17.729 6.486 -26.796 1.00 93.00 374 GLY A C 1
ATOM 2827 O O . GLY A 1 374 ? 18.841 6.822 -26.381 1.00 93.00 374 GLY A O 1
ATOM 2828 N N . ASN A 1 375 ? 16.810 5.971 -25.972 1.00 96.38 375 ASN A N 1
ATOM 2829 C CA . ASN A 1 375 ? 17.088 5.715 -24.565 1.00 96.38 375 ASN A CA 1
ATOM 2830 C C . ASN A 1 375 ? 18.070 4.545 -24.387 1.00 96.38 375 ASN A C 1
ATOM 2832 O O . ASN A 1 375 ? 17.713 3.380 -24.576 1.00 96.38 375 ASN A O 1
ATOM 2836 N N . ALA A 1 376 ? 19.290 4.845 -23.939 1.00 96.00 376 ALA A N 1
ATOM 2837 C CA . ALA A 1 376 ? 20.343 3.845 -23.774 1.00 96.00 376 ALA A CA 1
ATOM 2838 C C . ALA A 1 376 ? 19.974 2.705 -22.803 1.00 96.00 376 ALA A C 1
ATOM 2840 O O . ALA A 1 376 ? 20.397 1.566 -23.016 1.00 96.00 376 ALA A O 1
ATOM 2841 N N . LEU A 1 377 ? 19.178 2.982 -21.760 1.00 96.69 377 LEU A N 1
ATOM 2842 C CA . LEU A 1 377 ? 18.701 1.952 -20.835 1.00 96.69 377 LEU A CA 1
ATOM 2843 C C . LEU A 1 377 ? 17.736 1.004 -21.549 1.00 96.69 377 LEU A C 1
ATOM 2845 O O . LEU A 1 377 ? 17.952 -0.207 -21.548 1.00 96.69 377 LEU A O 1
ATOM 2849 N N . VAL A 1 378 ? 16.697 1.549 -22.187 1.00 97.62 378 VAL A N 1
ATOM 2850 C CA . VAL A 1 378 ? 15.680 0.743 -22.880 1.00 97.62 378 VAL A CA 1
ATOM 2851 C C . VAL A 1 378 ? 16.323 -0.076 -23.995 1.00 97.62 378 VAL A C 1
ATOM 2853 O O . VAL A 1 378 ? 16.043 -1.265 -24.101 1.00 97.62 378 VAL A O 1
ATOM 2856 N N . GLU A 1 379 ? 17.250 0.492 -24.768 1.00 98.00 379 GLU A N 1
ATOM 2857 C CA . GLU A 1 379 ? 17.992 -0.245 -25.798 1.00 98.00 379 GLU A CA 1
ATOM 2858 C C . GLU A 1 379 ? 18.851 -1.377 -25.219 1.00 98.00 379 GLU A C 1
ATOM 2860 O O . GLU A 1 379 ? 18.910 -2.474 -25.784 1.00 98.00 379 GLU A O 1
ATOM 2865 N N . ARG A 1 380 ? 19.528 -1.133 -24.089 1.00 98.25 380 ARG A N 1
ATOM 2866 C CA . ARG A 1 380 ? 20.336 -2.154 -23.411 1.00 98.25 380 ARG A CA 1
ATOM 2867 C C . ARG A 1 380 ? 19.469 -3.321 -22.955 1.00 98.25 380 ARG A C 1
ATOM 2869 O O . ARG A 1 380 ? 19.807 -4.467 -23.247 1.00 98.25 380 ARG A O 1
ATOM 2876 N N . PHE A 1 381 ? 18.347 -3.040 -22.298 1.00 98.25 381 PHE A N 1
ATOM 2877 C CA . PHE A 1 381 ? 17.426 -4.079 -21.838 1.00 98.25 381 PHE A CA 1
ATOM 2878 C C . PHE A 1 381 ? 16.628 -4.715 -22.986 1.00 98.25 381 PHE A C 1
ATOM 2880 O O . PHE A 1 381 ? 16.289 -5.888 -22.889 1.00 98.25 381 PHE A O 1
ATOM 2887 N N . SER A 1 382 ? 16.438 -4.020 -24.110 1.00 98.44 382 SER A N 1
ATOM 2888 C CA . SER A 1 382 ? 15.894 -4.597 -25.351 1.00 98.44 382 SER A CA 1
ATOM 2889 C C . SER A 1 382 ? 16.798 -5.680 -25.926 1.00 98.44 382 SER A C 1
ATOM 2891 O O . SER A 1 382 ? 16.345 -6.785 -26.222 1.00 98.44 382 SER A O 1
ATOM 2893 N N . ARG A 1 383 ? 18.110 -5.418 -25.998 1.00 98.69 383 ARG A N 1
ATOM 2894 C CA . ARG A 1 383 ? 19.090 -6.440 -26.399 1.00 98.69 383 ARG A CA 1
ATOM 2895 C C . ARG A 1 383 ? 19.127 -7.612 -25.418 1.00 98.69 383 ARG A C 1
ATOM 2897 O O . ARG A 1 383 ? 19.181 -8.756 -25.856 1.00 98.69 383 ARG A O 1
ATOM 2904 N N . LEU A 1 384 ? 19.066 -7.331 -24.116 1.00 98.56 384 LEU A N 1
ATOM 2905 C CA . LEU A 1 384 ? 19.063 -8.358 -23.071 1.00 98.56 384 LEU A CA 1
ATOM 2906 C C . LEU A 1 384 ? 17.817 -9.257 -23.140 1.00 98.56 384 LEU A C 1
ATOM 2908 O O . LEU A 1 384 ? 17.938 -10.475 -23.032 1.00 98.56 384 LEU A O 1
ATOM 2912 N N . ALA A 1 385 ? 16.636 -8.670 -23.351 1.00 98.25 385 ALA A N 1
ATOM 2913 C CA . ALA A 1 385 ? 15.379 -9.393 -23.532 1.00 98.25 385 ALA A CA 1
ATOM 2914 C C . ALA A 1 385 ? 15.452 -10.354 -24.726 1.00 98.25 385 ALA A C 1
ATOM 2916 O O . ALA A 1 385 ? 15.152 -11.537 -24.570 1.00 98.25 385 ALA A O 1
ATOM 2917 N N . ALA A 1 386 ? 15.945 -9.873 -25.875 1.00 98.19 386 ALA A N 1
ATOM 2918 C CA . ALA A 1 386 ? 16.150 -10.682 -27.077 1.00 98.19 386 ALA A CA 1
ATOM 2919 C C . ALA A 1 386 ? 17.169 -11.814 -26.868 1.00 98.19 386 ALA A C 1
ATOM 2921 O O . ALA A 1 386 ? 16.961 -12.945 -27.313 1.00 98.19 386 ALA A O 1
ATOM 2922 N N . GLU A 1 387 ? 18.279 -11.516 -26.184 1.00 98.38 387 GLU A N 1
ATOM 2923 C CA . GLU A 1 387 ? 19.330 -12.486 -25.867 1.00 98.38 387 GLU A CA 1
ATOM 2924 C C . GLU A 1 387 ? 18.784 -13.635 -25.008 1.00 98.38 387 GLU A C 1
ATOM 2926 O O . GLU A 1 387 ? 19.023 -14.809 -25.299 1.00 98.38 387 GLU A O 1
ATOM 2931 N N . LEU A 1 388 ? 18.031 -13.294 -23.960 1.00 96.94 388 LEU A N 1
ATOM 2932 C CA . LEU A 1 388 ? 17.528 -14.246 -22.970 1.00 96.94 388 LEU A CA 1
ATOM 2933 C C . LEU A 1 388 ? 16.163 -14.845 -23.334 1.00 96.94 388 LEU A C 1
ATOM 2935 O O . LEU A 1 388 ? 15.750 -15.822 -22.711 1.00 96.94 388 LEU A O 1
ATOM 2939 N N . LYS A 1 389 ? 15.484 -14.298 -24.349 1.00 96.56 389 LYS A N 1
ATOM 2940 C CA . LYS A 1 389 ? 14.120 -14.651 -24.773 1.00 96.56 389 LYS A CA 1
ATOM 2941 C C . LYS A 1 389 ? 13.090 -14.489 -23.652 1.00 96.56 389 LYS A C 1
ATOM 2943 O O . LYS A 1 389 ? 12.279 -15.384 -23.406 1.00 96.56 389 LYS A O 1
ATOM 2948 N N . VAL A 1 390 ? 13.133 -13.341 -22.979 1.00 92.56 390 VAL A N 1
ATOM 2949 C CA . VAL A 1 390 ? 12.254 -12.988 -21.851 1.00 92.56 390 VAL A CA 1
ATOM 2950 C C . VAL A 1 390 ? 11.604 -11.627 -22.070 1.00 92.56 390 VAL A C 1
ATOM 2952 O O . VAL A 1 390 ? 12.204 -10.748 -22.676 1.00 92.56 390 VAL A O 1
ATOM 2955 N N . VAL A 1 391 ? 10.401 -11.435 -21.534 1.00 96.00 391 VAL A N 1
ATOM 2956 C CA . VAL A 1 391 ? 9.715 -10.136 -21.523 1.00 96.00 391 VAL A CA 1
ATOM 2957 C C . VAL A 1 391 ? 10.219 -9.305 -20.343 1.00 96.00 391 VAL A C 1
ATOM 2959 O O . VAL A 1 391 ? 10.232 -9.786 -19.205 1.00 96.00 391 VAL A O 1
ATOM 2962 N N . LEU A 1 392 ? 10.587 -8.049 -20.595 1.00 97.25 392 LEU A N 1
ATOM 2963 C CA . LEU A 1 392 ? 11.085 -7.113 -19.586 1.00 97.25 392 LEU A CA 1
ATOM 2964 C C . LEU A 1 392 ? 10.233 -5.837 -19.561 1.00 97.25 392 LEU A C 1
ATOM 2966 O O . LEU A 1 392 ? 10.324 -5.011 -20.469 1.00 97.25 392 LEU A O 1
ATOM 2970 N N . PRO A 1 393 ? 9.435 -5.610 -18.509 1.00 95.75 393 PRO A N 1
ATOM 2971 C CA . PRO A 1 393 ? 8.998 -4.271 -18.147 1.00 95.75 393 PRO A CA 1
ATOM 2972 C C . PRO A 1 393 ? 10.210 -3.497 -17.608 1.00 95.75 393 PRO A C 1
ATOM 2974 O O . PRO A 1 393 ? 10.782 -3.879 -16.586 1.00 95.75 393 PRO A O 1
ATOM 2977 N N . VAL A 1 394 ? 10.614 -2.427 -18.296 1.00 96.69 394 VAL A N 1
ATOM 2978 C CA . VAL A 1 394 ? 11.795 -1.605 -17.985 1.00 96.69 394 VAL A CA 1
ATOM 2979 C C . VAL A 1 394 ? 11.344 -0.234 -17.475 1.00 96.69 394 VAL A C 1
ATOM 2981 O O . VAL A 1 394 ? 10.983 0.629 -18.281 1.00 96.69 394 VAL A O 1
ATOM 2984 N N . PRO A 1 395 ? 11.314 -0.009 -16.147 1.00 93.75 395 PRO A N 1
ATOM 2985 C CA . PRO A 1 395 ? 11.043 1.302 -15.577 1.00 93.75 395 PRO A CA 1
ATOM 2986 C C . PRO A 1 395 ? 12.178 2.286 -15.873 1.00 93.75 395 PRO A C 1
ATOM 2988 O O . PRO A 1 395 ? 13.344 1.949 -15.683 1.00 93.75 395 PRO A O 1
ATOM 2991 N N . PHE A 1 396 ? 11.843 3.505 -16.286 1.00 92.94 396 PHE A N 1
ATOM 2992 C CA . PHE A 1 396 ? 12.799 4.586 -16.521 1.00 92.94 396 PHE A CA 1
ATOM 2993 C C . PHE A 1 396 ? 12.144 5.947 -16.279 1.00 92.94 396 PHE A C 1
ATOM 2995 O O . PHE A 1 396 ? 10.918 6.086 -16.334 1.00 92.94 396 PHE A O 1
ATOM 3002 N N . PHE A 1 397 ? 12.966 6.961 -16.009 1.00 91.31 397 PHE A N 1
ATOM 3003 C CA . PHE A 1 397 ? 12.473 8.325 -15.887 1.00 91.31 397 PHE A CA 1
ATOM 3004 C C . PHE A 1 397 ? 12.391 8.969 -17.275 1.00 91.31 397 PHE A C 1
ATOM 3006 O O . PHE A 1 397 ? 13.410 9.221 -17.920 1.00 91.31 397 PHE A O 1
ATOM 3013 N N . GLU A 1 398 ? 11.172 9.189 -17.762 1.00 91.31 398 GLU A N 1
ATOM 3014 C CA . GLU A 1 398 ? 10.914 9.671 -19.115 1.00 91.31 398 GLU A CA 1
ATOM 3015 C C . GLU A 1 398 ? 10.801 11.196 -19.156 1.00 91.31 398 GLU A C 1
ATOM 3017 O O . GLU A 1 398 ? 10.050 11.795 -18.387 1.00 91.31 398 GLU A O 1
ATOM 3022 N N . ARG A 1 399 ? 11.465 11.818 -20.136 1.00 89.94 399 ARG A N 1
ATOM 3023 C CA . ARG A 1 399 ? 11.168 13.184 -20.587 1.00 89.94 399 ARG A CA 1
ATOM 3024 C C . ARG A 1 399 ? 10.461 13.138 -21.935 1.00 89.94 399 ARG A C 1
ATOM 3026 O O . ARG A 1 399 ? 11.080 12.818 -22.948 1.00 89.94 399 ARG A O 1
ATOM 3033 N N . ALA A 1 400 ? 9.189 13.519 -21.966 1.00 86.44 400 ALA A N 1
ATOM 3034 C CA . ALA A 1 400 ? 8.421 13.645 -23.197 1.00 86.44 400 ALA A CA 1
ATOM 3035 C C . ALA A 1 400 ? 7.982 15.097 -23.390 1.00 86.44 400 ALA A C 1
ATOM 3037 O O . ALA A 1 400 ? 7.087 15.603 -22.710 1.00 86.44 400 ALA A O 1
ATOM 3038 N N . ASN A 1 401 ? 8.619 15.771 -24.351 1.00 85.62 401 ASN A N 1
ATOM 3039 C CA . ASN A 1 401 ? 8.516 17.218 -24.533 1.00 85.62 401 ASN A CA 1
ATOM 3040 C C . ASN A 1 401 ? 8.891 17.952 -23.230 1.00 85.62 401 ASN A C 1
ATOM 3042 O O . ASN A 1 401 ? 9.987 17.756 -22.713 1.00 85.62 401 ASN A O 1
ATOM 3046 N N . ASN A 1 402 ? 7.973 18.758 -22.692 1.00 80.44 402 ASN A N 1
ATOM 3047 C CA . ASN A 1 402 ? 8.159 19.525 -21.459 1.00 80.44 402 ASN A CA 1
ATOM 3048 C C . ASN A 1 402 ? 7.540 18.837 -20.228 1.00 80.44 402 ASN A C 1
ATOM 3050 O O . ASN A 1 402 ? 7.312 19.500 -19.220 1.00 80.44 402 ASN A O 1
ATOM 3054 N N . VAL A 1 403 ? 7.207 17.544 -20.321 1.00 80.69 403 VAL A N 1
ATOM 3055 C CA . VAL A 1 403 ? 6.577 16.776 -19.238 1.00 80.69 403 VAL A CA 1
ATOM 3056 C C . VAL A 1 403 ? 7.448 15.578 -18.877 1.00 80.69 403 VAL A C 1
ATOM 3058 O O . VAL A 1 403 ? 8.106 14.983 -19.735 1.00 80.69 403 VAL A O 1
ATOM 3061 N N . TYR A 1 404 ? 7.438 15.237 -17.594 1.00 83.06 404 TYR A N 1
ATOM 3062 C CA . TYR A 1 404 ? 8.227 14.165 -17.012 1.00 83.06 404 TYR A CA 1
ATOM 3063 C C . TYR A 1 404 ? 7.307 13.046 -16.527 1.00 83.06 404 TYR A C 1
ATOM 3065 O O . TYR A 1 404 ? 6.264 13.325 -15.937 1.00 83.06 404 TYR A O 1
ATOM 3073 N N . PHE A 1 405 ? 7.684 11.793 -16.769 1.00 83.38 405 PHE A N 1
ATOM 3074 C CA . PHE A 1 405 ? 6.877 10.631 -16.403 1.00 83.38 405 PHE A CA 1
ATOM 3075 C C . PHE A 1 405 ? 7.727 9.542 -15.758 1.00 83.38 405 PHE A C 1
ATOM 3077 O O . PHE A 1 405 ? 8.848 9.268 -16.177 1.00 83.38 405 PHE A O 1
ATOM 3084 N N . ASN A 1 406 ? 7.163 8.879 -14.754 1.00 87.25 406 ASN A N 1
ATOM 3085 C CA . ASN A 1 406 ? 7.654 7.586 -14.311 1.00 87.25 406 ASN A CA 1
ATOM 3086 C C . ASN A 1 406 ? 7.081 6.544 -15.267 1.00 87.25 406 ASN A C 1
ATOM 3088 O O . ASN A 1 406 ? 5.895 6.211 -15.211 1.00 87.25 406 ASN A O 1
ATOM 3092 N N . SER A 1 407 ? 7.915 6.092 -16.192 1.00 89.38 407 SER A N 1
ATOM 3093 C CA . SER A 1 407 ? 7.476 5.288 -17.322 1.00 89.38 407 SER A CA 1
ATOM 3094 C C . SER A 1 407 ? 8.010 3.876 -17.231 1.00 89.38 407 SER A C 1
ATOM 3096 O O . SER A 1 407 ? 9.028 3.609 -16.601 1.00 89.38 407 SER A O 1
ATOM 3098 N N . CYS A 1 408 ? 7.311 2.946 -17.865 1.00 93.56 408 CYS A N 1
ATOM 3099 C CA . CYS A 1 408 ? 7.743 1.570 -18.015 1.00 93.56 408 CYS A CA 1
ATOM 3100 C C . CYS A 1 408 ? 7.596 1.164 -19.479 1.00 93.56 408 CYS A C 1
ATOM 3102 O O . CYS A 1 408 ? 6.479 1.107 -19.996 1.00 93.56 408 CYS A O 1
ATOM 3104 N N . ALA A 1 409 ? 8.720 0.915 -20.149 1.00 95.06 409 ALA A N 1
ATOM 3105 C CA . ALA A 1 409 ? 8.728 0.349 -21.491 1.00 95.06 409 ALA A CA 1
ATOM 3106 C C . ALA A 1 409 ? 8.540 -1.168 -21.400 1.00 95.06 409 ALA A C 1
ATOM 3108 O O . ALA A 1 409 ? 9.276 -1.835 -20.676 1.00 95.06 409 ALA A O 1
ATOM 3109 N N . VAL A 1 410 ? 7.562 -1.720 -22.116 1.00 93.50 410 VAL A N 1
ATOM 3110 C CA . VAL A 1 410 ? 7.350 -3.171 -22.187 1.00 93.50 410 VAL A CA 1
ATOM 3111 C C . VAL A 1 410 ? 8.145 -3.709 -23.367 1.00 93.50 410 VAL A C 1
ATOM 3113 O O . VAL A 1 410 ? 7.799 -3.452 -24.518 1.00 93.50 410 VAL A O 1
ATOM 3116 N N . VAL A 1 411 ? 9.216 -4.435 -23.072 1.00 96.31 411 VAL A N 1
ATOM 3117 C CA . VAL A 1 411 ? 10.097 -5.062 -24.057 1.00 96.31 411 VAL A CA 1
ATOM 3118 C C . VAL A 1 411 ? 9.725 -6.537 -24.191 1.00 96.31 411 VAL A C 1
ATOM 3120 O O . VAL A 1 411 ? 9.730 -7.259 -23.194 1.00 96.31 411 VAL A O 1
ATOM 3123 N N . ASP A 1 412 ? 9.402 -6.989 -25.401 1.00 94.31 412 ASP A N 1
ATOM 3124 C CA . ASP A 1 412 ? 9.082 -8.390 -25.689 1.00 94.31 412 ASP A CA 1
ATOM 3125 C C . ASP A 1 412 ? 10.341 -9.272 -25.767 1.00 94.31 412 ASP A C 1
ATOM 3127 O O . ASP A 1 412 ? 11.473 -8.793 -25.841 1.00 94.31 412 ASP A O 1
ATOM 3131 N N . ALA A 1 413 ? 10.144 -10.589 -25.780 1.00 93.12 413 ALA A N 1
ATOM 3132 C CA . ALA A 1 413 ? 11.196 -11.600 -25.825 1.00 93.12 413 ALA A CA 1
ATOM 3133 C C . ALA A 1 413 ? 12.048 -11.588 -27.109 1.00 93.12 413 ALA A C 1
ATOM 3135 O O . ALA A 1 413 ? 13.071 -12.269 -27.160 1.00 93.12 413 ALA A O 1
ATOM 3136 N N . ASP A 1 414 ? 11.649 -10.852 -28.147 1.00 91.56 414 ASP A N 1
ATOM 3137 C CA . ASP A 1 414 ? 12.452 -10.601 -29.350 1.00 91.56 414 ASP A CA 1
ATOM 3138 C C . ASP A 1 414 ? 13.223 -9.265 -29.297 1.00 91.56 414 ASP A C 1
ATOM 3140 O O . ASP A 1 414 ? 13.981 -8.949 -30.216 1.00 91.56 414 ASP A O 1
ATOM 3144 N N . GLY A 1 415 ? 13.069 -8.507 -28.207 1.00 95.50 415 GLY A N 1
ATOM 3145 C CA . GLY A 1 415 ? 13.661 -7.191 -27.997 1.00 95.50 415 GLY A CA 1
ATOM 3146 C C . GLY A 1 415 ? 12.838 -6.028 -28.549 1.00 95.50 415 GLY A C 1
ATOM 3147 O O . GLY A 1 415 ? 13.285 -4.886 -28.440 1.00 95.50 415 GLY A O 1
ATOM 3148 N N . ALA A 1 416 ? 11.661 -6.265 -29.134 1.00 93.31 416 ALA A N 1
ATOM 3149 C CA . ALA A 1 416 ? 10.787 -5.190 -29.581 1.00 93.31 416 ALA A CA 1
ATOM 3150 C C . ALA A 1 416 ? 10.160 -4.458 -28.386 1.00 93.31 416 ALA A C 1
ATOM 3152 O O . ALA A 1 416 ? 9.631 -5.072 -27.460 1.00 93.31 416 ALA A O 1
ATOM 3153 N N . VAL A 1 417 ? 10.163 -3.125 -28.420 1.00 94.69 417 VAL A N 1
ATOM 3154 C CA . VAL A 1 417 ? 9.404 -2.313 -27.461 1.00 94.69 417 VAL A CA 1
ATOM 3155 C C . VAL A 1 417 ? 7.942 -2.294 -27.909 1.00 94.69 417 VAL A C 1
ATOM 3157 O O . VAL A 1 417 ? 7.604 -1.655 -28.903 1.00 94.69 417 VAL A O 1
ATOM 3160 N N . LEU A 1 418 ? 7.069 -2.992 -27.181 1.00 84.62 418 LEU A N 1
ATOM 3161 C CA . LEU A 1 418 ? 5.639 -3.105 -27.497 1.00 84.62 418 LEU A CA 1
ATOM 3162 C C . LEU A 1 418 ? 4.863 -1.824 -27.184 1.00 84.62 418 LEU A C 1
ATOM 3164 O O . LEU A 1 418 ? 3.834 -1.545 -27.796 1.00 84.62 418 LEU A O 1
ATOM 3168 N N . GLY A 1 419 ? 5.339 -1.056 -26.208 1.00 85.12 419 GLY A N 1
ATOM 3169 C CA . GLY A 1 419 ? 4.714 0.187 -25.784 1.00 85.12 419 GLY A CA 1
ATOM 3170 C C . GLY A 1 419 ? 5.320 0.729 -24.498 1.00 85.12 419 GLY A C 1
ATOM 3171 O O . GLY A 1 419 ? 6.174 0.096 -23.872 1.00 85.12 419 GLY A O 1
ATOM 3172 N N . VAL A 1 420 ? 4.858 1.913 -24.099 1.00 88.31 420 VAL A N 1
ATOM 3173 C CA . VAL A 1 420 ? 5.258 2.567 -22.851 1.00 88.31 420 VAL A CA 1
ATOM 3174 C C . VAL A 1 420 ? 4.027 2.874 -22.019 1.00 88.31 420 VAL A C 1
ATOM 3176 O O . VAL A 1 420 ? 3.103 3.543 -22.477 1.00 88.31 420 VAL A O 1
ATOM 3179 N N . TYR A 1 421 ? 4.044 2.409 -20.775 1.00 84.44 421 TYR A N 1
ATOM 3180 C CA . TYR A 1 421 ? 3.084 2.805 -19.761 1.00 84.44 421 TYR A CA 1
ATOM 3181 C C . TYR A 1 421 ? 3.653 3.967 -18.948 1.00 84.44 421 TYR A C 1
ATOM 3183 O O . TYR A 1 421 ? 4.675 3.815 -18.281 1.00 84.44 421 TYR A O 1
ATOM 3191 N N . ARG A 1 422 ? 2.986 5.123 -18.993 1.00 84.69 422 ARG A N 1
ATOM 3192 C CA . ARG A 1 422 ? 3.273 6.269 -18.122 1.00 84.69 422 ARG A CA 1
ATOM 3193 C C . ARG A 1 422 ? 2.451 6.110 -16.856 1.00 84.69 422 ARG A C 1
ATOM 3195 O O . ARG A 1 422 ? 1.226 6.216 -16.907 1.00 84.69 422 ARG A O 1
ATOM 3202 N N . LYS A 1 423 ? 3.113 5.815 -15.738 1.00 77.31 423 LYS A N 1
ATOM 3203 C CA . LYS A 1 423 ? 2.440 5.659 -14.447 1.00 77.31 423 LYS A CA 1
ATOM 3204 C C . LYS A 1 423 ? 1.806 6.989 -14.080 1.00 77.31 423 LYS A C 1
ATOM 3206 O O . LYS A 1 423 ? 2.420 8.039 -14.257 1.00 77.31 423 LYS A O 1
ATOM 3211 N N . SER A 1 424 ? 0.571 6.929 -13.592 1.00 54.94 424 SER A N 1
ATOM 3212 C CA . SER A 1 424 ? -0.268 8.110 -13.416 1.00 54.94 424 SER A CA 1
ATOM 3213 C C . SER A 1 424 ? 0.376 9.176 -12.530 1.00 54.94 424 SER A C 1
ATOM 3215 O O . SER A 1 424 ? 0.054 10.347 -12.711 1.00 54.94 424 SER A O 1
ATOM 3217 N N . HIS A 1 425 ? 1.272 8.816 -11.600 1.00 51.06 425 HIS A N 1
ATOM 3218 C CA . HIS A 1 425 ? 1.839 9.733 -10.609 1.00 51.06 425 HIS A CA 1
ATOM 3219 C C . HIS A 1 425 ? 3.359 9.527 -10.460 1.00 51.06 425 HIS A C 1
ATOM 3221 O O . HIS A 1 425 ? 3.821 8.427 -10.157 1.00 51.06 425 HIS A O 1
ATOM 3227 N N . ILE A 1 426 ? 4.136 10.598 -10.637 1.00 48.66 426 ILE A N 1
ATOM 3228 C CA . ILE A 1 426 ? 5.385 10.782 -9.889 1.00 48.66 426 ILE A CA 1
ATOM 3229 C C . ILE A 1 426 ? 4.947 11.500 -8.614 1.00 48.66 426 ILE A C 1
ATOM 3231 O O . ILE A 1 426 ? 4.414 12.607 -8.739 1.00 48.66 426 ILE A O 1
ATOM 3235 N N . PRO A 1 427 ? 5.093 10.906 -7.419 1.00 43.94 427 PRO A N 1
ATOM 3236 C CA . PRO A 1 427 ? 4.902 11.678 -6.207 1.00 43.94 427 PRO A CA 1
ATOM 3237 C C . PRO A 1 427 ? 5.825 12.902 -6.283 1.00 43.94 427 PRO A C 1
ATOM 3239 O O . PRO A 1 427 ? 7.025 12.765 -6.511 1.00 43.94 427 PRO A O 1
ATOM 3242 N N . ASP A 1 428 ? 5.220 14.090 -6.198 1.00 49.50 428 ASP A N 1
ATOM 3243 C CA . ASP A 1 428 ? 5.906 15.377 -6.055 1.00 49.50 428 ASP A CA 1
ATOM 3244 C C . ASP A 1 428 ? 6.590 16.001 -7.305 1.00 49.50 428 ASP A C 1
ATOM 3246 O O . ASP A 1 428 ? 7.533 16.781 -7.182 1.00 49.50 428 ASP A O 1
ATOM 3250 N N . GLY A 1 429 ? 6.091 15.759 -8.529 1.00 43.34 429 GLY A N 1
ATOM 3251 C CA . GLY A 1 429 ? 6.564 16.450 -9.752 1.00 43.34 429 GLY A CA 1
ATOM 3252 C C . GLY A 1 429 ? 5.763 17.710 -10.179 1.00 43.34 429 GLY A C 1
ATOM 3253 O O . GLY A 1 429 ? 4.528 17.693 -10.118 1.00 43.34 429 GLY A O 1
ATOM 3254 N N . PRO A 1 430 ? 6.391 18.797 -10.698 1.00 38.69 430 PRO A N 1
ATOM 3255 C CA . PRO A 1 430 ? 5.701 19.895 -11.363 1.00 38.69 430 PRO A CA 1
ATOM 3256 C C . PRO A 1 430 ? 5.179 19.377 -12.708 1.00 38.69 430 PRO A C 1
ATOM 3258 O O . PRO A 1 430 ? 5.903 19.214 -13.687 1.00 38.69 430 PRO A O 1
ATOM 3261 N N . GLY A 1 431 ? 3.898 19.041 -12.711 1.00 41.12 431 GLY A N 1
ATOM 3262 C CA . GLY A 1 431 ? 3.254 18.238 -13.749 1.00 41.12 431 GLY A CA 1
ATOM 3263 C C . GLY A 1 431 ? 1.908 17.680 -13.294 1.00 41.12 431 GLY A C 1
ATOM 3264 O O . GLY A 1 431 ? 1.103 17.301 -14.137 1.00 41.12 431 GLY A O 1
ATOM 3265 N N . ASN A 1 432 ? 1.637 17.730 -11.984 1.00 35.56 432 ASN A N 1
ATOM 3266 C CA . ASN A 1 432 ? 0.305 17.618 -11.396 1.00 35.56 432 ASN A CA 1
ATOM 3267 C C . ASN A 1 432 ? -0.587 18.774 -11.896 1.00 35.56 432 ASN A C 1
ATOM 3269 O O . ASN A 1 432 ? -0.658 19.832 -11.269 1.00 35.56 432 ASN A O 1
ATOM 3273 N N . ARG A 1 433 ? -1.212 18.605 -13.062 1.00 30.59 433 ARG A N 1
ATOM 3274 C CA . ARG A 1 433 ? -2.385 19.379 -13.477 1.00 30.59 433 ARG A CA 1
ATOM 3275 C C . ARG A 1 433 ? -3.588 18.470 -13.570 1.00 30.59 433 ARG A C 1
ATOM 3277 O O . ARG A 1 433 ? -3.417 17.356 -14.112 1.00 30.59 433 ARG A O 1
#

Foldseek 3Di:
DFFFDAPNFTADDDDPPPPPPPDPPDLCDDCLHLVNQAAFEEEEEQCQLVVVQLVSQLSHHAYEYEDAPVRQSNNVRSCVCPAPPVNLVVQCPVDPDGSSVRGHHYDYDYDDLVCLVCCVPPPHDAAGQEYEYEQNQDDQVCLVSVLVSNVSRHDQNHKYKYKHFCLDPNSVVSNCVSQVVFWDKDWDDPVRDDPVPDDPRIIIIIIGGDDPPDPDDPDDDDDDDDDDDDDDDDDDDDDDPPVVVVVVVVVVVVVPDDDDDDDDDDDDDDDDDDDDDDDDDDPDDDDPPDDQPPPDDDPDDDDDPDPDDHAHEEEDDDDFAQQQVVQLVVQLVVVVVCLVVVHQEYEYDFASSGPLCLSDQDPVCVVQAEAPVPPPSLQVVLVSLCVSLHWYFAFGWHDDPPDIFRKTFTAGSNSDGSDIDGDPDSRRDPHPD

InterPro domains:
  IPR003010 Carbon-nitrogen hydrolase [PF00795] (313-431)
  IPR003010 Carbon-nitrogen hydrolase [PS50263] (311-433)
  IPR019410 Lysine methyltransferase [PF10294] (31-179)
  IPR029063 S-adenosyl-L-methionine-dependent methyltransferase superfamily [G3DSA:3.40.50.150] (10-215)
  IPR029063 S-adenosyl-L-methionine-dependent methyltransferase superfamily [SSF53335] (35-164)
  IPR036526 Carbon-nitrogen hydrolase superfamily [G3DSA:3.60.110.10] (303-433)
  IPR036526 Carbon-nitrogen hydrolase superfamily [SSF56317] (310-429)
  IPR050345 Aliphatic Amidase/Beta-Ureidopropionase [PTHR43674] (305-431)

Secondary structure (DSSP, 8-state):
-EEEEETTEEEEE---TT------SSTTSSTTSHHHHTT-EEEEES-TT-HHHHHHHHTT-EEEEEE-TTTHHHHHHHHHHHTSHHHHHHHHTT-SS-GGGG---EEEEE--TT-GGGGGSTT--S--SEEEEES----HHHHHHHHHHHHHH--TT-EEEEEEE---HHHHHHHHHHHHHHEEEEEEPGGGS-SSS--TTEEEEEEEEPPP------------------------S---TTHHHHHHHHHHHHTT--------------------------S---S------TT------S-S--------EEE------S-HHHHHHHHHHHHHHHHHTT-SEEEPPTTTTSS--TTS--GGGGGG-B-STT-HHHHHHHHHHHHHT-BEEEEEEEEETTEEEEEEEEE-TTS-EEEEEE-S--TT-TT--

pLDDT: mean 70.53, std 26.87, range [22.64, 98.69]

Organism: Gonium pectorale (NCBI:txid33097)

Sequence (433 aa):
MVEQEVFGTVLRFVQDPSSEHLGTTNIRKGDFARSKVRGKRAIELGAGMGLAGMAFAMVGADVVLTDTADVLGLLRINYDNNMSPAAVRLAKGHAHGTWADSAGSCQVAELDWTRPEQVHAPPLRPPYDYVLAADCIYHETLTEHFHRTVMDVTNDKSTVVVCNELRSHSVQGRFMELFTATHTIKSVPHSKMDDTYQHPNIFIYIMKKKKKMGAGAAGGKGGDEDEGEGAAEELTAAAPAEEAEVEEAAAAARQGAGPGESGTGQEEAAAAQVGGRTGNVSESGFMPDWRLADGWRDGAQSGQPEAGRSVVVATTQFHCTHNREANIARAEELVRQAAAAGAQIILLQELFEGPYWCQVQTQEYYDWAAPLEGNALVERFSRLAAELKVVLPVPFFERANNVYFNSCAVVDADGAVLGVYRKSHIPDGPGNR